Protein AF-0000000080187981 (afdb_homodimer)

Sequence (466 aa):
MTDVLCTICARSGSKGVPRKNIREVGGKPLIAHSIEQALAWDRANEVVVSTDDDEIRTIANEYGASAPFLRPEKLSTDEAAKVPVIQHALTETEKRERKEYDYIVDIDATAPLRDVTDIEDCFQVALEDSVSNAYTVTDADKNPYFNLVELDEDDYAHLSKELPDDVIRRQEAPPVYAMNASVYVYERDFLVRTDTVHGERTKVSIMPRERSVDIDTPLDLRFVEFLMECKDVMTDVLCTICARSGSKGVPRKNIREVGGKPLIAHSIEQALAWDRANEVVVSTDDDEIRTIANEYGASAPFLRPEKLSTDEAAKVPVIQHALTETEKRERKEYDYIVDIDATAPLRDVTDIEDCFQVALEDSVSNAYTVTDADKNPYFNLVELDEDDYAHLSKELPDDVIRRQEAPPVYAMNASVYVYERDFLVRTDTVHGERTKVSIMPRERSVDIDTPLDLRFVEFLMECKDV

Organism: NCBI:txid355548

Secondary structure (DSSP, 8-state):
---EEEEEE--S--SSSTTGGGSEETTEEHHHHHHHHHHHH---SEEEEE-S-HHHHHHHHHTT-B--SPPPGGGSSTT--HHHHHHHHHHHHHHHHT---SEEEEE-TT-TT--HHHHHHHHHHHHSTT--EEEEEEE-SS-TTTTEEEE-TT--EEESS--SS---SGGGSPP-EEEEEEEEEEEHHHHTT-SSS--TTEEEEE--GGG-----SHHHHHHHHHHHH-TT-/---EEEEEE--S--SSSTTGGGSEETTEEHHHHHHHHHHHH---SEEEEE-S-HHHHHHHHHTT-B--SPPPGGGSSTT--HHHHHHHHHHHHHHHHT---SEEEEE-TT-TT--HHHHHHHHHHHTSTT--EEEEEEE-SS-TTTTEEEE-TT--EEESS--SS---SGGGSPP-EEEEEEEEEEEHHHHHH-SSS--TTEEEEE--GGG-----SHHHHHHHHHHHH-TT-

InterPro domains:
  IPR003329 Acylneuraminate cytidylyltransferase [PF02348] (7-188)
  IPR029044 Nucleotide-diphospho-sugar transferases [G3DSA:3.90.550.10] (2-231)
  IPR029044 Nucleotide-diphospho-sugar transferases [SSF53448] (3-229)
  IPR050793 CMP-NeuNAc synthase [PTHR21485] (3-228)

Nearest PDB structures (foldseek):
  9ftc-assembly1_A  TM=8.902E-01  e=3.206E-24  Aeromonas caviae
  9ftb-assembly1_A-2  TM=9.017E-01  e=2.006E-23  Aeromonas caviae
  6ifd-assembly2_C  TM=9.207E-01  e=1.038E-22  Vibrio cholerae
  9ftc-assembly1_B  TM=9.016E-01  e=1.517E-22  Aeromonas caviae
  6ifd-assembly1_A  TM=9.087E-01  e=6.493E-22  Vibrio cholerae

Radius of gyration: 24.73 Å; Cα contacts (8 Å, |Δi|>4): 996; chains: 2; bounding box: 45×80×52 Å

Foldseek 3Di:
DAAEEEEEEDEQDADFDHSQQQDDFLHGGLLLLVLVLVVVLVPHPAYEYAYQDVVSQVRSVVSPHHHPDYDDPVCRDPPHDDLVSQLVRQVVVCVVVVHHGFKYKYFYSQQNLDHSVLSVQQVVVCPDPLAFKEAEWEWDPDDLLEPDWDADPVGDIDRNDHDPDRDPDPVPDDTDIGGLRGMMMGGPVDSNPDDDSDDPRYYYDYDYPLSSQGDRHPVSSVVSNVSSPPVPD/DAAEEEEEEDEQDADFDHSQQQDDFLHGGLLLLVLVLVVVLVPHPAYEYAYQDPVSQVRSVVSPHHHPDYDDPVCRDPPHDDLVSQLVRQVVVCVVVVHHGFKYKYFYSQQNLDHSVLSVQQVVVCPDPLAFKEAEWEWDPDDLLEPDWDADPVGDIDRNDHDPDRDDDPVPDDTDIGGLRGMMMGGPVDSNPDDDSDDPRYYYDYDYPLSSQGDRHPVSSVSSNVSSVVVPD

pLDDT: mean 94.76, std 7.56, range [44.69, 98.94]

Solvent-accessible surface area (backbone atoms only — not comparable to full-atom values): 24921 Å² total; per-residue (Å²): 134,86,39,27,36,29,36,31,66,51,53,58,74,34,88,56,37,72,46,46,52,67,32,74,49,87,85,37,36,25,37,49,44,39,42,48,38,53,59,68,54,66,63,50,76,42,49,37,40,41,22,61,34,70,69,59,33,52,53,38,42,74,60,69,34,42,43,92,58,69,44,56,69,83,60,50,46,97,78,42,54,68,53,64,44,53,46,48,48,49,52,56,46,27,63,73,67,71,48,82,55,50,32,36,37,38,38,35,36,47,19,57,59,54,51,48,63,58,52,51,52,28,48,56,57,31,68,38,86,83,34,40,23,20,31,33,23,20,75,38,91,63,39,43,54,65,37,20,30,31,62,49,97,86,53,29,41,40,58,62,38,82,59,98,61,83,53,85,46,73,90,70,40,80,79,47,30,23,58,29,65,40,39,37,32,29,33,38,75,48,50,76,72,50,87,58,93,73,45,92,34,15,35,72,27,84,43,60,68,92,39,44,56,50,50,57,36,63,65,38,45,54,49,50,45,50,53,68,67,45,73,88,110,134,85,39,27,37,28,38,31,65,52,52,56,75,36,86,56,38,70,46,45,54,67,34,75,48,87,88,36,37,26,37,48,44,39,42,48,38,53,58,68,55,66,64,50,76,41,48,36,38,41,21,61,32,68,68,59,32,53,52,39,41,75,60,69,33,42,40,90,58,70,44,56,69,81,60,51,45,95,77,41,54,67,52,64,45,54,45,49,47,49,52,55,45,25,63,74,69,70,48,81,53,50,30,38,37,38,39,35,35,45,19,56,59,54,51,48,63,58,53,52,52,27,48,55,56,32,68,38,86,82,35,40,23,20,31,33,23,20,75,39,90,62,40,43,53,66,38,18,29,31,62,50,96,86,54,29,41,40,60,61,37,84,57,99,59,86,52,86,46,73,89,70,40,78,80,45,30,22,59,29,64,39,38,38,32,28,32,37,76,48,50,78,70,50,86,57,93,73,44,91,32,14,34,73,28,84,43,60,69,91,39,43,56,50,50,57,37,61,66,38,47,53,49,50,45,50,54,70,65,45,74,86,108

Structure (mmCIF, N/CA/C/O backbone):
data_AF-0000000080187981-model_v1
#
loop_
_entity.id
_entity.type
_entity.pdbx_description
1 polymer 'N-acylneuraminate cytidylyltransferase'
#
loop_
_atom_site.group_PDB
_atom_site.id
_atom_site.type_symbol
_atom_site.label_atom_id
_atom_site.label_alt_id
_atom_site.label_comp_id
_atom_site.label_asym_id
_atom_site.label_entity_id
_atom_site.label_seq_id
_atom_site.pdbx_PDB_ins_code
_atom_site.Cartn_x
_atom_site.Cartn_y
_atom_site.Cartn_z
_atom_site.occupancy
_atom_site.B_iso_or_equiv
_atom_site.auth_seq_id
_atom_site.auth_comp_id
_atom_site.auth_asym_id
_atom_site.auth_atom_id
_atom_site.pdbx_PDB_model_num
ATOM 1 N N . MET A 1 1 ? 10.383 -30.578 -24.703 1 73.19 1 MET A N 1
ATOM 2 C CA . MET A 1 1 ? 9.375 -29.562 -24.438 1 73.19 1 MET A CA 1
ATOM 3 C C . MET A 1 1 ? 9.211 -29.344 -22.938 1 73.19 1 MET A C 1
ATOM 5 O O . MET A 1 1 ? 9.398 -30.266 -22.141 1 73.19 1 MET A O 1
ATOM 9 N N . THR A 1 2 ? 9.172 -28.016 -22.391 1 90.69 2 THR A N 1
ATOM 10 C CA . THR A 1 2 ? 9.117 -27.719 -20.953 1 90.69 2 THR A CA 1
ATOM 11 C C . THR A 1 2 ? 7.742 -28.031 -20.391 1 90.69 2 THR A C 1
ATOM 13 O O . THR A 1 2 ? 6.73 -27.531 -20.875 1 90.69 2 THR A O 1
ATOM 16 N N . ASP A 1 3 ? 7.66 -29.062 -19.531 1 97.94 3 ASP A N 1
ATOM 17 C CA . ASP A 1 3 ? 6.395 -29.422 -18.906 1 97.94 3 ASP A CA 1
ATOM 18 C C . ASP A 1 3 ? 6.051 -28.469 -17.766 1 97.94 3 ASP A C 1
ATOM 20 O O . ASP A 1 3 ? 6.836 -28.297 -16.828 1 97.94 3 ASP A O 1
ATOM 24 N N . VAL A 1 4 ? 4.863 -27.891 -17.859 1 98.81 4 VAL A N 1
ATOM 25 C CA . VAL A 1 4 ? 4.48 -26.844 -16.922 1 98.81 4 VAL A CA 1
ATOM 26 C C . VAL A 1 4 ? 3.18 -27.219 -16.219 1 98.81 4 VAL A C 1
ATOM 28 O O . VAL A 1 4 ? 2.211 -27.625 -16.875 1 98.81 4 VAL A O 1
ATOM 31 N N . LEU A 1 5 ? 3.162 -27.172 -14.914 1 98.88 5 LEU A N 1
ATOM 32 C CA . LEU A 1 5 ? 1.952 -27.312 -14.109 1 98.88 5 LEU A CA 1
ATOM 33 C C . LEU A 1 5 ? 1.489 -25.938 -13.609 1 98.88 5 LEU A C 1
ATOM 35 O O . LEU A 1 5 ? 2.273 -25.188 -13.016 1 98.88 5 LEU A O 1
ATOM 39 N N . CYS A 1 6 ? 0.305 -25.578 -13.875 1 98.94 6 CYS A N 1
ATOM 40 C CA . CYS A 1 6 ? -0.286 -24.375 -13.289 1 98.94 6 CYS A CA 1
ATOM 41 C C . CYS A 1 6 ? -1.189 -24.734 -12.117 1 98.94 6 CYS A C 1
ATOM 43 O O . CYS A 1 6 ? -2.059 -25.609 -12.234 1 98.94 6 CYS A O 1
ATOM 45 N N . THR A 1 7 ? -0.926 -24.172 -11 1 98.94 7 THR A N 1
ATOM 46 C CA . THR A 1 7 ? -1.744 -24.438 -9.82 1 98.94 7 THR A CA 1
ATOM 47 C C . THR A 1 7 ? -2.51 -23.172 -9.406 1 98.94 7 THR A C 1
ATOM 49 O O . THR A 1 7 ? -2.035 -22.062 -9.602 1 98.94 7 THR A O 1
ATOM 52 N N . ILE A 1 8 ? -3.686 -23.312 -8.906 1 98.88 8 ILE A N 1
ATOM 53 C CA . ILE A 1 8 ? -4.531 -22.312 -8.266 1 98.88 8 ILE A CA 1
ATOM 54 C C . ILE A 1 8 ? -5 -22.828 -6.906 1 98.88 8 ILE A C 1
ATOM 56 O O . ILE A 1 8 ? -5.812 -23.75 -6.836 1 98.88 8 ILE A O 1
ATOM 60 N N . CYS A 1 9 ? -4.5 -22.234 -5.875 1 98.5 9 CYS A N 1
ATOM 61 C CA . CYS A 1 9 ? -4.812 -22.719 -4.535 1 98.5 9 CYS A CA 1
ATOM 62 C C . CYS A 1 9 ? -5.914 -21.875 -3.898 1 98.5 9 CYS A C 1
ATOM 64 O O . CYS A 1 9 ? -5.758 -20.656 -3.732 1 98.5 9 CYS A O 1
ATOM 66 N N . ALA A 1 10 ? -7.012 -22.484 -3.543 1 97.75 10 ALA A N 1
ATOM 67 C CA . ALA A 1 10 ? -8.172 -21.797 -2.996 1 97.75 10 ALA A CA 1
ATOM 68 C C . ALA A 1 10 ? -8.828 -22.609 -1.883 1 97.75 10 ALA A C 1
ATOM 70 O O . ALA A 1 10 ? -9.43 -23.656 -2.141 1 97.75 10 ALA A O 1
ATOM 71 N N . ARG A 1 11 ? -8.711 -22.141 -0.72 1 97.12 11 ARG A N 1
ATOM 72 C CA . ARG A 1 11 ? -9.32 -22.859 0.395 1 97.12 11 ARG A CA 1
ATOM 73 C C . ARG A 1 11 ? -10.711 -22.312 0.697 1 97.12 11 ARG A C 1
ATOM 75 O O . ARG A 1 11 ? -11.078 -21.234 0.238 1 97.12 11 ARG A O 1
ATOM 82 N N . SER A 1 12 ? -11.445 -23.062 1.503 1 95.25 12 SER A N 1
ATOM 83 C CA . SER A 1 12 ? -12.797 -22.672 1.881 1 95.25 12 SER A CA 1
ATOM 84 C C . SER A 1 12 ? -12.781 -21.531 2.898 1 95.25 12 SER A C 1
ATOM 86 O O . SER A 1 12 ? -13.641 -20.656 2.871 1 95.25 12 SER A O 1
ATOM 88 N N . GLY A 1 13 ? -11.773 -21.609 3.744 1 91.69 13 GLY A N 1
ATOM 89 C CA . GLY A 1 13 ? -11.703 -20.641 4.816 1 91.69 13 GLY A CA 1
ATOM 90 C C . GLY A 1 13 ? -11.062 -19.328 4.391 1 91.69 13 GLY A C 1
ATOM 91 O O . GLY A 1 13 ? -9.969 -19.312 3.824 1 91.69 13 GLY A O 1
ATOM 92 N N . SER A 1 14 ? -11.883 -18.203 4.441 1 89.81 14 SER A N 1
ATOM 93 C CA . SER A 1 14 ? -11.406 -16.844 4.203 1 89.81 14 SER A CA 1
ATOM 94 C C . SER A 1 14 ? -11.875 -15.898 5.305 1 89.81 14 SER A C 1
ATOM 96 O O . SER A 1 14 ? -13.07 -15.594 5.406 1 89.81 14 SER A O 1
ATOM 98 N N . LYS A 1 15 ? -10.93 -15.43 6.008 1 85.38 15 LYS A N 1
ATOM 99 C CA . LYS A 1 15 ? -11.25 -14.633 7.188 1 85.38 15 LYS A CA 1
ATOM 100 C C . LYS A 1 15 ? -11.758 -13.25 6.789 1 85.38 15 LYS A C 1
ATOM 102 O O . LYS A 1 15 ? -12.805 -12.805 7.273 1 85.38 15 LYS A O 1
ATOM 107 N N . GLY A 1 16 ? -11.156 -12.648 5.902 1 88.19 16 GLY A N 1
ATOM 108 C CA . GLY A 1 16 ? -11.508 -11.281 5.543 1 88.19 16 GLY A CA 1
ATOM 109 C C . GLY A 1 16 ? -12.797 -11.195 4.746 1 88.19 16 GLY A C 1
ATOM 110 O O . GLY A 1 16 ? -13.648 -10.344 5.023 1 88.19 16 GLY A O 1
ATOM 111 N N . VAL A 1 17 ? -12.93 -12.086 3.781 1 93.56 17 VAL A N 1
ATOM 112 C CA . VAL A 1 17 ? -14.117 -12.195 2.939 1 93.56 17 VAL A CA 1
ATOM 113 C C . VAL A 1 17 ? -14.594 -13.641 2.91 1 93.56 17 VAL A C 1
ATOM 115 O O . VAL A 1 17 ? -14.117 -14.445 2.109 1 93.56 17 VAL A O 1
ATOM 118 N N . PRO A 1 18 ? -15.555 -13.922 3.721 1 93.94 18 PRO A N 1
ATOM 119 C CA . PRO A 1 18 ? -16 -15.312 3.811 1 93.94 18 PRO A CA 1
ATOM 120 C C . PRO A 1 18 ? -16.375 -15.898 2.453 1 93.94 18 PRO A C 1
ATOM 122 O O . PRO A 1 18 ? -17.125 -15.281 1.695 1 93.94 18 PRO A O 1
ATOM 125 N N . ARG A 1 19 ? -15.805 -17.094 2.152 1 95.44 19 ARG A N 1
ATOM 126 C CA . ARG A 1 19 ? -16.062 -17.844 0.925 1 95.44 19 ARG A CA 1
ATOM 127 C C . ARG A 1 19 ? -15.734 -17 -0.305 1 95.44 19 ARG A C 1
ATOM 129 O O . ARG A 1 19 ? -16.453 -17.047 -1.306 1 95.44 19 ARG A O 1
ATOM 136 N N . LYS A 1 20 ? -14.711 -16.219 -0.248 1 96.44 20 LYS A N 1
ATOM 137 C CA . LYS A 1 20 ? -14.438 -15.25 -1.304 1 96.44 20 LYS A CA 1
ATOM 138 C C . LYS A 1 20 ? -14.18 -15.945 -2.639 1 96.44 20 LYS A C 1
ATOM 140 O O . LYS A 1 20 ? -14.5 -15.406 -3.697 1 96.44 20 LYS A O 1
ATOM 145 N N . ASN A 1 21 ? -13.68 -17.141 -2.639 1 97.62 21 ASN A N 1
ATOM 146 C CA . ASN A 1 21 ? -13.242 -17.797 -3.869 1 97.62 21 ASN A CA 1
ATOM 147 C C . ASN A 1 21 ? -14.422 -18.141 -4.773 1 97.62 21 ASN A C 1
ATOM 149 O O . ASN A 1 21 ? -14.266 -18.266 -5.988 1 97.62 21 ASN A O 1
ATOM 153 N N . ILE A 1 22 ? -15.578 -18.281 -4.191 1 97.56 22 ILE A N 1
ATOM 154 C CA . ILE A 1 22 ? -16.734 -18.625 -5.016 1 97.56 22 ILE A CA 1
ATOM 155 C C . ILE A 1 22 ? -17.734 -17.469 -5 1 97.56 22 ILE A C 1
ATOM 157 O O . ILE A 1 22 ? -18.875 -17.625 -5.465 1 97.56 22 ILE A O 1
ATOM 161 N N . ARG A 1 23 ? -17.406 -16.391 -4.414 1 96.06 23 ARG A N 1
ATOM 162 C CA . ARG A 1 23 ? -18.219 -15.18 -4.496 1 96.06 23 ARG A CA 1
ATOM 163 C C . ARG A 1 23 ? -18.188 -14.594 -5.906 1 96.06 23 ARG A C 1
ATOM 165 O O . ARG A 1 23 ? -17.156 -14.633 -6.578 1 96.06 23 ARG A O 1
ATOM 172 N N . GLU A 1 24 ? -19.328 -14.023 -6.262 1 96.38 24 GLU A N 1
ATOM 173 C CA . GLU A 1 24 ? -19.391 -13.383 -7.57 1 96.38 24 GLU A CA 1
ATOM 174 C C . GLU A 1 24 ? -18.594 -12.078 -7.582 1 96.38 24 GLU A C 1
ATOM 176 O O . GLU A 1 24 ? -18.828 -11.203 -6.742 1 96.38 24 GLU A O 1
ATOM 181 N N . VAL A 1 25 ? -17.734 -11.961 -8.422 1 95.94 25 VAL A N 1
ATOM 182 C CA . VAL A 1 25 ? -16.922 -10.773 -8.688 1 95.94 25 VAL A CA 1
ATOM 183 C C . VAL A 1 25 ? -16.859 -10.516 -10.195 1 95.94 25 VAL A C 1
ATOM 185 O O . VAL A 1 25 ? -16.344 -11.344 -10.945 1 95.94 25 VAL A O 1
ATOM 188 N N . GLY A 1 26 ? -17.359 -9.414 -10.609 1 93.81 26 GLY A N 1
ATOM 189 C CA . GLY A 1 26 ? -17.359 -9.125 -12.039 1 93.81 26 GLY A CA 1
ATOM 190 C C . GLY A 1 26 ? -18.188 -10.102 -12.844 1 93.81 26 GLY A C 1
ATOM 191 O O . GLY A 1 26 ? -17.812 -10.477 -13.961 1 93.81 26 GLY A O 1
ATOM 192 N N . GLY A 1 27 ? -19.125 -10.711 -12.328 1 95.38 27 GLY A N 1
ATOM 193 C CA . GLY A 1 27 ? -20.078 -11.516 -13.078 1 95.38 27 GLY A CA 1
ATOM 194 C C . GLY A 1 27 ? -19.781 -13.008 -13.008 1 95.38 27 GLY A C 1
ATOM 195 O O . GLY A 1 27 ? -20.484 -13.812 -13.609 1 95.38 27 GLY A O 1
ATOM 196 N N . LYS A 1 28 ? -18.812 -13.438 -12.367 1 97.12 28 LYS A N 1
ATOM 197 C CA . LYS A 1 28 ? -18.5 -14.859 -12.203 1 97.12 28 LYS A CA 1
ATOM 198 C C . LYS A 1 28 ? -17.797 -15.117 -10.875 1 97.12 28 LYS A C 1
ATOM 200 O O . LYS A 1 28 ? -17.344 -14.18 -10.211 1 97.12 28 LYS A O 1
ATOM 205 N N . PRO A 1 29 ? -17.75 -16.375 -10.438 1 98.38 29 PRO A N 1
ATOM 206 C CA . PRO A 1 29 ? -17.016 -16.672 -9.195 1 98.38 29 PRO A CA 1
ATOM 207 C C . PRO A 1 29 ? -15.57 -16.188 -9.234 1 98.38 29 PRO A C 1
ATOM 209 O O . PRO A 1 29 ? -14.906 -16.281 -10.266 1 98.38 29 PRO A O 1
ATOM 212 N N . LEU A 1 30 ? -15.078 -15.734 -8.102 1 98.44 30 LEU A N 1
ATOM 213 C CA . LEU A 1 30 ? -13.758 -15.141 -8.031 1 98.44 30 LEU A CA 1
ATOM 214 C C . LEU A 1 30 ? -12.703 -16.062 -8.633 1 98.44 30 LEU A C 1
ATOM 216 O O . LEU A 1 30 ? -11.891 -15.633 -9.453 1 98.44 30 LEU A O 1
ATOM 220 N N . ILE A 1 31 ? -12.742 -17.375 -8.32 1 98.75 31 ILE A N 1
ATOM 221 C CA . ILE A 1 31 ? -11.711 -18.328 -8.734 1 98.75 31 ILE A CA 1
ATOM 222 C C . ILE A 1 31 ? -11.766 -18.5 -10.25 1 98.75 31 ILE A C 1
ATOM 224 O O . ILE A 1 31 ? -10.766 -18.891 -10.867 1 98.75 31 ILE A O 1
ATOM 228 N N . ALA A 1 32 ? -12.898 -18.266 -10.883 1 98.75 32 ALA A N 1
ATOM 229 C CA . ALA A 1 32 ? -13.078 -18.453 -12.32 1 98.75 32 ALA A CA 1
ATOM 230 C C . ALA A 1 32 ? -12.148 -17.547 -13.109 1 98.75 32 ALA A C 1
ATOM 232 O O . ALA A 1 32 ? -11.688 -17.906 -14.195 1 98.75 32 ALA A O 1
ATOM 233 N N . HIS A 1 33 ? -11.898 -16.344 -12.57 1 98.62 33 HIS A N 1
ATOM 234 C CA . HIS A 1 33 ? -11.016 -15.398 -13.25 1 98.62 33 HIS A CA 1
ATOM 235 C C . HIS A 1 33 ? -9.625 -15.992 -13.445 1 98.62 33 HIS A C 1
ATOM 237 O O . HIS A 1 33 ? -9.102 -16 -14.562 1 98.62 33 HIS A O 1
ATOM 243 N N . SER A 1 34 ? -9.094 -16.531 -12.375 1 98.75 34 SER A N 1
ATOM 244 C CA . SER A 1 34 ? -7.75 -17.109 -12.445 1 98.75 34 SER A CA 1
ATOM 245 C C . SER A 1 34 ? -7.734 -18.359 -13.32 1 98.75 34 SER A C 1
ATOM 247 O O . SER A 1 34 ? -6.766 -18.594 -14.047 1 98.75 34 SER A O 1
ATOM 249 N N . ILE A 1 35 ? -8.781 -19.172 -13.289 1 98.88 35 ILE A N 1
ATOM 250 C CA . ILE A 1 35 ? -8.867 -20.375 -14.117 1 98.88 35 ILE A CA 1
ATOM 251 C C . ILE A 1 35 ? -8.859 -19.969 -15.594 1 98.88 35 ILE A C 1
ATOM 253 O O . ILE A 1 35 ? -8.078 -20.5 -16.391 1 98.88 35 ILE A O 1
ATOM 257 N N . GLU A 1 36 ? -9.664 -19 -15.922 1 98.81 36 GLU A N 1
ATOM 258 C CA . GLU A 1 36 ? -9.75 -18.547 -17.312 1 98.81 36 GLU A CA 1
ATOM 259 C C . GLU A 1 36 ? -8.422 -17.969 -17.781 1 98.81 36 GLU A C 1
ATOM 261 O O . GLU A 1 36 ? -8.008 -18.203 -18.922 1 98.81 36 GLU A O 1
ATOM 266 N N . GLN A 1 37 ? -7.785 -17.203 -16.922 1 98.81 37 GLN A N 1
ATOM 267 C CA . GLN A 1 37 ? -6.484 -16.625 -17.25 1 98.81 37 GLN A CA 1
ATOM 268 C C . GLN A 1 37 ? -5.441 -17.719 -17.469 1 98.81 37 GLN A C 1
ATOM 270 O O . GLN A 1 37 ? -4.66 -17.656 -18.422 1 98.81 37 GLN A O 1
ATOM 275 N N . ALA A 1 38 ? -5.445 -18.719 -16.641 1 98.81 38 ALA A N 1
ATOM 276 C CA . ALA A 1 38 ? -4.516 -19.844 -16.766 1 98.81 38 ALA A CA 1
ATOM 277 C C . ALA A 1 38 ? -4.742 -20.594 -18.078 1 98.81 38 ALA A C 1
ATOM 279 O O . ALA A 1 38 ? -3.789 -20.922 -18.781 1 98.81 38 ALA A O 1
ATOM 280 N N . LEU A 1 39 ? -5.961 -20.875 -18.406 1 98.81 39 LEU A N 1
ATOM 281 C CA . LEU A 1 39 ? -6.309 -21.609 -19.609 1 98.81 39 LEU A CA 1
ATOM 282 C C . LEU A 1 39 ? -5.98 -20.797 -20.859 1 98.81 39 LEU A C 1
ATOM 284 O O . LEU A 1 39 ? -5.504 -21.344 -21.859 1 98.81 39 LEU A O 1
ATOM 288 N N . ALA A 1 40 ? -6.219 -19.5 -20.75 1 98.75 40 ALA A N 1
ATOM 289 C CA . ALA A 1 40 ? -5.918 -18.625 -21.891 1 98.75 40 ALA A CA 1
ATOM 290 C C . ALA A 1 40 ? -4.414 -18.531 -22.125 1 98.75 40 ALA A C 1
ATOM 292 O O . ALA A 1 40 ? -3.973 -18.328 -23.25 1 98.75 40 ALA A O 1
ATOM 293 N N . TRP A 1 41 ? -3.674 -18.578 -21.016 1 98.5 41 TRP A N 1
ATOM 294 C CA . TRP A 1 41 ? -2.221 -18.578 -21.141 1 98.5 41 TRP A CA 1
ATOM 295 C C . TRP A 1 41 ? -1.746 -19.703 -22.062 1 98.5 41 TRP A C 1
ATOM 297 O O . TRP A 1 41 ? -0.806 -19.531 -22.828 1 98.5 41 TRP A O 1
ATOM 307 N N . ASP A 1 42 ? -2.344 -20.891 -22.047 1 97.12 42 ASP A N 1
ATOM 308 C CA . ASP A 1 42 ? -2.256 -22.016 -22.969 1 97.12 42 ASP A CA 1
ATOM 309 C C . ASP A 1 42 ? -0.829 -22.562 -23.047 1 97.12 42 ASP A C 1
ATOM 311 O O . ASP A 1 42 ? -0.348 -22.906 -24.141 1 97.12 42 ASP A O 1
ATOM 315 N N . ARG A 1 43 ? -0.121 -22.516 -21.969 1 97.38 43 ARG A N 1
ATOM 316 C CA . ARG A 1 43 ? 1.224 -23.078 -21.922 1 97.38 43 ARG A CA 1
ATOM 317 C C . ARG A 1 43 ? 1.3 -24.234 -20.922 1 97.38 43 ARG A C 1
ATOM 319 O O . ARG A 1 43 ? 2.191 -25.078 -21.016 1 97.38 43 ARG A O 1
ATOM 326 N N . ALA A 1 44 ? 0.416 -24.219 -20 1 98.12 44 ALA A N 1
ATOM 327 C CA . ALA A 1 44 ? 0.439 -25.25 -18.953 1 98.12 44 ALA A CA 1
ATOM 328 C C . ALA A 1 44 ? -0.071 -26.594 -19.5 1 98.12 44 ALA A C 1
ATOM 330 O O . ALA A 1 44 ? -1.033 -26.625 -20.266 1 98.12 44 ALA A O 1
ATOM 331 N N . ASN A 1 45 ? 0.629 -27.609 -19.125 1 97.94 45 ASN A N 1
ATOM 332 C CA . ASN A 1 45 ? 0.135 -28.938 -19.453 1 97.94 45 ASN A CA 1
ATOM 333 C C . ASN A 1 45 ? -1.156 -29.266 -18.703 1 97.94 45 ASN A C 1
ATOM 335 O O . ASN A 1 45 ? -2.002 -30 -19.203 1 97.94 45 ASN A O 1
ATOM 339 N N . GLU A 1 46 ? -1.247 -28.75 -17.578 1 97.81 46 GLU A N 1
ATOM 340 C CA . GLU A 1 46 ? -2.404 -28.938 -16.719 1 97.81 46 GLU A CA 1
ATOM 341 C C . GLU A 1 46 ? -2.633 -27.719 -15.82 1 97.81 46 GLU A C 1
ATOM 343 O O . GLU A 1 46 ? -1.677 -27.094 -15.359 1 97.81 46 GLU A O 1
ATOM 348 N N . VAL A 1 47 ? -3.908 -27.375 -15.648 1 98.88 47 VAL A N 1
ATOM 349 C CA . VAL A 1 47 ? -4.332 -26.375 -14.68 1 98.88 47 VAL A CA 1
ATOM 350 C C . VAL A 1 47 ? -5.082 -27.062 -13.531 1 98.88 47 VAL A C 1
ATOM 352 O O . VAL A 1 47 ? -6.172 -27.594 -13.734 1 98.88 47 VAL A O 1
ATOM 355 N N . VAL A 1 48 ? -4.48 -26.984 -12.344 1 98.88 48 VAL A N 1
ATOM 356 C CA . VAL A 1 48 ? -5.004 -27.75 -11.219 1 98.88 48 VAL A CA 1
ATOM 357 C C . VAL A 1 48 ? -5.422 -26.812 -10.102 1 98.88 48 VAL A C 1
ATOM 359 O O . VAL A 1 48 ? -4.664 -25.906 -9.719 1 98.88 48 VAL A O 1
ATOM 362 N N . VAL A 1 49 ? -6.625 -27 -9.562 1 98.88 49 VAL A N 1
ATOM 363 C CA . VAL A 1 49 ? -7.098 -26.266 -8.391 1 98.88 49 VAL A CA 1
ATOM 364 C C . VAL A 1 49 ? -6.902 -27.109 -7.133 1 98.88 49 VAL A C 1
ATOM 366 O O . VAL A 1 49 ? -7.336 -28.266 -7.086 1 98.88 49 VAL A O 1
ATOM 369 N N . SER A 1 50 ? -6.137 -26.609 -6.203 1 98.81 50 SER A N 1
ATOM 370 C CA . SER A 1 50 ? -5.988 -27.219 -4.883 1 98.81 50 SER A CA 1
ATOM 371 C C . SER A 1 50 ? -6.961 -26.594 -3.881 1 98.81 50 SER A C 1
ATOM 373 O O . SER A 1 50 ? -6.883 -25.406 -3.586 1 98.81 50 SER A O 1
ATOM 375 N N . THR A 1 51 ? -7.852 -27.344 -3.318 1 98.62 51 THR A N 1
ATOM 376 C CA . THR A 1 51 ? -8.867 -26.844 -2.402 1 98.62 51 THR A CA 1
ATOM 377 C C . THR A 1 51 ? -9.273 -27.922 -1.405 1 98.62 51 THR A C 1
ATOM 379 O O . THR A 1 51 ? -9.031 -29.109 -1.634 1 98.62 51 THR A O 1
ATOM 382 N N . ASP A 1 52 ? -9.773 -27.469 -0.289 1 98.31 52 ASP A N 1
ATOM 383 C CA . ASP A 1 52 ? -10.312 -28.375 0.727 1 98.31 52 ASP A CA 1
ATOM 384 C C . ASP A 1 52 ? -11.828 -28.469 0.627 1 98.31 52 ASP A C 1
ATOM 386 O O . ASP A 1 52 ? -12.477 -29.078 1.487 1 98.31 52 ASP A O 1
ATOM 390 N N . ASP A 1 53 ? -12.383 -27.906 -0.355 1 98 53 ASP A N 1
ATOM 391 C CA . ASP A 1 53 ? -13.82 -27.688 -0.388 1 98 53 ASP A CA 1
ATOM 392 C C . ASP A 1 53 ? -14.445 -28.266 -1.656 1 98 53 ASP A C 1
ATOM 394 O O . ASP A 1 53 ? -14.008 -27.953 -2.766 1 98 53 ASP A O 1
ATOM 398 N N . ASP A 1 54 ? -15.523 -29.047 -1.49 1 98.12 54 ASP A N 1
ATOM 399 C CA . ASP A 1 54 ? -16.141 -29.75 -2.611 1 98.12 54 ASP A CA 1
ATOM 400 C C . ASP A 1 54 ? -16.875 -28.766 -3.533 1 98.12 54 ASP A C 1
ATOM 402 O O . ASP A 1 54 ? -16.922 -28.969 -4.746 1 98.12 54 ASP A O 1
ATOM 406 N N . GLU A 1 55 ? -17.453 -27.781 -2.924 1 98.19 55 GLU A N 1
ATOM 407 C CA . GLU A 1 55 ? -18.125 -26.781 -3.752 1 98.19 55 GLU A CA 1
ATOM 408 C C . GLU A 1 55 ? -17.141 -26.047 -4.652 1 98.19 55 GLU A C 1
ATOM 410 O O . GLU A 1 55 ? -17.406 -25.844 -5.84 1 98.19 55 GLU A O 1
ATOM 415 N N . ILE A 1 56 ? -16.016 -25.672 -4.156 1 98.5 56 ILE A N 1
ATOM 416 C CA . ILE A 1 56 ? -14.977 -25.016 -4.941 1 98.5 56 ILE A CA 1
ATOM 417 C C . ILE A 1 56 ? -14.484 -25.969 -6.035 1 98.5 56 ILE A C 1
ATOM 419 O O . ILE A 1 56 ? -14.258 -25.547 -7.172 1 98.5 56 ILE A O 1
ATOM 423 N N . ARG A 1 57 ? -14.352 -27.234 -5.719 1 98.38 57 ARG A N 1
ATOM 424 C CA . ARG A 1 57 ? -13.938 -28.234 -6.703 1 98.38 57 ARG A CA 1
ATOM 425 C C . ARG A 1 57 ? -14.898 -28.281 -7.883 1 98.38 57 ARG A C 1
ATOM 427 O O . ARG A 1 57 ? -14.477 -28.266 -9.039 1 98.38 57 ARG A O 1
ATOM 434 N N . THR A 1 58 ? -16.156 -28.312 -7.547 1 98.5 58 THR A N 1
ATOM 435 C CA . THR A 1 58 ? -17.188 -28.375 -8.57 1 98.5 58 THR A CA 1
ATOM 436 C C . THR A 1 58 ? -17.109 -27.172 -9.492 1 98.5 58 THR A C 1
ATOM 438 O O . THR A 1 58 ? -17.109 -27.312 -10.719 1 98.5 58 THR A O 1
ATOM 441 N N . ILE A 1 59 ? -17 -26 -8.914 1 98.56 59 ILE A N 1
ATOM 442 C CA . ILE A 1 59 ? -16.922 -24.766 -9.672 1 98.56 59 ILE A CA 1
ATOM 443 C C . ILE A 1 59 ? -15.672 -24.766 -10.539 1 98.56 59 ILE A C 1
ATOM 445 O O . ILE A 1 59 ? -15.719 -24.375 -11.711 1 98.56 59 ILE A O 1
ATOM 449 N N . ALA A 1 60 ? -14.57 -25.203 -9.992 1 98.69 60 ALA A N 1
ATOM 450 C CA . ALA A 1 60 ? -13.312 -25.25 -10.734 1 98.69 60 ALA A CA 1
ATOM 451 C C . ALA A 1 60 ? -13.453 -26.125 -11.984 1 98.69 60 ALA A C 1
ATOM 453 O O . ALA A 1 60 ? -13.039 -25.719 -13.07 1 98.69 60 ALA A O 1
ATOM 454 N N . ASN A 1 61 ? -14.023 -27.297 -11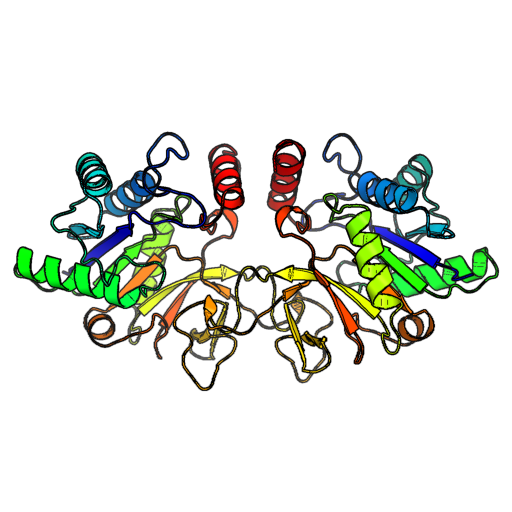.805 1 98.56 61 ASN A N 1
ATOM 455 C CA . ASN A 1 61 ? -14.234 -28.203 -12.922 1 98.56 61 ASN A CA 1
ATOM 456 C C . ASN A 1 61 ? -15.164 -27.594 -13.977 1 98.56 61 ASN A C 1
ATOM 458 O O . ASN A 1 61 ? -14.93 -27.75 -15.18 1 98.56 61 ASN A O 1
ATOM 462 N N . GLU A 1 62 ? -16.172 -26.938 -13.531 1 98.5 62 GLU A N 1
ATOM 463 C CA . GLU A 1 62 ? -17.125 -26.297 -14.43 1 98.5 62 GLU A CA 1
ATOM 464 C C . GLU A 1 62 ? -16.438 -25.25 -15.297 1 98.5 62 GLU A C 1
ATOM 466 O O . GLU A 1 62 ? -16.828 -25.031 -16.453 1 98.5 62 GLU A O 1
ATOM 471 N N . TYR A 1 63 ? -15.438 -24.656 -14.758 1 98.69 63 TYR A N 1
ATOM 472 C CA . TYR A 1 63 ? -14.773 -23.578 -15.484 1 98.69 63 TYR A CA 1
ATOM 473 C C . TYR A 1 63 ? -13.555 -24.094 -16.234 1 98.69 63 TYR A C 1
ATOM 475 O O . TYR A 1 63 ? -12.797 -23.328 -16.828 1 98.69 63 TYR A O 1
ATOM 483 N N . GLY A 1 64 ? -13.281 -25.375 -16.172 1 98.56 64 GLY A N 1
ATOM 484 C CA . GLY A 1 64 ? -12.336 -25.984 -17.094 1 98.56 64 GLY A CA 1
ATOM 485 C C . GLY A 1 64 ? -11.047 -26.422 -16.438 1 98.56 64 GLY A C 1
ATOM 486 O O . GLY A 1 64 ? -10.211 -27.078 -17.062 1 98.56 64 GLY A O 1
ATOM 487 N N . ALA A 1 65 ? -10.828 -26.078 -15.18 1 98.75 65 ALA A N 1
ATOM 488 C CA . ALA A 1 65 ? -9.656 -26.562 -14.453 1 98.75 65 ALA A CA 1
ATOM 489 C C . ALA A 1 65 ? -9.875 -27.969 -13.914 1 98.75 65 ALA A C 1
ATOM 491 O O . ALA A 1 65 ? -11 -28.484 -13.938 1 98.75 65 ALA A O 1
ATOM 492 N N . SER A 1 66 ? -8.797 -28.594 -13.547 1 98.31 66 SER A N 1
ATOM 493 C CA . SER A 1 66 ? -8.867 -29.891 -12.883 1 98.31 66 SER A CA 1
ATOM 494 C C . SER A 1 66 ? -8.781 -29.75 -11.367 1 98.31 66 SER A C 1
ATOM 496 O O . SER A 1 66 ? -7.895 -29.047 -10.859 1 98.31 66 SER A O 1
ATOM 498 N N . ALA A 1 67 ? -9.68 -30.297 -10.609 1 98.31 67 ALA A N 1
ATOM 499 C CA . ALA A 1 67 ? -9.609 -30.375 -9.156 1 98.31 67 ALA A CA 1
ATOM 500 C C . ALA A 1 67 ? -9.688 -31.828 -8.688 1 98.31 67 ALA A C 1
ATOM 502 O O . ALA A 1 67 ? -10.703 -32.25 -8.117 1 98.31 67 ALA A O 1
ATOM 503 N N . PRO A 1 68 ? -8.617 -32.5 -8.844 1 97.44 68 PRO A N 1
ATOM 504 C CA . PRO A 1 68 ? -8.664 -33.969 -8.789 1 97.44 68 PRO A CA 1
ATOM 505 C C . PRO A 1 68 ? -8.555 -34.531 -7.367 1 97.44 68 PRO A C 1
ATOM 507 O O . PRO A 1 68 ? -8.758 -35.719 -7.145 1 97.44 68 PRO A O 1
ATOM 510 N N . PHE A 1 69 ? -8.227 -33.781 -6.398 1 97.19 69 PHE A N 1
ATOM 511 C CA . PHE A 1 69 ? -8.078 -34.188 -5.016 1 97.19 69 PHE A CA 1
ATOM 512 C C . PHE A 1 69 ? -8.562 -33.125 -4.051 1 97.19 69 PHE A C 1
ATOM 514 O O . PHE A 1 69 ? -8.789 -31.984 -4.453 1 97.19 69 PHE A O 1
ATOM 521 N N . LEU A 1 70 ? -8.781 -33.531 -2.795 1 97.38 70 LEU A N 1
ATOM 522 C CA . LEU A 1 70 ? -9.039 -32.594 -1.719 1 97.38 70 LEU A CA 1
ATOM 523 C C . LEU A 1 70 ? -7.773 -32.312 -0.905 1 97.38 70 LEU A C 1
ATOM 525 O O . LEU A 1 70 ? -7.078 -33.25 -0.517 1 97.38 70 LEU A O 1
ATOM 529 N N . ARG A 1 71 ? -7.508 -31.109 -0.786 1 97.69 71 ARG A N 1
ATOM 530 C CA . ARG A 1 71 ? -6.355 -30.703 0.012 1 97.69 71 ARG A CA 1
ATOM 531 C C . ARG A 1 71 ? -6.531 -31.109 1.473 1 97.69 71 ARG A C 1
ATOM 533 O O . ARG A 1 71 ? -7.609 -30.938 2.045 1 97.69 71 ARG A O 1
ATOM 540 N N . PRO A 1 72 ? -5.496 -31.625 2.127 1 97.56 72 PRO A N 1
ATOM 541 C CA . PRO A 1 72 ? -5.59 -32 3.543 1 97.56 72 PRO A CA 1
ATOM 542 C C . PRO A 1 72 ? -5.922 -30.812 4.441 1 97.56 72 PRO A C 1
ATOM 544 O O . PRO A 1 72 ? -5.484 -29.688 4.176 1 97.56 72 PRO A O 1
ATOM 547 N N . GLU A 1 73 ? -6.543 -31.094 5.535 1 96.19 73 GLU A N 1
ATOM 548 C CA . GLU A 1 73 ? -6.973 -30.078 6.488 1 96.19 73 GLU A CA 1
ATOM 549 C C . GLU A 1 73 ? -5.781 -29.281 7.027 1 96.19 73 GLU A C 1
ATOM 551 O O . GLU A 1 73 ? -5.863 -28.062 7.199 1 96.19 73 GLU A O 1
ATOM 556 N N . LYS A 1 74 ? -4.727 -29.938 7.297 1 96.38 74 LYS A N 1
ATOM 557 C CA . LYS A 1 74 ? -3.547 -29.312 7.883 1 96.38 74 LYS A CA 1
ATOM 558 C C . LYS A 1 74 ? -2.986 -28.234 6.961 1 96.38 74 LYS A C 1
ATOM 560 O O . LYS A 1 74 ? -2.336 -27.297 7.422 1 96.38 74 LYS A O 1
ATOM 565 N N . LEU A 1 75 ? -3.268 -28.359 5.633 1 97 75 LEU A N 1
ATOM 566 C CA . LEU A 1 75 ? -2.777 -27.406 4.648 1 97 75 LEU A CA 1
ATOM 567 C C . LEU A 1 75 ? -3.857 -26.375 4.297 1 97 75 LEU A C 1
ATOM 569 O O . LEU A 1 75 ? -3.711 -25.625 3.34 1 97 75 LEU A O 1
ATOM 573 N N . SER A 1 76 ? -4.953 -26.422 5.027 1 95.69 76 SER A N 1
ATOM 574 C CA . SER A 1 76 ? -6.098 -25.578 4.68 1 95.69 76 SER A CA 1
ATOM 575 C C . SER A 1 76 ? -6.465 -24.641 5.828 1 95.69 76 SER A C 1
ATOM 577 O O . SER A 1 76 ? -7.566 -24.094 5.852 1 95.69 76 SER A O 1
ATOM 579 N N . THR A 1 77 ? -5.527 -24.5 6.766 1 92.25 77 THR A N 1
ATOM 580 C CA . THR A 1 77 ? -5.762 -23.609 7.902 1 92.25 77 THR A CA 1
ATOM 581 C C . THR A 1 77 ? -5.355 -22.188 7.562 1 92.25 77 THR A C 1
ATOM 583 O O . THR A 1 77 ? -4.707 -21.938 6.543 1 92.25 77 THR A O 1
ATOM 586 N N . ASP A 1 78 ? -5.734 -21.25 8.391 1 87.25 78 ASP A N 1
ATOM 587 C CA . ASP A 1 78 ? -5.359 -19.844 8.211 1 87.25 78 ASP A CA 1
ATOM 588 C C . ASP A 1 78 ? -3.854 -19.656 8.359 1 87.25 78 ASP A C 1
ATOM 590 O O . ASP A 1 78 ? -3.301 -18.656 7.906 1 87.25 78 ASP A O 1
ATOM 594 N N . GLU A 1 79 ? -3.236 -20.641 8.883 1 85.75 79 GLU A N 1
ATOM 595 C CA . GLU A 1 79 ? -1.808 -20.531 9.172 1 85.75 79 GLU A CA 1
ATOM 596 C C . GLU A 1 79 ? -0.98 -21.297 8.141 1 85.75 79 GLU A C 1
ATOM 598 O O . GLU A 1 79 ? 0.251 -21.25 8.172 1 85.75 79 GLU A O 1
ATOM 603 N N . ALA A 1 80 ? -1.681 -21.953 7.305 1 89.69 80 ALA A N 1
ATOM 604 C CA . ALA A 1 80 ? -0.952 -22.75 6.312 1 89.69 80 ALA A CA 1
ATOM 605 C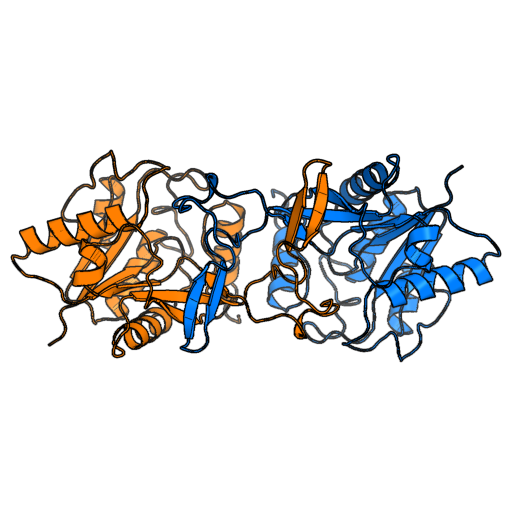 C . ALA A 1 80 ? -0.136 -21.844 5.391 1 89.69 80 ALA A C 1
ATOM 607 O O . ALA A 1 80 ? -0.645 -20.844 4.879 1 89.69 80 ALA A O 1
ATOM 608 N N . ALA A 1 81 ? 1.116 -22.219 5.176 1 90 81 ALA A N 1
ATOM 609 C CA . ALA A 1 81 ? 1.998 -21.469 4.285 1 90 81 ALA A CA 1
ATOM 610 C C . ALA A 1 81 ? 1.708 -21.797 2.822 1 90 81 ALA A C 1
ATOM 612 O O . ALA A 1 81 ? 1.149 -22.844 2.512 1 90 81 ALA A O 1
ATOM 613 N N . LYS A 1 82 ? 2.107 -20.953 1.958 1 94.69 82 LYS A N 1
ATOM 614 C CA . LYS A 1 82 ? 1.84 -21.062 0.526 1 94.69 82 LYS A CA 1
ATOM 615 C C . LYS A 1 82 ? 2.602 -22.234 -0.09 1 94.69 82 LYS A C 1
ATOM 617 O O . LYS A 1 82 ? 2.018 -23.062 -0.791 1 94.69 82 LYS A O 1
ATOM 622 N N . VAL A 1 83 ? 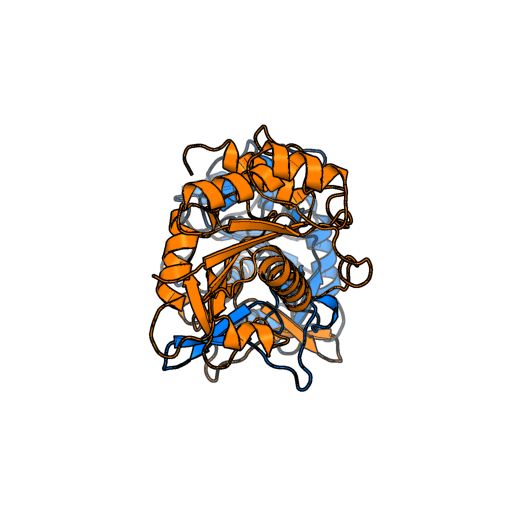3.863 -22.359 0.232 1 97.06 83 VAL A N 1
ATOM 623 C CA . VAL A 1 83 ? 4.758 -23.266 -0.479 1 97.06 83 VAL A CA 1
ATOM 624 C C . VAL A 1 83 ? 4.332 -24.703 -0.23 1 97.06 83 VAL A C 1
ATOM 626 O O . VAL A 1 83 ? 4.16 -25.484 -1.174 1 97.06 83 VAL A O 1
ATOM 629 N N . PRO A 1 84 ? 4.023 -25.078 1.005 1 97.25 84 PRO A N 1
ATOM 630 C CA . PRO A 1 84 ? 3.602 -26.453 1.233 1 97.25 84 PRO A CA 1
ATOM 631 C C . PRO A 1 84 ? 2.324 -26.812 0.479 1 97.25 84 PRO A C 1
ATOM 633 O O . PRO A 1 84 ? 2.15 -27.969 0.063 1 97.25 84 PRO A O 1
ATOM 636 N N . VAL A 1 85 ? 1.461 -25.906 0.286 1 97.94 85 VAL A N 1
ATOM 637 C CA . VAL A 1 85 ? 0.216 -26.141 -0.437 1 97.94 85 VAL A CA 1
ATOM 638 C C . VAL A 1 85 ? 0.518 -26.422 -1.906 1 97.94 85 VAL A C 1
ATOM 640 O O . VAL A 1 85 ? -0.029 -27.375 -2.49 1 97.94 85 VAL A O 1
ATOM 643 N N . ILE A 1 86 ? 1.394 -25.641 -2.49 1 98.75 86 ILE A N 1
ATOM 644 C CA . ILE A 1 86 ? 1.787 -25.828 -3.883 1 98.75 86 ILE A CA 1
ATOM 645 C C . ILE A 1 86 ? 2.52 -27.156 -4.043 1 98.75 86 ILE A C 1
ATOM 647 O O . ILE A 1 86 ? 2.295 -27.875 -5.012 1 98.75 86 ILE A O 1
ATOM 651 N N . GLN A 1 87 ? 3.375 -27.453 -3.08 1 98.75 87 GLN A N 1
ATOM 652 C CA . GLN A 1 87 ? 4.109 -28.719 -3.092 1 98.75 87 GLN A CA 1
ATOM 653 C C . GLN A 1 87 ? 3.156 -29.906 -3.068 1 98.75 87 GLN A C 1
ATOM 655 O O . GLN A 1 87 ? 3.361 -30.891 -3.787 1 98.75 87 GLN A O 1
ATOM 660 N N . HIS A 1 88 ? 2.156 -29.828 -2.236 1 98.69 88 HIS A N 1
ATOM 661 C CA . HIS A 1 88 ? 1.156 -30.891 -2.178 1 98.69 88 HIS A CA 1
ATOM 662 C C . HIS A 1 88 ? 0.459 -31.062 -3.521 1 98.69 88 HIS A C 1
ATOM 664 O O . HIS A 1 88 ? 0.299 -32.188 -4 1 98.69 88 HIS A O 1
ATOM 670 N N . ALA A 1 89 ? 0.051 -29.953 -4.105 1 98.75 89 ALA A N 1
ATOM 671 C CA . ALA A 1 89 ? -0.611 -30 -5.406 1 98.75 89 ALA A CA 1
ATOM 672 C C . ALA A 1 89 ? 0.292 -30.641 -6.461 1 98.75 89 ALA A C 1
ATOM 674 O O . ALA A 1 89 ? -0.162 -31.453 -7.27 1 98.75 89 ALA A O 1
ATOM 675 N N . LEU A 1 90 ? 1.539 -30.266 -6.441 1 98.75 90 LEU A N 1
ATOM 676 C CA . LEU A 1 90 ? 2.523 -30.828 -7.363 1 98.75 90 LEU A CA 1
ATOM 677 C C . LEU A 1 90 ? 2.641 -32.344 -7.188 1 98.75 90 LEU A C 1
ATOM 679 O O . LEU A 1 90 ? 2.514 -33.094 -8.148 1 98.75 90 LEU A O 1
ATOM 683 N N . THR A 1 91 ? 2.861 -32.719 -5.988 1 98.62 91 THR A N 1
ATOM 684 C CA . THR A 1 91 ? 3.08 -34.125 -5.672 1 98.62 91 THR A CA 1
ATOM 685 C C . THR A 1 91 ? 1.879 -34.969 -6.098 1 98.62 91 THR A C 1
ATOM 687 O O . THR A 1 91 ? 2.035 -35.969 -6.762 1 98.62 91 THR A O 1
ATOM 690 N N . GLU A 1 92 ? 0.695 -34.594 -5.691 1 98.56 92 GLU A N 1
ATOM 691 C CA . GLU A 1 92 ? -0.518 -35.312 -6.02 1 98.56 92 GLU A CA 1
ATOM 692 C C . GLU A 1 92 ? -0.738 -35.375 -7.527 1 98.56 92 GLU A C 1
ATOM 694 O O . GLU A 1 92 ? -1.167 -36.406 -8.062 1 98.56 92 GLU A O 1
ATOM 699 N N . THR A 1 93 ? -0.458 -34.281 -8.188 1 98.62 93 THR A N 1
ATOM 700 C CA . THR A 1 93 ? -0.646 -34.25 -9.633 1 98.62 93 THR A CA 1
ATOM 701 C C . THR A 1 93 ? 0.363 -35.156 -10.336 1 98.62 93 THR A C 1
ATOM 703 O O . THR A 1 93 ? 0.008 -35.875 -11.258 1 98.62 93 THR A O 1
ATOM 706 N N . GLU A 1 94 ? 1.611 -35.062 -9.938 1 98.56 94 GLU A N 1
ATOM 707 C CA . GLU A 1 94 ? 2.637 -35.906 -10.531 1 98.56 94 GLU A CA 1
ATOM 708 C C . GLU A 1 94 ? 2.305 -37.406 -10.336 1 98.56 94 GLU A C 1
ATOM 710 O O . GLU A 1 94 ? 2.516 -38.219 -11.242 1 98.56 94 GLU A O 1
ATOM 715 N N . LYS A 1 95 ? 1.83 -37.719 -9.133 1 98.31 95 LYS A N 1
ATOM 716 C CA . LYS A 1 95 ? 1.41 -39.094 -8.859 1 98.31 95 LYS A CA 1
ATOM 717 C C . LYS A 1 95 ? 0.281 -39.5 -9.797 1 98.31 95 LYS A C 1
ATOM 719 O O . LYS A 1 95 ? 0.327 -40.594 -10.383 1 98.31 95 LYS A O 1
ATOM 724 N N . ARG A 1 96 ? -0.708 -38.688 -9.945 1 97.81 96 ARG A N 1
ATOM 725 C CA . ARG A 1 96 ? -1.887 -38.969 -10.758 1 97.81 96 ARG A CA 1
ATOM 726 C C . ARG A 1 96 ? -1.521 -39.094 -12.234 1 97.81 96 ARG A C 1
ATOM 728 O O . ARG A 1 96 ? -1.982 -40 -12.914 1 97.81 96 ARG A O 1
ATOM 735 N N . GLU A 1 97 ? -0.71 -38.156 -12.695 1 97.31 97 GLU A N 1
ATOM 736 C CA . GLU A 1 97 ? -0.381 -38.094 -14.117 1 97.31 97 GLU A CA 1
ATOM 737 C C . GLU A 1 97 ? 0.809 -39 -14.445 1 97.31 97 GLU A C 1
ATOM 739 O O . GLU A 1 97 ? 1.134 -39.188 -15.617 1 97.31 97 GLU A O 1
ATOM 744 N N . ARG A 1 98 ? 1.514 -39.5 -13.461 1 97.5 98 ARG A N 1
ATOM 745 C CA . ARG A 1 98 ? 2.705 -40.344 -13.609 1 97.5 98 ARG A CA 1
ATOM 746 C C . ARG A 1 98 ? 3.764 -39.625 -14.445 1 97.5 98 ARG A C 1
ATOM 748 O O . ARG A 1 98 ? 4.312 -40.219 -15.383 1 97.5 98 ARG A O 1
ATOM 755 N N . LYS A 1 99 ? 3.969 -38.375 -14.18 1 96.62 99 LYS A N 1
ATOM 756 C CA . LYS A 1 99 ? 5.004 -37.594 -14.828 1 96.62 99 LYS A CA 1
ATOM 757 C C . LYS A 1 99 ? 5.492 -36.469 -13.914 1 96.62 99 LYS A C 1
ATOM 759 O O . LYS A 1 99 ? 4.809 -36.094 -12.953 1 96.62 99 LYS A O 1
ATOM 764 N N . GLU A 1 100 ? 6.652 -36.031 -14.234 1 97.75 100 GLU A N 1
ATOM 765 C CA . GLU A 1 100 ? 7.215 -34.875 -13.531 1 97.75 100 GLU A CA 1
ATOM 766 C C . GLU A 1 100 ? 7.086 -33.594 -14.367 1 97.75 100 GLU A C 1
ATOM 768 O O . GLU A 1 100 ? 7.086 -33.656 -15.602 1 97.75 100 GLU A O 1
ATOM 773 N N . TYR A 1 101 ? 6.906 -32.531 -13.711 1 98.69 101 TYR A N 1
ATOM 774 C CA . TYR A 1 101 ? 6.875 -31.219 -14.352 1 98.69 101 TYR A CA 1
ATOM 775 C C . TYR A 1 101 ? 8.195 -30.484 -14.156 1 98.69 101 TYR A C 1
ATOM 777 O O . TYR A 1 101 ? 8.93 -30.75 -13.203 1 98.69 101 TYR A O 1
ATOM 785 N N . ASP A 1 102 ? 8.508 -29.656 -15.117 1 98.56 102 ASP A N 1
ATOM 786 C CA . ASP A 1 102 ? 9.742 -28.891 -15.039 1 98.56 102 ASP A CA 1
ATOM 787 C C . ASP A 1 102 ? 9.539 -27.609 -14.25 1 98.56 102 ASP A C 1
ATOM 789 O O . ASP A 1 102 ? 10.422 -27.172 -13.508 1 98.56 102 ASP A O 1
ATOM 793 N N . TYR A 1 103 ? 8.43 -26.953 -14.461 1 98.81 103 TYR A N 1
ATOM 794 C CA . TYR A 1 103 ? 8.094 -25.688 -13.812 1 98.81 103 TYR A CA 1
ATOM 795 C C . TYR A 1 103 ? 6.68 -25.734 -13.242 1 98.81 103 TYR A C 1
ATOM 797 O O . TYR A 1 103 ? 5.805 -26.422 -13.781 1 98.81 103 TYR A O 1
ATOM 805 N N . ILE A 1 104 ? 6.496 -25.062 -12.18 1 98.94 104 ILE A N 1
ATOM 806 C CA . ILE A 1 104 ? 5.195 -24.859 -11.562 1 98.94 104 ILE A CA 1
ATOM 807 C C . ILE A 1 104 ? 4.863 -23.375 -11.531 1 98.94 104 ILE A C 1
ATOM 809 O O . ILE A 1 104 ? 5.668 -22.562 -11.062 1 98.94 104 ILE A O 1
ATOM 813 N N . VAL A 1 105 ? 3.766 -22.984 -12.07 1 98.94 105 VAL A N 1
ATOM 814 C CA . VAL A 1 105 ? 3.24 -21.625 -12.055 1 98.94 105 VAL A CA 1
ATOM 815 C C . VAL A 1 105 ? 1.989 -21.578 -11.18 1 98.94 105 VAL A C 1
ATOM 817 O O . VAL A 1 105 ? 0.961 -22.156 -11.516 1 98.94 105 VAL A O 1
ATOM 820 N N . ASP A 1 106 ? 2.164 -20.891 -10.102 1 98.94 106 ASP A N 1
ATOM 821 C CA . ASP A 1 106 ? 1.023 -20.734 -9.203 1 98.94 106 ASP A CA 1
ATOM 822 C C . ASP A 1 106 ? 0.394 -19.344 -9.359 1 98.94 106 ASP A C 1
ATOM 824 O O . ASP A 1 106 ? 1.087 -18.328 -9.289 1 98.94 106 ASP A O 1
ATOM 828 N N . ILE A 1 107 ? -0.863 -19.266 -9.625 1 98.62 107 ILE A N 1
ATOM 829 C CA . ILE A 1 107 ? -1.545 -17.984 -9.758 1 98.62 107 ILE A CA 1
ATOM 830 C C . ILE A 1 107 ? -2.619 -17.859 -8.68 1 98.62 107 ILE A C 1
ATOM 832 O O . ILE A 1 107 ? -3.424 -18.781 -8.484 1 98.62 107 ILE A O 1
ATOM 836 N N . ASP A 1 108 ? -2.613 -16.797 -7.992 1 98.44 108 ASP A N 1
ATOM 837 C CA . ASP A 1 108 ? -3.492 -16.594 -6.844 1 98.44 108 ASP A CA 1
ATOM 838 C C . ASP A 1 108 ? -4.91 -16.25 -7.293 1 98.44 108 ASP A C 1
ATOM 840 O O . ASP A 1 108 ? -5.109 -15.367 -8.133 1 98.44 108 ASP A O 1
ATOM 844 N N . ALA A 1 109 ? -5.918 -16.875 -6.703 1 98.19 109 ALA A N 1
ATOM 845 C CA . ALA A 1 109 ? -7.32 -16.656 -7.027 1 98.19 109 ALA A CA 1
ATOM 846 C C . ALA A 1 109 ? -7.766 -15.25 -6.605 1 98.19 109 ALA A C 1
ATOM 848 O O . ALA A 1 109 ? -8.734 -14.711 -7.145 1 98.19 109 ALA A O 1
ATOM 849 N N . THR A 1 110 ? -7.051 -14.625 -5.746 1 97.62 110 THR A N 1
ATOM 850 C CA . THR A 1 110 ? -7.488 -13.367 -5.145 1 97.62 110 THR A CA 1
ATOM 851 C C . THR A 1 110 ? -6.977 -12.18 -5.949 1 97.62 110 THR A C 1
ATOM 853 O O . THR A 1 110 ? -7.223 -11.023 -5.59 1 97.62 110 THR A O 1
ATOM 856 N N . ALA A 1 111 ? -6.285 -12.438 -7.023 1 97.94 111 ALA A N 1
ATOM 857 C CA . ALA A 1 111 ? -5.785 -11.391 -7.914 1 97.94 111 ALA A CA 1
ATOM 858 C C . ALA A 1 111 ? -6.449 -11.477 -9.281 1 97.94 111 ALA A C 1
ATOM 860 O O . ALA A 1 111 ? -5.785 -11.742 -10.289 1 97.94 111 ALA A O 1
ATOM 861 N N . PRO A 1 112 ? -7.688 -11.109 -9.391 1 98.06 112 PRO A N 1
ATOM 862 C CA . PRO A 1 112 ? -8.461 -11.367 -10.609 1 98.06 112 PRO A CA 1
ATOM 863 C C . PRO A 1 112 ? -8.148 -10.375 -11.727 1 98.06 112 PRO A C 1
ATOM 865 O O . PRO A 1 112 ? -8.57 -10.57 -12.867 1 98.06 112 PRO A O 1
ATOM 868 N N . LEU A 1 113 ? -7.406 -9.32 -11.5 1 97.19 113 LEU A N 1
ATOM 869 C CA . LEU A 1 113 ? -7.199 -8.273 -12.5 1 97.19 113 LEU A CA 1
ATOM 870 C C . LEU A 1 113 ? -5.969 -8.57 -13.352 1 97.19 113 LEU A C 1
ATOM 872 O O . LEU A 1 113 ? -5.66 -7.824 -14.281 1 97.19 113 LEU A O 1
ATOM 876 N N . ARG A 1 114 ? -5.332 -9.656 -13.016 1 97.38 114 ARG A N 1
ATOM 877 C CA . ARG A 1 114 ? -4.141 -10.094 -13.734 1 97.38 114 ARG A CA 1
ATOM 878 C C . ARG A 1 114 ? -4.438 -10.297 -15.219 1 97.38 114 ARG A C 1
ATOM 880 O O . ARG A 1 114 ? -5.504 -10.797 -15.578 1 97.38 114 ARG A O 1
ATOM 887 N N . ASP A 1 115 ? -3.451 -9.891 -16.062 1 97.75 115 ASP A N 1
ATOM 888 C CA . ASP A 1 115 ? -3.508 -10.211 -17.484 1 97.75 115 ASP A CA 1
ATOM 889 C C . ASP A 1 115 ? -2.734 -11.492 -17.781 1 97.75 115 ASP A C 1
ATOM 891 O O . ASP A 1 115 ? -1.803 -11.852 -17.062 1 97.75 115 ASP A O 1
ATOM 895 N N . VAL A 1 116 ? -3.121 -12.141 -18.875 1 98.75 116 VAL A N 1
ATOM 896 C CA . VAL A 1 116 ? -2.41 -13.336 -19.328 1 98.75 116 VAL A CA 1
ATOM 897 C C . VAL A 1 116 ? -0.936 -13.008 -19.547 1 98.75 116 VAL A C 1
ATOM 899 O O . VAL A 1 116 ? -0.059 -13.828 -19.266 1 98.75 116 VAL A O 1
ATOM 902 N N . THR A 1 117 ? -0.703 -11.781 -19.984 1 98.62 117 THR A N 1
ATOM 903 C CA . THR A 1 117 ? 0.673 -11.375 -20.25 1 98.62 117 THR A CA 1
ATOM 904 C C . THR A 1 117 ? 1.477 -11.305 -18.953 1 98.62 117 THR A C 1
ATOM 906 O O . THR A 1 117 ? 2.697 -11.484 -18.969 1 98.62 117 THR A O 1
ATOM 909 N N . ASP A 1 118 ? 0.815 -11.016 -17.828 1 98.81 118 ASP A N 1
ATOM 910 C CA . ASP A 1 118 ? 1.512 -11 -16.547 1 98.81 118 ASP A CA 1
ATOM 911 C C . ASP A 1 118 ? 2.051 -12.383 -16.203 1 98.81 118 ASP A C 1
ATOM 913 O O . ASP A 1 118 ? 3.143 -12.508 -15.641 1 98.81 118 ASP A O 1
ATOM 917 N N . ILE A 1 119 ? 1.286 -13.461 -16.547 1 98.88 119 ILE A N 1
ATOM 918 C CA . ILE A 1 119 ? 1.713 -14.836 -16.312 1 98.88 119 ILE A CA 1
ATOM 919 C C . ILE A 1 119 ? 2.914 -15.156 -17.203 1 98.88 119 ILE A C 1
ATOM 921 O O . ILE A 1 119 ? 3.939 -15.641 -16.719 1 98.88 119 ILE A O 1
ATOM 925 N N . GLU A 1 120 ? 2.781 -14.82 -18.469 1 98.88 120 GLU A N 1
ATOM 926 C CA . GLU A 1 120 ? 3.824 -15.125 -19.438 1 98.88 120 GLU A CA 1
ATOM 927 C C . GLU A 1 120 ? 5.125 -14.398 -19.109 1 98.88 120 GLU A C 1
ATOM 929 O O . GLU A 1 120 ? 6.203 -14.992 -19.141 1 98.88 120 GLU A O 1
ATOM 934 N N . ASP A 1 121 ? 5.016 -13.102 -18.797 1 98.81 121 ASP A N 1
ATOM 935 C CA . ASP A 1 121 ? 6.199 -12.312 -18.484 1 98.81 121 ASP A CA 1
ATOM 936 C C . ASP A 1 121 ? 6.945 -12.891 -17.297 1 98.81 121 ASP A C 1
ATOM 938 O O . ASP A 1 121 ? 8.172 -13 -17.312 1 98.81 121 ASP A O 1
ATOM 942 N N . CYS A 1 122 ? 6.23 -13.266 -16.281 1 98.88 122 CYS A N 1
ATOM 943 C CA . CYS A 1 122 ? 6.859 -13.844 -15.094 1 98.88 122 CYS A CA 1
ATOM 944 C C . CYS A 1 122 ? 7.504 -15.188 -15.422 1 98.88 122 CYS A C 1
ATOM 946 O O . CYS A 1 122 ? 8.609 -15.484 -14.961 1 98.88 122 CYS A O 1
ATOM 948 N N . PHE A 1 123 ? 6.789 -15.977 -16.203 1 98.81 123 PHE A N 1
ATOM 949 C CA . PHE A 1 123 ? 7.301 -17.281 -16.609 1 98.81 123 PHE A CA 1
ATOM 950 C C . PHE A 1 123 ? 8.602 -17.125 -17.391 1 98.81 123 PHE A C 1
ATOM 952 O O . PHE A 1 123 ? 9.57 -17.859 -17.156 1 98.81 123 PHE A O 1
ATOM 959 N N . GLN A 1 124 ? 8.625 -16.188 -18.266 1 98.62 124 GLN A N 1
ATOM 960 C CA . GLN A 1 124 ? 9.82 -15.938 -19.078 1 98.62 124 GLN A CA 1
ATOM 961 C C . GLN A 1 124 ? 11.008 -15.578 -18.188 1 98.62 124 GLN A C 1
ATOM 963 O O . GLN A 1 124 ? 12.133 -16.031 -18.438 1 98.62 124 GLN A O 1
ATOM 968 N N . VAL A 1 125 ? 10.766 -14.805 -17.188 1 98.44 125 VAL A N 1
ATOM 969 C CA . VAL A 1 125 ? 11.82 -14.445 -16.25 1 98.44 125 VAL A CA 1
ATOM 970 C C . VAL A 1 125 ? 12.375 -15.711 -15.594 1 98.44 125 VAL A C 1
ATOM 972 O O . VAL A 1 125 ? 13.594 -15.867 -15.469 1 98.44 125 VAL A O 1
ATOM 975 N N . ALA A 1 126 ? 11.523 -16.609 -15.234 1 98 126 ALA A N 1
ATOM 976 C CA . ALA A 1 126 ? 11.898 -17.812 -14.508 1 98 126 ALA A CA 1
ATOM 977 C C . ALA A 1 126 ? 12.695 -18.766 -15.406 1 98 126 ALA A C 1
ATOM 979 O O . ALA A 1 126 ? 13.414 -19.641 -14.914 1 98 126 ALA A O 1
ATOM 980 N N . LEU A 1 127 ? 12.578 -18.609 -16.703 1 97.69 127 LEU A N 1
ATOM 981 C CA . LEU A 1 127 ? 13.234 -19.5 -17.656 1 97.69 127 LEU A CA 1
ATOM 982 C C . LEU A 1 127 ? 14.703 -19.141 -17.812 1 97.69 127 LEU A C 1
ATOM 984 O O . LEU A 1 127 ? 15.484 -19.922 -18.375 1 97.69 127 LEU A O 1
ATOM 988 N N . GLU A 1 128 ? 15.008 -17.875 -17.359 1 95.62 128 GLU A N 1
ATOM 989 C CA . GLU A 1 128 ? 16.406 -17.469 -17.484 1 95.62 128 GLU A CA 1
ATOM 990 C C . GLU A 1 128 ? 17.328 -18.422 -16.719 1 95.62 128 GLU A C 1
ATOM 992 O O . GLU A 1 128 ? 16.938 -18.953 -15.672 1 95.62 128 GLU A O 1
ATOM 997 N N . ASP A 1 129 ? 18.516 -18.344 -17.266 1 88.88 129 ASP A N 1
ATOM 998 C CA . ASP A 1 129 ? 19.5 -19.219 -16.609 1 88.88 129 ASP A CA 1
ATOM 999 C C . ASP A 1 129 ? 19.797 -18.75 -15.195 1 88.88 129 ASP A C 1
ATOM 1001 O O . ASP A 1 129 ? 19.766 -17.547 -14.906 1 88.88 129 ASP A O 1
ATOM 1005 N N . SER A 1 130 ? 19.953 -19.547 -14.195 1 93.31 130 SER A N 1
ATOM 1006 C CA . SER A 1 130 ? 20.391 -19.297 -12.828 1 93.31 130 SER A CA 1
ATOM 1007 C C . SER A 1 130 ? 19.25 -18.797 -11.961 1 93.31 130 SER A C 1
ATOM 1009 O O . SER A 1 130 ? 19.469 -18.234 -10.891 1 93.31 130 SER A O 1
ATOM 1011 N N . VAL A 1 131 ? 18.062 -18.812 -12.594 1 97.62 131 VAL A N 1
ATOM 1012 C CA . VAL A 1 131 ? 16.891 -18.406 -11.812 1 97.62 131 VAL A CA 1
ATOM 1013 C C . VAL A 1 131 ? 16.188 -19.641 -11.258 1 97.62 131 VAL A C 1
ATOM 1015 O O . VAL A 1 131 ? 15.938 -20.594 -11.992 1 97.62 131 VAL A O 1
ATOM 1018 N N . SER A 1 132 ? 15.945 -19.625 -9.977 1 98.12 132 SER A N 1
ATOM 1019 C CA . SER A 1 132 ? 15.273 -20.75 -9.344 1 98.12 132 SER A CA 1
ATOM 1020 C C . SER A 1 132 ? 13.766 -20.531 -9.266 1 98.12 132 SER A C 1
ATOM 1022 O O . SER A 1 132 ? 12.984 -21.484 -9.297 1 98.12 132 SER A O 1
ATOM 1024 N N . ASN A 1 133 ? 13.398 -19.328 -9.094 1 98.69 133 ASN A N 1
ATOM 1025 C CA . ASN A 1 133 ? 11.992 -18.953 -8.992 1 98.69 133 ASN A CA 1
ATOM 1026 C C . ASN A 1 133 ? 11.789 -17.469 -9.258 1 98.69 133 ASN A C 1
ATOM 1028 O O . ASN A 1 133 ? 12.742 -16.688 -9.227 1 98.69 133 ASN A O 1
ATOM 1032 N N . ALA A 1 134 ? 10.586 -17.109 -9.578 1 98.81 134 ALA A N 1
ATOM 1033 C CA . ALA A 1 134 ? 10.188 -15.719 -9.828 1 98.81 134 ALA A CA 1
ATOM 1034 C C . ALA A 1 134 ? 8.773 -15.453 -9.328 1 98.81 134 ALA A C 1
ATOM 1036 O O . ALA A 1 134 ? 7.965 -16.375 -9.211 1 98.81 134 ALA A O 1
ATOM 1037 N N . TYR A 1 135 ? 8.516 -14.25 -8.961 1 98.81 135 TYR A N 1
ATOM 1038 C CA . TYR A 1 135 ? 7.141 -13.844 -8.68 1 98.81 135 TYR A CA 1
ATOM 1039 C C . TYR A 1 135 ? 6.883 -12.422 -9.156 1 98.81 135 TYR A C 1
ATOM 1041 O O . TYR A 1 135 ? 7.824 -11.688 -9.461 1 98.81 135 TYR A O 1
ATOM 1049 N N . THR A 1 136 ? 5.609 -12.086 -9.266 1 98.88 136 THR A N 1
ATOM 1050 C CA . THR A 1 136 ? 5.25 -10.75 -9.719 1 98.88 136 THR A CA 1
ATOM 1051 C C . THR A 1 136 ? 5.266 -9.758 -8.562 1 98.88 136 THR A C 1
ATOM 1053 O O . THR A 1 136 ? 4.953 -10.125 -7.422 1 98.88 136 THR A O 1
ATOM 1056 N N . VAL A 1 137 ? 5.645 -8.531 -8.891 1 98.81 137 VAL A N 1
ATOM 1057 C CA . VAL A 1 137 ? 5.656 -7.434 -7.934 1 98.81 137 VAL A CA 1
ATOM 1058 C C . VAL A 1 137 ? 5.07 -6.18 -8.578 1 98.81 137 VAL A C 1
ATOM 1060 O O . VAL A 1 137 ? 4.836 -6.145 -9.789 1 98.81 137 VAL A O 1
ATOM 1063 N N . THR A 1 138 ? 4.801 -5.203 -7.785 1 98.12 138 THR A N 1
ATOM 1064 C CA . THR A 1 138 ? 4.516 -3.836 -8.203 1 98.12 138 THR A CA 1
ATOM 1065 C C . THR A 1 138 ? 5.352 -2.84 -7.398 1 98.12 138 THR A C 1
ATOM 1067 O O . THR A 1 138 ? 5.926 -3.195 -6.367 1 98.12 138 THR A O 1
ATOM 1070 N N . ASP A 1 139 ? 5.469 -1.66 -7.922 1 96.44 139 ASP A N 1
ATOM 1071 C CA . ASP A 1 139 ? 6.152 -0.637 -7.137 1 96.44 139 ASP A CA 1
ATOM 1072 C C . ASP A 1 139 ? 5.523 -0.496 -5.75 1 96.44 139 ASP A C 1
ATOM 1074 O O . ASP A 1 139 ? 4.297 -0.491 -5.617 1 96.44 139 ASP A O 1
ATOM 1078 N N . ALA A 1 140 ? 6.406 -0.436 -4.793 1 96.62 140 ALA A N 1
ATOM 1079 C CA . ALA A 1 140 ? 5.875 -0.262 -3.443 1 96.62 140 ALA A CA 1
ATOM 1080 C C . ALA A 1 140 ? 5.129 1.062 -3.314 1 96.62 140 ALA A C 1
ATOM 1082 O O . ALA A 1 140 ? 5.609 2.1 -3.773 1 96.62 140 ALA A O 1
ATOM 1083 N N . ASP A 1 141 ? 3.984 0.985 -2.67 1 93.12 141 ASP A N 1
ATOM 1084 C CA . ASP A 1 141 ? 3.217 2.199 -2.414 1 93.12 141 ASP A CA 1
ATOM 1085 C C . ASP A 1 141 ? 3.914 3.084 -1.384 1 93.12 141 ASP A C 1
ATOM 1087 O O . ASP A 1 141 ? 3.832 4.312 -1.455 1 93.12 141 ASP A O 1
ATOM 1091 N N . LYS A 1 142 ? 4.434 2.482 -0.411 1 96.38 142 LYS A N 1
ATOM 1092 C CA . LYS A 1 142 ? 5.223 3.127 0.634 1 96.38 142 LYS A CA 1
ATOM 1093 C C . LYS A 1 142 ? 6.617 2.514 0.726 1 96.38 142 LYS A C 1
ATOM 1095 O O . LYS A 1 142 ? 6.785 1.311 0.52 1 96.38 142 LYS A O 1
ATOM 1100 N N . ASN A 1 143 ? 7.543 3.314 1.028 1 96.75 143 ASN A N 1
ATOM 1101 C CA . ASN A 1 143 ? 8.961 2.975 0.977 1 96.75 143 ASN A CA 1
ATOM 1102 C C . ASN A 1 143 ? 9.594 3.006 2.365 1 96.75 143 ASN A C 1
ATOM 1104 O O . ASN A 1 143 ? 9.5 4.012 3.072 1 96.75 143 ASN A O 1
ATOM 1108 N N . PRO A 1 144 ? 10.289 1.91 2.748 1 97.06 144 PRO A N 1
ATOM 1109 C CA . PRO A 1 144 ? 10.844 1.858 4.102 1 97.06 144 PRO A CA 1
ATOM 1110 C C . PRO A 1 144 ? 11.922 2.916 4.336 1 97.06 144 PRO A C 1
ATOM 1112 O O . PRO A 1 144 ? 12.25 3.219 5.488 1 97.06 144 PRO A O 1
ATOM 1115 N N . TYR A 1 145 ? 12.469 3.514 3.314 1 95.25 145 TYR A N 1
ATOM 1116 C CA . TYR A 1 145 ? 13.492 4.543 3.422 1 95.25 145 TYR A CA 1
ATOM 1117 C C . TYR A 1 145 ? 12.867 5.93 3.506 1 95.25 145 TYR A C 1
ATOM 1119 O O . TYR A 1 145 ? 13.578 6.93 3.666 1 95.25 145 TYR A O 1
ATOM 1127 N N . PHE A 1 146 ? 11.547 6 3.459 1 93.31 146 PHE A N 1
ATOM 1128 C CA . PHE A 1 146 ? 10.961 7.324 3.277 1 93.31 146 PHE A CA 1
ATOM 1129 C C . PHE A 1 146 ? 9.68 7.469 4.098 1 93.31 146 PHE A C 1
ATOM 1131 O O . PHE A 1 146 ? 9.555 8.406 4.891 1 93.31 146 PHE A O 1
ATOM 1138 N N . ASN A 1 147 ? 8.773 6.508 3.996 1 96.31 147 ASN A N 1
ATOM 1139 C CA . ASN A 1 147 ? 7.484 6.785 4.617 1 96.31 147 ASN A CA 1
ATOM 1140 C C . ASN A 1 147 ? 6.871 5.523 5.223 1 96.31 147 ASN A C 1
ATOM 1142 O O . ASN A 1 147 ? 5.656 5.453 5.422 1 96.31 147 ASN A O 1
ATOM 1146 N N . LEU A 1 148 ? 7.629 4.531 5.48 1 97.81 148 LEU A N 1
ATOM 1147 C CA . LEU A 1 148 ? 7.297 3.439 6.395 1 97.81 148 LEU A CA 1
ATOM 1148 C C . LEU A 1 148 ? 8.031 3.598 7.719 1 97.81 148 LEU A C 1
ATOM 1150 O O . LEU A 1 148 ? 9.234 3.885 7.734 1 97.81 148 LEU A O 1
ATOM 1154 N N . VAL A 1 149 ? 7.285 3.404 8.797 1 98.19 149 VAL A N 1
ATOM 1155 C CA . VAL A 1 149 ? 7.91 3.695 10.086 1 98.19 149 VAL A CA 1
ATOM 1156 C C . VAL A 1 149 ? 7.664 2.541 11.055 1 98.19 149 VAL A C 1
ATOM 1158 O O . VAL A 1 149 ? 6.707 1.778 10.891 1 98.19 149 VAL A O 1
ATOM 1161 N N . GLU A 1 150 ? 8.539 2.365 11.977 1 97.75 150 GLU A N 1
ATOM 1162 C CA . GLU A 1 150 ? 8.453 1.452 13.109 1 97.75 150 GLU A CA 1
ATOM 1163 C C . GLU A 1 150 ? 8.609 2.199 14.438 1 97.75 150 GLU A C 1
ATOM 1165 O O . GLU A 1 150 ? 9.156 3.305 14.469 1 97.75 150 GLU A O 1
ATOM 1170 N N . LEU A 1 151 ? 8.094 1.666 15.438 1 97.88 151 LEU A N 1
ATOM 1171 C CA . LEU A 1 151 ? 8.156 2.277 16.766 1 97.88 151 LEU A CA 1
ATOM 1172 C C . LEU A 1 151 ? 9.219 1.599 17.625 1 97.88 151 LEU A C 1
ATOM 1174 O O . LEU A 1 151 ? 9.359 0.373 17.594 1 97.88 151 LEU A O 1
ATOM 1178 N N . ASP A 1 152 ? 9.93 2.398 18.375 1 96.75 152 ASP A N 1
ATOM 1179 C CA . ASP A 1 152 ? 10.922 1.839 19.281 1 96.75 152 ASP A CA 1
ATOM 1180 C C . ASP A 1 152 ? 10.297 1.523 20.641 1 96.75 152 ASP A C 1
ATOM 1182 O O . ASP A 1 152 ? 9.07 1.502 20.781 1 96.75 152 ASP A O 1
ATOM 1186 N N . GLU A 1 153 ? 11.109 1.198 21.594 1 96.06 153 GLU A N 1
ATOM 1187 C CA . GLU A 1 153 ? 10.648 0.742 22.891 1 96.06 153 GLU A CA 1
ATOM 1188 C C . GLU A 1 153 ? 9.867 1.838 23.609 1 96.06 153 GLU A C 1
ATOM 1190 O O . GLU A 1 153 ? 9.016 1.549 24.453 1 96.06 153 GLU A O 1
ATOM 1195 N N . ASP A 1 154 ? 10.141 3.115 23.328 1 95.94 154 ASP A N 1
ATOM 1196 C CA . ASP A 1 154 ? 9.461 4.242 23.953 1 95.94 154 ASP A CA 1
ATOM 1197 C C . ASP A 1 154 ? 8.32 4.754 23.078 1 95.94 154 ASP A C 1
ATOM 1199 O O . ASP A 1 154 ? 7.789 5.84 23.312 1 95.94 154 ASP A O 1
ATOM 1203 N N . ASP A 1 155 ? 8.031 4.066 21.953 1 96.38 155 ASP A N 1
ATOM 1204 C CA . ASP A 1 155 ? 6.922 4.332 21.031 1 96.38 155 ASP A CA 1
ATOM 1205 C C . ASP A 1 155 ? 7.215 5.555 20.156 1 96.38 155 ASP A C 1
ATOM 1207 O O . ASP A 1 155 ? 6.289 6.234 19.719 1 96.38 155 ASP A O 1
ATOM 1211 N N . TYR A 1 156 ? 8.469 5.895 20.078 1 98.19 156 TYR A N 1
ATOM 1212 C CA . TYR A 1 156 ? 8.836 6.906 19.094 1 98.19 156 TYR A CA 1
ATOM 1213 C C . TYR A 1 156 ? 9.008 6.289 17.719 1 98.19 156 TYR A C 1
ATOM 1215 O O . TYR A 1 156 ? 9.516 5.172 17.594 1 98.19 156 TYR A O 1
ATOM 1223 N N . ALA A 1 157 ? 8.641 7.016 16.719 1 97.94 157 ALA A N 1
ATOM 1224 C CA . ALA A 1 157 ? 8.633 6.523 15.344 1 97.94 157 ALA A CA 1
ATOM 1225 C C . ALA A 1 157 ? 9.961 6.82 14.641 1 97.94 157 ALA A C 1
ATOM 1227 O O . ALA A 1 157 ? 10.531 7.898 14.82 1 97.94 157 ALA A O 1
ATOM 1228 N N . HIS A 1 158 ? 10.398 5.922 13.898 1 95.88 158 HIS A N 1
ATOM 1229 C CA . HIS A 1 158 ? 11.547 6.09 13.016 1 95.88 158 HIS A CA 1
ATOM 1230 C C . HIS A 1 158 ? 11.32 5.395 11.68 1 95.88 158 HIS A C 1
ATOM 1232 O O . HIS A 1 158 ? 10.508 4.473 11.578 1 95.88 158 HIS A O 1
ATOM 1238 N N . LEU A 1 159 ? 12.039 5.828 10.703 1 95.88 159 LEU A N 1
ATOM 1239 C CA . LEU A 1 159 ? 11.961 5.152 9.414 1 95.88 159 LEU A CA 1
ATOM 1240 C C . LEU A 1 159 ? 12.359 3.686 9.547 1 95.88 159 LEU A C 1
ATOM 1242 O O . LEU A 1 159 ? 13.281 3.354 10.297 1 95.88 159 LEU A O 1
ATOM 1246 N N . SER A 1 160 ? 11.648 2.879 8.82 1 96.44 160 SER A N 1
ATOM 1247 C CA . SER A 1 160 ? 11.898 1.443 8.898 1 96.44 160 SER A CA 1
ATOM 1248 C C . SER A 1 160 ? 13.328 1.105 8.469 1 96.44 160 SER A C 1
ATOM 1250 O O . SER A 1 160 ? 13.922 0.159 8.977 1 96.44 160 SER A O 1
ATOM 1252 N N . LYS A 1 161 ? 13.781 1.771 7.469 1 94.5 161 LYS A N 1
ATOM 1253 C CA . LYS A 1 161 ? 15.172 1.683 7.031 1 94.5 161 LYS A CA 1
ATOM 1254 C C . LYS A 1 161 ? 15.812 3.066 6.957 1 94.5 161 LYS A C 1
ATOM 1256 O O . LYS A 1 161 ? 15.141 4.055 6.668 1 94.5 161 LYS A O 1
ATOM 1261 N N . GLU A 1 162 ? 17.109 3.049 7.238 1 87.81 162 GLU A N 1
ATOM 1262 C CA . GLU A 1 162 ? 17.844 4.309 7.203 1 87.81 162 GLU A CA 1
ATOM 1263 C C . GLU A 1 162 ? 18.953 4.27 6.152 1 87.81 162 GLU A C 1
ATOM 1265 O O . GLU A 1 162 ? 19.516 3.209 5.879 1 87.81 162 GLU A O 1
ATOM 1270 N N . LEU A 1 163 ? 19.109 5.367 5.465 1 84 163 LEU A N 1
ATOM 1271 C CA . LEU A 1 163 ? 20.266 5.57 4.594 1 84 163 LEU A CA 1
ATOM 1272 C C . LEU A 1 163 ? 21.281 6.504 5.242 1 84 163 LEU A C 1
ATOM 1274 O O . LEU A 1 163 ? 20.922 7.285 6.129 1 84 163 LEU A O 1
ATOM 1278 N N . PRO A 1 164 ? 22.547 6.281 4.781 1 76.31 164 PRO A N 1
ATOM 1279 C CA . PRO A 1 164 ? 23.562 7.184 5.348 1 76.31 164 PRO A CA 1
ATOM 1280 C C . PRO A 1 164 ? 23.188 8.656 5.199 1 76.31 164 PRO A C 1
ATOM 1282 O O . PRO A 1 164 ? 23.391 9.445 6.121 1 76.31 164 PRO A O 1
ATOM 1285 N N . ASP A 1 165 ? 22.656 8.961 4.023 1 76.44 165 ASP A N 1
ATOM 1286 C CA . ASP A 1 165 ? 22.156 10.32 3.799 1 76.44 165 ASP A CA 1
ATOM 1287 C C . ASP A 1 165 ? 20.641 10.375 3.961 1 76.44 165 ASP A C 1
ATOM 1289 O O . ASP A 1 165 ? 19.938 9.422 3.615 1 76.44 165 ASP A O 1
ATOM 1293 N N . ASP A 1 166 ? 20.234 11.422 4.562 1 68.06 166 ASP A N 1
ATOM 1294 C CA . ASP A 1 166 ? 18.797 11.57 4.766 1 68.06 166 ASP A CA 1
ATOM 1295 C C . ASP A 1 166 ? 18.062 11.641 3.434 1 68.06 166 ASP A C 1
ATOM 1297 O O . ASP A 1 166 ? 18.516 12.297 2.496 1 68.06 166 ASP A O 1
ATOM 1301 N N . VAL A 1 167 ? 17.062 10.828 3.33 1 72.56 167 VAL A N 1
ATOM 1302 C CA . VAL A 1 167 ? 16.156 10.867 2.189 1 72.56 167 VAL A CA 1
ATOM 1303 C C . VAL A 1 167 ? 14.992 11.812 2.479 1 72.56 167 VAL A C 1
ATOM 1305 O O . VAL A 1 167 ? 14.148 11.531 3.33 1 72.56 167 VAL A O 1
ATOM 1308 N N . ILE A 1 168 ? 15.008 12.984 1.758 1 66.94 168 ILE A N 1
ATOM 1309 C CA . ILE A 1 168 ? 14.008 14.008 2.053 1 66.94 168 ILE A CA 1
ATOM 1310 C C . ILE A 1 168 ? 12.867 13.914 1.05 1 66.94 168 ILE A C 1
ATOM 1312 O O . ILE A 1 168 ? 11.758 14.391 1.316 1 66.94 168 ILE A O 1
ATOM 1316 N N . ARG A 1 169 ? 13.242 13.211 -0.064 1 72.25 169 ARG A N 1
ATOM 1317 C CA . ARG A 1 169 ? 12.242 13.055 -1.116 1 72.25 169 ARG A CA 1
ATOM 1318 C C . ARG A 1 169 ? 12.148 11.602 -1.562 1 72.25 169 ARG A C 1
ATOM 1320 O O . ARG A 1 169 ? 13.148 10.883 -1.587 1 72.25 169 ARG A O 1
ATOM 1327 N N . ARG A 1 170 ? 10.961 11.227 -1.989 1 73.62 170 ARG A N 1
ATOM 1328 C CA . ARG A 1 170 ? 10.672 9.859 -2.422 1 73.62 170 ARG A CA 1
ATOM 1329 C C . ARG A 1 170 ? 11.594 9.438 -3.559 1 73.62 170 ARG A C 1
ATOM 1331 O O . ARG A 1 170 ? 12.078 8.305 -3.588 1 73.62 170 ARG A O 1
ATOM 1338 N N . GLN A 1 171 ? 11.812 10.312 -4.48 1 76.62 171 GLN A N 1
ATOM 1339 C CA . GLN A 1 171 ? 12.586 10.008 -5.68 1 76.62 171 GLN A CA 1
ATOM 1340 C C . GLN A 1 171 ? 14.031 9.688 -5.332 1 76.62 171 GLN A C 1
ATOM 1342 O O . GLN A 1 171 ? 14.758 9.109 -6.141 1 76.62 171 GLN A O 1
ATOM 1347 N N . GLU A 1 172 ? 14.453 10.031 -4.145 1 79.31 172 GLU A N 1
ATOM 1348 C CA . GLU A 1 172 ? 15.82 9.812 -3.699 1 79.31 172 GLU A CA 1
ATOM 1349 C C . GLU A 1 172 ? 15.977 8.461 -3.012 1 79.31 172 GLU A C 1
ATOM 1351 O O . GLU A 1 172 ? 17.094 8.008 -2.768 1 79.31 172 GLU A O 1
ATOM 1356 N N . ALA A 1 173 ? 14.859 7.82 -2.783 1 87.62 173 ALA A N 1
ATOM 1357 C CA . ALA A 1 173 ? 14.891 6.539 -2.088 1 87.62 173 ALA A CA 1
ATOM 1358 C C . ALA A 1 173 ? 15.188 5.395 -3.057 1 87.62 173 ALA A C 1
ATOM 1360 O O . ALA A 1 173 ? 14.781 5.445 -4.223 1 87.62 173 ALA A O 1
ATOM 1361 N N . PRO A 1 174 ? 15.938 4.383 -2.607 1 92.5 174 PRO A N 1
ATOM 1362 C CA . PRO A 1 174 ? 16.094 3.18 -3.428 1 92.5 174 PRO A CA 1
ATOM 1363 C C . PRO A 1 174 ? 14.766 2.551 -3.83 1 92.5 174 PRO A C 1
ATOM 1365 O O . PRO A 1 174 ? 13.805 2.605 -3.066 1 92.5 174 PRO A O 1
ATOM 1368 N N . PRO A 1 175 ? 14.75 1.979 -5.012 1 95.88 175 PRO A N 1
ATOM 1369 C CA . PRO A 1 175 ? 13.508 1.312 -5.414 1 95.88 175 PRO A CA 1
ATOM 1370 C C . PRO A 1 175 ? 13.164 0.115 -4.527 1 95.88 175 PRO A C 1
ATOM 1372 O O . PRO A 1 175 ? 14.062 -0.643 -4.137 1 95.88 175 PRO A O 1
ATOM 1375 N N . VAL A 1 176 ? 11.961 0.054 -4.152 1 97.75 176 VAL A N 1
ATOM 1376 C CA . VAL A 1 176 ? 11.414 -1.062 -3.391 1 97.75 176 VAL A CA 1
ATOM 1377 C C . VAL A 1 176 ? 10.133 -1.568 -4.062 1 97.75 176 VAL A C 1
ATOM 1379 O O . VAL A 1 176 ? 9.344 -0.778 -4.574 1 97.75 176 VAL A O 1
ATOM 1382 N N . TYR A 1 177 ? 9.977 -2.893 -4.051 1 98.56 177 TYR A N 1
ATOM 1383 C CA . TYR A 1 177 ? 8.836 -3.512 -4.707 1 98.56 177 TYR A CA 1
ATOM 1384 C C . TYR A 1 177 ? 7.98 -4.285 -3.707 1 98.56 177 TYR A C 1
ATOM 1386 O O . TYR A 1 177 ? 8.5 -4.828 -2.729 1 98.56 177 TYR A O 1
ATOM 1394 N N . ALA A 1 178 ? 6.715 -4.273 -3.996 1 98.44 178 ALA A N 1
ATOM 1395 C CA . ALA A 1 178 ? 5.766 -5.039 -3.191 1 98.44 178 ALA A CA 1
ATOM 1396 C C . ALA A 1 178 ? 5.352 -6.324 -3.904 1 98.44 178 ALA A C 1
ATOM 1398 O O . ALA A 1 178 ? 4.941 -6.289 -5.066 1 98.44 178 ALA A O 1
ATOM 1399 N N . MET A 1 179 ? 5.539 -7.43 -3.189 1 98.12 179 MET A N 1
ATOM 1400 C CA . MET A 1 179 ? 4.914 -8.641 -3.717 1 98.12 179 MET A CA 1
ATOM 1401 C C . MET A 1 179 ? 3.406 -8.453 -3.859 1 98.12 179 MET A C 1
ATOM 1403 O O . MET A 1 179 ? 2.746 -7.965 -2.939 1 98.12 179 MET A O 1
ATOM 1407 N N . ASN A 1 180 ? 2.887 -8.844 -5.039 1 97.75 180 ASN A N 1
ATOM 1408 C CA . ASN A 1 180 ? 1.488 -8.492 -5.273 1 97.75 180 ASN A CA 1
ATOM 1409 C C . ASN A 1 180 ? 0.593 -9.734 -5.25 1 97.75 180 ASN A C 1
ATOM 1411 O O . ASN A 1 180 ? -0.554 -9.68 -5.699 1 97.75 180 ASN A O 1
ATOM 1415 N N . ALA A 1 181 ? 1.186 -10.883 -4.824 1 96.5 181 ALA A N 1
ATOM 1416 C CA . ALA A 1 181 ? 0.401 -12.102 -4.652 1 96.5 181 ALA A CA 1
ATOM 1417 C C . ALA A 1 181 ? -0.425 -12.406 -5.898 1 96.5 181 ALA A C 1
ATOM 1419 O O . ALA A 1 181 ? -1.639 -12.609 -5.812 1 96.5 181 ALA A O 1
ATOM 1420 N N . SER A 1 182 ? 0.22 -12.43 -7.051 1 98.62 182 SER A N 1
ATOM 1421 C CA . SER A 1 182 ? -0.491 -12.656 -8.305 1 98.62 182 SER A CA 1
ATOM 1422 C C . SER A 1 182 ? 0.037 -13.891 -9.023 1 98.62 182 SER A C 1
ATOM 1424 O O . SER A 1 182 ? -0.729 -14.797 -9.352 1 98.62 182 SER A O 1
ATOM 1426 N N . VAL A 1 183 ? 1.335 -13.961 -9.273 1 98.88 183 VAL A N 1
ATOM 1427 C CA . VAL A 1 183 ? 1.948 -15.07 -10 1 98.88 183 VAL A CA 1
ATOM 1428 C C . VAL A 1 183 ? 3.242 -15.492 -9.312 1 98.88 183 VAL A C 1
ATOM 1430 O O . VAL A 1 183 ? 4.055 -14.641 -8.938 1 98.88 183 VAL A O 1
ATOM 1433 N N . TYR A 1 184 ? 3.432 -16.75 -9.109 1 98.88 184 TYR A N 1
ATOM 1434 C CA . TYR A 1 184 ? 4.668 -17.359 -8.641 1 98.88 184 TYR A CA 1
ATOM 1435 C C . TYR A 1 184 ? 5.125 -18.469 -9.586 1 98.88 184 TYR A C 1
ATOM 1437 O O . TYR A 1 184 ? 4.324 -19.297 -10.008 1 98.88 184 TYR A O 1
ATOM 1445 N N . VAL A 1 185 ? 6.344 -18.453 -9.914 1 98.88 185 VAL A N 1
ATOM 1446 C CA . VAL A 1 185 ? 6.914 -19.484 -10.773 1 98.88 185 VAL A CA 1
ATOM 1447 C C . VAL A 1 185 ? 8.086 -20.156 -10.062 1 98.88 185 VAL A C 1
ATOM 1449 O O . VAL A 1 185 ? 8.938 -19.484 -9.477 1 98.88 185 VAL A O 1
ATOM 1452 N N . TYR A 1 186 ? 8.094 -21.484 -10.172 1 98.75 186 TYR A N 1
ATOM 1453 C CA . TYR A 1 186 ? 9.156 -22.25 -9.539 1 98.75 186 TYR A CA 1
ATOM 1454 C C . TYR A 1 186 ? 9.742 -23.266 -10.508 1 98.75 186 TYR A C 1
ATOM 1456 O O . TYR A 1 186 ? 9.008 -23.953 -11.227 1 98.75 186 TYR A O 1
ATOM 1464 N N . GLU A 1 187 ? 11.062 -23.297 -10.539 1 98.44 187 GLU A N 1
ATOM 1465 C CA . GLU A 1 187 ? 11.664 -24.562 -10.984 1 98.44 187 GLU A CA 1
ATOM 1466 C C . GLU A 1 187 ? 11.305 -25.703 -10.047 1 98.44 187 GLU A C 1
ATOM 1468 O O . GLU A 1 187 ? 11.305 -25.547 -8.828 1 98.44 187 GLU A O 1
ATOM 1473 N N . ARG A 1 188 ? 11.07 -26.844 -10.656 1 98.31 188 ARG A N 1
ATOM 1474 C CA . ARG A 1 188 ? 10.58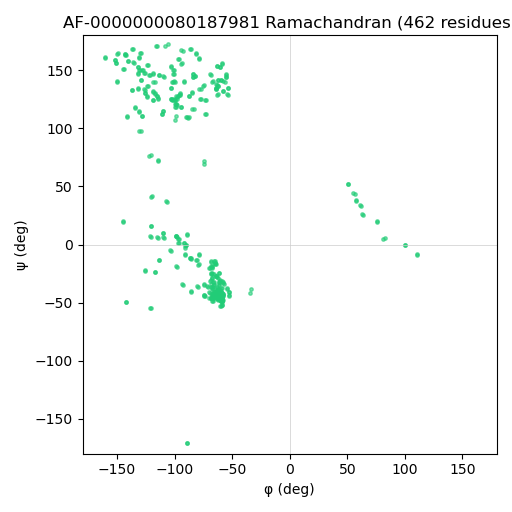6 -27.984 -9.875 1 98.31 188 ARG A CA 1
ATOM 1475 C C . ARG A 1 188 ? 11.562 -28.344 -8.766 1 98.31 188 ARG A C 1
ATOM 1477 O O . ARG A 1 188 ? 11.164 -28.531 -7.617 1 98.31 188 ARG A O 1
ATOM 1484 N N . ASP A 1 189 ? 12.805 -28.453 -9.094 1 97.12 189 ASP A N 1
ATOM 1485 C CA . ASP A 1 189 ? 13.812 -28.891 -8.133 1 97.12 189 ASP A CA 1
ATOM 1486 C C . ASP A 1 189 ? 13.906 -27.906 -6.961 1 97.12 189 ASP A C 1
ATOM 1488 O O . ASP A 1 189 ? 14.148 -28.312 -5.824 1 97.12 189 ASP A O 1
ATOM 1492 N N . PHE A 1 190 ? 13.805 -26.703 -7.238 1 98.06 190 PHE A N 1
ATOM 1493 C CA . PHE A 1 190 ? 13.805 -25.703 -6.18 1 98.06 190 PHE A CA 1
ATOM 1494 C C . PHE A 1 190 ? 12.562 -25.828 -5.309 1 98.06 190 PHE A C 1
ATOM 1496 O O . PHE A 1 190 ? 12.656 -25.859 -4.078 1 98.06 190 PHE A O 1
ATOM 1503 N N . LEU A 1 191 ? 11.414 -25.953 -5.93 1 98.56 191 LEU A N 1
ATOM 1504 C CA . LEU A 1 191 ? 10.148 -25.984 -5.207 1 98.56 191 LEU A CA 1
ATOM 1505 C C . LEU A 1 191 ? 10.109 -27.156 -4.227 1 98.56 191 LEU A C 1
ATOM 1507 O O . LEU A 1 191 ? 9.672 -26.984 -3.082 1 98.56 191 LEU A O 1
ATOM 1511 N N . VAL A 1 192 ? 10.539 -28.266 -4.652 1 98.12 192 VAL A N 1
ATOM 1512 C CA . VAL A 1 192 ? 10.383 -29.469 -3.85 1 98.12 192 VAL A CA 1
ATOM 1513 C C . VAL A 1 192 ? 11.266 -29.391 -2.607 1 98.12 192 VAL A C 1
ATOM 1515 O O . VAL A 1 192 ? 11.062 -30.125 -1.642 1 98.12 192 VAL A O 1
ATOM 1518 N N . ARG A 1 193 ? 12.234 -28.469 -2.568 1 96.5 193 ARG A N 1
ATOM 1519 C CA . ARG A 1 193 ? 13.203 -28.453 -1.481 1 96.5 193 ARG A CA 1
ATOM 1520 C C . ARG A 1 193 ? 13.047 -27.219 -0.619 1 96.5 193 ARG A C 1
ATOM 1522 O O . ARG A 1 193 ? 13.586 -27.141 0.486 1 96.5 193 ARG A O 1
ATOM 1529 N N . THR A 1 194 ? 12.336 -26.297 -1.059 1 95.44 194 THR A N 1
ATOM 1530 C CA . THR A 1 194 ? 12.305 -25.016 -0.378 1 95.44 194 THR A CA 1
ATOM 1531 C C . THR A 1 194 ? 11.109 -24.922 0.562 1 95.44 194 THR A C 1
ATOM 1533 O O . THR A 1 194 ? 10.133 -25.656 0.402 1 95.44 194 THR A O 1
ATOM 1536 N N . ASP A 1 195 ? 11.188 -24.016 1.538 1 90.94 195 ASP A N 1
ATOM 1537 C CA . ASP A 1 195 ? 10.07 -23.734 2.426 1 90.94 195 ASP A CA 1
ATOM 1538 C C . ASP A 1 195 ? 9.664 -22.266 2.334 1 90.94 195 ASP A C 1
ATOM 1540 O O . ASP A 1 195 ? 8.836 -21.781 3.123 1 90.94 195 ASP A O 1
ATOM 1544 N N . THR A 1 196 ? 10.266 -21.547 1.399 1 90.62 196 THR A N 1
ATOM 1545 C CA . THR A 1 196 ? 10.023 -20.109 1.283 1 90.62 196 THR A CA 1
ATOM 1546 C C . THR A 1 196 ? 9.82 -19.719 -0.176 1 90.62 196 THR A C 1
ATOM 1548 O O . THR A 1 196 ? 10.258 -20.422 -1.085 1 90.62 196 THR A O 1
ATOM 1551 N N . VAL A 1 197 ? 9.156 -18.641 -0.332 1 93.88 197 VAL A N 1
ATOM 1552 C CA . VAL A 1 197 ? 8.977 -18.109 -1.681 1 93.88 197 VAL A CA 1
ATOM 1553 C C . VAL A 1 197 ? 10.234 -17.344 -2.105 1 93.88 197 VAL A C 1
ATOM 1555 O O . VAL A 1 197 ? 10.406 -17.031 -3.285 1 93.88 197 VAL A O 1
ATOM 1558 N N . HIS A 1 198 ? 11.078 -17.078 -1.097 1 91.19 198 HIS A N 1
ATOM 1559 C CA . HIS A 1 198 ? 12.297 -16.312 -1.328 1 91.19 198 HIS A CA 1
ATOM 1560 C C . HIS A 1 198 ? 13.508 -17.234 -1.466 1 91.19 198 HIS A C 1
ATOM 1562 O O . HIS A 1 198 ? 13.844 -17.953 -0.532 1 91.19 198 HIS A O 1
ATOM 1568 N N . GLY A 1 199 ? 14.078 -17.344 -2.654 1 92.44 199 GLY A N 1
ATOM 1569 C CA . GLY A 1 199 ? 15.336 -18.062 -2.836 1 92.44 199 GLY A CA 1
ATOM 1570 C C . GLY A 1 199 ? 16.5 -17.141 -3.129 1 92.44 199 GLY A C 1
ATOM 1571 O O . GLY A 1 199 ? 16.312 -15.938 -3.346 1 92.44 199 GLY A O 1
ATOM 1572 N N . GLU A 1 200 ? 17.719 -17.703 -3.127 1 94.38 200 GLU A N 1
ATOM 1573 C CA . GLU A 1 200 ? 18.922 -16.953 -3.426 1 94.38 200 GLU A CA 1
ATOM 1574 C C . GLU A 1 200 ? 18.922 -16.438 -4.863 1 94.38 200 GLU A C 1
ATOM 1576 O O . GLU A 1 200 ? 19.562 -15.438 -5.176 1 94.38 200 GLU A O 1
ATOM 1581 N N . ARG A 1 201 ? 18.234 -17.141 -5.668 1 97.62 201 ARG A N 1
ATOM 1582 C CA . ARG A 1 201 ? 18.188 -16.812 -7.09 1 97.62 201 ARG A CA 1
ATOM 1583 C C . ARG A 1 201 ? 16.766 -16.516 -7.539 1 97.62 201 ARG A C 1
ATOM 1585 O O . ARG A 1 201 ? 16.312 -17 -8.578 1 97.62 201 ARG A O 1
ATOM 1592 N N . THR A 1 202 ? 16.062 -15.781 -6.699 1 98.5 202 THR A N 1
ATOM 1593 C CA . THR A 1 202 ? 14.703 -15.328 -6.996 1 98.5 202 THR A CA 1
ATOM 1594 C C . THR A 1 202 ? 14.727 -14.039 -7.812 1 98.5 202 THR A C 1
ATOM 1596 O O . THR A 1 202 ? 15.414 -13.086 -7.453 1 98.5 202 THR A O 1
ATOM 1599 N N . LYS A 1 203 ? 13.969 -13.984 -8.906 1 98.69 203 LYS A N 1
ATOM 1600 C CA . LYS A 1 203 ? 13.789 -12.758 -9.68 1 98.69 203 LYS A CA 1
ATOM 1601 C C . LYS A 1 203 ? 12.336 -12.297 -9.648 1 98.69 203 LYS A C 1
ATOM 1603 O O . LYS A 1 203 ? 11.477 -12.977 -9.086 1 98.69 203 LYS A O 1
ATOM 1608 N N . VAL A 1 204 ? 12.141 -11.055 -10.195 1 98.81 204 VAL A N 1
ATOM 1609 C CA . VAL A 1 204 ? 10.781 -10.516 -10.125 1 98.81 204 VAL A CA 1
ATOM 1610 C C . VAL A 1 204 ? 10.336 -10.07 -11.508 1 98.81 204 VAL A C 1
ATOM 1612 O O . VAL A 1 204 ? 11.164 -9.836 -12.391 1 98.81 204 VAL A O 1
ATOM 1615 N N . SER A 1 205 ? 9.094 -10.141 -11.734 1 98.81 205 SER A N 1
ATOM 1616 C CA . SER A 1 205 ? 8.422 -9.547 -12.883 1 98.81 205 SER A CA 1
ATOM 1617 C C . SER A 1 205 ? 7.469 -8.43 -12.453 1 98.81 205 SER A C 1
ATOM 1619 O O . SER A 1 205 ? 6.578 -8.648 -11.633 1 98.81 205 SER A O 1
ATOM 1621 N N . ILE A 1 206 ? 7.586 -7.211 -13 1 98.56 206 ILE A N 1
ATOM 1622 C CA . ILE A 1 206 ? 6.863 -6.035 -12.523 1 98.56 206 ILE A CA 1
ATOM 1623 C C . ILE A 1 206 ? 5.5 -5.953 -13.211 1 98.56 206 ILE A C 1
ATOM 1625 O O . I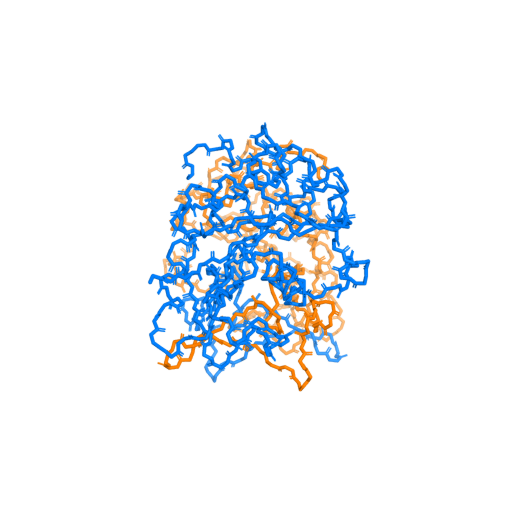LE A 1 206 ? 5.406 -6.07 -14.43 1 98.56 206 ILE A O 1
ATOM 1629 N N . MET A 1 207 ? 4.48 -5.824 -12.438 1 98.19 207 MET A N 1
ATOM 1630 C CA . MET A 1 207 ? 3.109 -5.594 -12.883 1 98.19 207 MET A CA 1
ATOM 1631 C C . MET A 1 207 ? 2.652 -4.18 -12.539 1 98.19 207 MET A C 1
ATOM 1633 O O . MET A 1 207 ? 3.072 -3.619 -11.523 1 98.19 207 MET A O 1
ATOM 1637 N N . PRO A 1 208 ? 1.834 -3.572 -13.406 1 96.19 208 PRO A N 1
ATOM 1638 C CA . PRO A 1 208 ? 1.301 -2.258 -13.047 1 96.19 208 PRO A CA 1
ATOM 1639 C C . PRO A 1 208 ? 0.407 -2.303 -11.805 1 96.19 208 PRO A C 1
ATOM 1641 O O . PRO A 1 208 ? -0.193 -3.34 -11.516 1 96.19 208 PRO A O 1
ATOM 1644 N N . ARG A 1 209 ? 0.317 -1.21 -11.117 1 93.25 209 ARG A N 1
ATOM 1645 C CA . ARG A 1 209 ? -0.43 -1.094 -9.867 1 93.25 209 ARG A CA 1
ATOM 1646 C C . ARG A 1 209 ? -1.901 -1.438 -10.078 1 93.25 209 ARG A C 1
ATOM 1648 O O . ARG A 1 209 ? -2.52 -2.086 -9.227 1 93.25 209 ARG A O 1
ATOM 1655 N N . GLU A 1 210 ? -2.475 -1.073 -11.172 1 92.06 210 GLU A N 1
ATOM 1656 C CA . GLU A 1 210 ? -3.902 -1.21 -11.438 1 92.06 210 GLU A CA 1
ATOM 1657 C C . GLU A 1 210 ? -4.305 -2.678 -11.547 1 92.06 210 GLU A C 1
ATOM 1659 O O . GLU A 1 210 ? -5.477 -3.021 -11.375 1 92.06 210 GLU A O 1
ATOM 1664 N N . ARG A 1 211 ? -3.328 -3.551 -11.805 1 95.94 211 ARG A N 1
ATOM 1665 C CA . ARG A 1 211 ? -3.623 -4.973 -11.93 1 95.94 211 ARG A CA 1
ATOM 1666 C C . ARG A 1 211 ? -3.068 -5.754 -10.742 1 95.94 211 ARG A C 1
ATOM 1668 O O . ARG A 1 211 ? -3.09 -6.988 -10.742 1 95.94 211 ARG A O 1
ATOM 1675 N N . SER A 1 212 ? -2.537 -5.016 -9.766 1 96.19 212 SER A N 1
ATOM 1676 C CA . SER A 1 212 ? -1.857 -5.652 -8.641 1 96.19 212 SER A CA 1
ATOM 1677 C C . SER A 1 212 ? -2.699 -5.574 -7.367 1 96.19 212 SER A C 1
ATOM 1679 O O . SER A 1 212 ? -2.158 -5.5 -6.262 1 96.19 212 SER A O 1
ATOM 1681 N N . VAL A 1 213 ? -4.023 -5.684 -7.461 1 93.69 213 VAL A N 1
ATOM 1682 C CA . VAL A 1 213 ? -4.891 -5.621 -6.289 1 93.69 213 VAL A CA 1
ATOM 1683 C C . VAL A 1 213 ? -5.266 -7.035 -5.852 1 93.69 213 VAL A C 1
ATOM 1685 O O . VAL A 1 213 ? -5.855 -7.793 -6.625 1 93.69 213 VAL A O 1
ATOM 1688 N N . ASP A 1 214 ? -4.863 -7.379 -4.625 1 94.69 214 ASP A N 1
ATOM 1689 C CA . ASP A 1 214 ? -5.188 -8.641 -3.957 1 94.69 214 ASP A CA 1
ATOM 1690 C C . ASP A 1 214 ? -6.406 -8.484 -3.055 1 94.69 214 ASP A C 1
ATOM 1692 O O . ASP A 1 214 ? -6.492 -7.535 -2.27 1 94.69 214 ASP A O 1
ATOM 1696 N N . ILE A 1 215 ? -7.379 -9.344 -3.146 1 95.94 215 ILE A N 1
ATOM 1697 C CA . ILE A 1 215 ? -8.609 -9.25 -2.367 1 95.94 215 ILE A CA 1
ATOM 1698 C C . ILE A 1 215 ? -8.422 -9.969 -1.029 1 95.94 215 ILE A C 1
ATOM 1700 O O . ILE A 1 215 ? -8.422 -11.195 -0.971 1 95.94 215 ILE A O 1
ATOM 1704 N N . ASP A 1 216 ? -8.352 -9.234 0.014 1 91.88 216 ASP A N 1
ATOM 1705 C CA . ASP A 1 216 ? -8.242 -9.812 1.351 1 91.88 216 ASP A CA 1
ATOM 1706 C C . ASP A 1 216 ? -9.336 -9.273 2.271 1 91.88 216 ASP A C 1
ATOM 1708 O O . ASP A 1 216 ? -9.648 -9.875 3.297 1 91.88 216 ASP A O 1
ATOM 1712 N N . THR A 1 217 ? -9.875 -8.117 1.935 1 91.38 217 THR A N 1
ATOM 1713 C CA . THR A 1 217 ? -10.898 -7.449 2.74 1 91.38 217 THR A CA 1
ATOM 1714 C C . THR A 1 217 ? -12.102 -7.062 1.883 1 91.38 217 THR A C 1
ATOM 1716 O O . THR A 1 217 ? -12.008 -7.043 0.653 1 91.38 217 THR A O 1
ATOM 1719 N N . PRO A 1 218 ? -13.203 -6.75 2.605 1 90.12 218 PRO A N 1
ATOM 1720 C CA . PRO A 1 218 ? -14.352 -6.262 1.841 1 90.12 218 PRO A CA 1
ATOM 1721 C C . PRO A 1 218 ? -14.031 -5.016 1.023 1 90.12 218 PRO A C 1
ATOM 1723 O O . PRO A 1 218 ? -14.562 -4.84 -0.078 1 90.12 218 PRO A O 1
ATOM 1726 N N . LEU A 1 219 ? -13.164 -4.234 1.526 1 88 219 LEU A N 1
ATOM 1727 C CA . LEU A 1 219 ? -12.766 -3.033 0.804 1 88 219 LEU A CA 1
ATOM 1728 C C . LEU A 1 219 ? -12.008 -3.389 -0.471 1 88 219 LEU A C 1
ATOM 1730 O O . LEU A 1 219 ? -12.219 -2.771 -1.517 1 88 219 LEU A O 1
ATOM 1734 N N . ASP A 1 220 ? -11.125 -4.34 -0.391 1 91.5 220 ASP A N 1
ATOM 1735 C CA . ASP A 1 220 ? -10.414 -4.809 -1.579 1 91.5 220 ASP A CA 1
ATOM 1736 C C . ASP A 1 220 ? -11.398 -5.305 -2.639 1 91.5 220 ASP A C 1
ATOM 1738 O O . ASP A 1 220 ? -11.242 -5 -3.824 1 91.5 220 ASP A O 1
ATOM 1742 N N . LEU A 1 221 ? -12.367 -6.059 -2.148 1 92.38 221 LEU A N 1
ATOM 1743 C CA . LEU A 1 221 ? -13.375 -6.617 -3.041 1 92.38 221 LEU A CA 1
ATOM 1744 C C . LEU A 1 221 ? -14.125 -5.512 -3.773 1 92.38 221 LEU A C 1
ATOM 1746 O O . LEU A 1 221 ? -14.273 -5.562 -4.996 1 92.38 221 LEU A O 1
ATOM 1750 N N . ARG A 1 222 ? -14.555 -4.574 -3.059 1 87.06 222 ARG A N 1
ATOM 1751 C CA . ARG A 1 222 ? -15.281 -3.453 -3.646 1 87.06 222 ARG A CA 1
ATOM 1752 C C . ARG A 1 222 ? -14.406 -2.695 -4.641 1 87.06 222 ARG A C 1
ATOM 1754 O O . ARG A 1 222 ? -14.883 -2.27 -5.695 1 87.06 222 ARG A O 1
ATOM 1761 N N . PHE A 1 223 ? -13.164 -2.543 -4.273 1 88.31 223 PHE A N 1
ATOM 1762 C CA . PHE A 1 223 ? -12.242 -1.825 -5.145 1 88.31 223 PHE A CA 1
ATOM 1763 C C . PHE A 1 223 ? -12.023 -2.586 -6.445 1 88.31 223 PHE A C 1
ATOM 1765 O O . PHE A 1 223 ? -12.039 -1.995 -7.527 1 88.31 223 PHE A O 1
ATOM 1772 N N . VAL A 1 224 ? -11.836 -3.836 -6.355 1 93.31 224 VAL A N 1
ATOM 1773 C CA . VAL A 1 224 ? -11.641 -4.676 -7.535 1 93.31 224 VAL A CA 1
ATOM 1774 C C . VAL A 1 224 ? -12.875 -4.605 -8.43 1 93.31 224 VAL A C 1
ATOM 1776 O O . VAL A 1 224 ? -12.758 -4.457 -9.648 1 93.31 224 VAL A O 1
ATOM 1779 N N . GLU A 1 225 ? -13.992 -4.656 -7.855 1 91.06 225 GLU A N 1
ATOM 1780 C CA . GLU A 1 225 ? -15.234 -4.559 -8.625 1 91.06 225 GLU A CA 1
ATOM 1781 C C . GLU A 1 225 ? -15.336 -3.211 -9.328 1 91.06 225 GLU A C 1
ATOM 1783 O O . GLU A 1 225 ? -15.742 -3.145 -10.492 1 91.06 225 GLU A O 1
ATOM 1788 N N . PHE A 1 226 ? -15 -2.25 -8.625 1 87.81 226 PHE A N 1
ATOM 1789 C CA . PHE A 1 226 ? -14.984 -0.911 -9.195 1 87.81 226 PHE A CA 1
ATOM 1790 C C . PHE A 1 226 ? -14.047 -0.851 -10.398 1 87.81 226 PHE A C 1
ATOM 1792 O O . PHE A 1 226 ? -14.406 -0.309 -11.445 1 87.81 226 PHE A O 1
ATOM 1799 N N . LEU A 1 227 ? -12.836 -1.436 -10.281 1 91.25 227 LEU A N 1
ATOM 1800 C CA . LEU A 1 227 ? -11.836 -1.417 -11.344 1 91.25 227 LEU A CA 1
ATOM 1801 C C . LEU A 1 227 ? -12.32 -2.217 -12.547 1 91.25 227 LEU A C 1
ATOM 1803 O O . LEU A 1 227 ? -12.023 -1.859 -13.695 1 91.25 227 LEU A O 1
ATOM 1807 N N . MET A 1 228 ? -13.016 -3.215 -12.289 1 92.44 228 MET A N 1
ATOM 1808 C CA . MET A 1 228 ? -13.531 -4.055 -13.367 1 92.44 228 MET A CA 1
ATOM 1809 C C . MET A 1 228 ? -14.594 -3.314 -14.172 1 92.44 228 MET A C 1
ATOM 1811 O O . MET A 1 228 ? -14.781 -3.574 -15.359 1 92.44 228 MET A O 1
ATOM 1815 N N . GLU A 1 229 ? -15.258 -2.484 -13.492 1 86 229 GLU A N 1
ATOM 1816 C CA . GLU A 1 229 ? -16.312 -1.717 -14.133 1 86 229 GLU A CA 1
ATOM 1817 C C . GLU A 1 229 ? -15.75 -0.535 -14.914 1 86 229 GLU A C 1
ATOM 1819 O O . GLU A 1 229 ? -16.359 -0.082 -15.891 1 86 229 GLU A O 1
ATOM 1824 N N . CYS A 1 230 ? -14.672 0.05 -14.312 1 76.56 230 CYS A N 1
ATOM 1825 C CA . CYS A 1 230 ? -14.086 1.236 -14.93 1 76.56 230 CYS A CA 1
ATOM 1826 C C . CYS A 1 230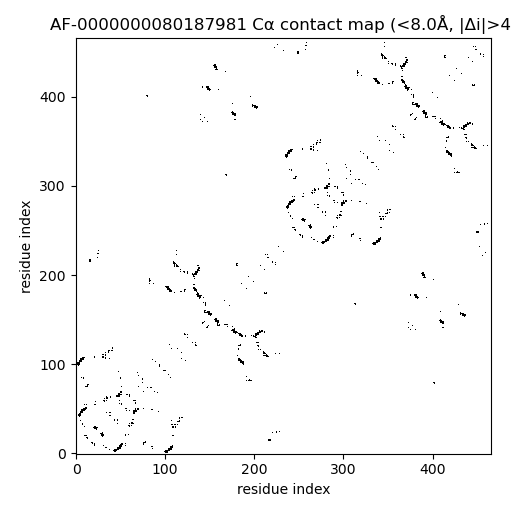 ? -13.289 0.868 -16.172 1 76.56 230 CYS A C 1
ATOM 1828 O O . CYS A 1 230 ? -12.398 0.011 -16.109 1 76.56 230 CYS A O 1
ATOM 1830 N N . LYS A 1 231 ? -13.805 0.419 -17.328 1 60.03 231 LYS A N 1
ATOM 1831 C CA . LYS A 1 231 ? -13.125 0.035 -18.562 1 60.03 231 LYS A CA 1
ATOM 1832 C C . LYS A 1 231 ? -11.875 0.887 -18.797 1 60.03 231 LYS A C 1
ATOM 1834 O O . LYS A 1 231 ? -10.93 0.452 -19.453 1 60.03 231 LYS A O 1
ATOM 1839 N N . ASP A 1 232 ? -11.797 2.082 -18.547 1 52.56 232 ASP A N 1
ATOM 1840 C CA . ASP A 1 232 ? -10.789 3.023 -19.031 1 52.56 232 ASP A CA 1
ATOM 1841 C C . ASP A 1 232 ? -9.586 3.072 -18.094 1 52.56 232 ASP A C 1
ATOM 1843 O O . ASP A 1 232 ? -8.766 3.988 -18.188 1 52.56 232 ASP A O 1
ATOM 1847 N N . VAL A 1 233 ? -9.648 2.215 -17.234 1 44.69 233 VAL A N 1
ATOM 1848 C CA . VAL A 1 233 ? -8.352 2.26 -16.562 1 44.69 233 VAL A CA 1
ATOM 1849 C C . VAL A 1 233 ? -7.375 1.312 -17.25 1 44.69 233 VAL A C 1
ATOM 1851 O O . VAL A 1 233 ? -7.77 0.246 -17.734 1 44.69 233 VAL A O 1
ATOM 1854 N N . MET B 1 1 ? -3.682 29.641 27.25 1 73.44 1 MET B N 1
ATOM 1855 C CA . MET B 1 1 ? -4.379 28.859 26.234 1 73.44 1 MET B CA 1
ATOM 1856 C C . MET B 1 1 ? -3.441 28.5 25.094 1 73.44 1 MET B C 1
ATOM 1858 O O . MET B 1 1 ? -2.516 29.266 24.781 1 73.44 1 MET B O 1
ATOM 1862 N N . THR B 1 2 ? -3.391 27.172 24.562 1 90.62 2 THR B N 1
ATOM 1863 C CA . THR B 1 2 ? -2.461 26.734 23.531 1 90.62 2 THR B CA 1
ATOM 1864 C C . THR B 1 2 ? -2.844 27.312 22.172 1 90.62 2 THR B C 1
ATOM 1866 O O . THR B 1 2 ? -3.971 27.125 21.719 1 90.62 2 THR B O 1
ATOM 1869 N N . ASP B 1 3 ? -2.014 28.203 21.641 1 97.94 3 ASP B N 1
ATOM 1870 C CA . ASP B 1 3 ? -2.266 28.781 20.328 1 97.94 3 ASP B CA 1
ATOM 1871 C C . ASP B 1 3 ? -1.896 27.812 19.219 1 97.94 3 ASP B C 1
ATOM 1873 O O . ASP B 1 3 ? -0.755 27.344 19.141 1 97.94 3 ASP B O 1
ATOM 1877 N N . VAL B 1 4 ? -2.879 27.562 18.344 1 98.81 4 VAL B N 1
ATOM 1878 C CA . VAL B 1 4 ? -2.701 26.531 17.328 1 98.81 4 VAL B CA 1
ATOM 1879 C C . VAL B 1 4 ? -2.916 27.141 15.945 1 98.81 4 VAL B C 1
ATOM 1881 O O . VAL B 1 4 ? -3.904 27.844 15.711 1 98.81 4 VAL B O 1
ATOM 1884 N N . LEU B 1 5 ? -1.984 26.969 15.047 1 98.88 5 LEU B N 1
ATOM 1885 C CA . LEU B 1 5 ? -2.131 27.297 13.633 1 98.88 5 LEU B CA 1
ATOM 1886 C C . LEU B 1 5 ? -2.396 26.047 12.805 1 98.88 5 LEU B C 1
ATOM 1888 O O . LEU B 1 5 ? -1.655 25.062 12.898 1 98.88 5 LEU B O 1
ATOM 1892 N N . CYS B 1 6 ? -3.432 26.016 12.078 1 98.94 6 CYS B N 1
ATOM 1893 C CA . CYS B 1 6 ? -3.674 24.938 11.117 1 98.94 6 CYS B CA 1
ATOM 1894 C C . CYS B 1 6 ? -3.295 25.375 9.703 1 98.94 6 CYS B C 1
ATOM 1896 O O . CYS B 1 6 ? -3.719 26.438 9.242 1 98.94 6 CYS B O 1
ATOM 1898 N N . THR B 1 7 ? -2.455 24.641 9.086 1 98.94 7 THR B N 1
ATOM 1899 C CA . THR B 1 7 ? -2.043 24.969 7.723 1 98.94 7 THR B CA 1
ATOM 1900 C C . THR B 1 7 ? -2.535 23.906 6.742 1 98.94 7 THR B C 1
ATOM 1902 O O . THR B 1 7 ? -2.658 22.734 7.105 1 98.94 7 THR B O 1
ATOM 1905 N N . ILE B 1 8 ? -2.885 24.25 5.562 1 98.88 8 ILE B N 1
ATOM 1906 C CA . ILE B 1 8 ? -3.201 23.422 4.402 1 98.88 8 ILE B CA 1
ATOM 1907 C C . ILE B 1 8 ? -2.379 23.891 3.201 1 98.88 8 ILE B C 1
ATOM 1909 O O . ILE B 1 8 ? -2.609 24.969 2.664 1 98.88 8 ILE B O 1
ATOM 1913 N N . CYS B 1 9 ? -1.459 23.078 2.811 1 98.56 9 CYS B N 1
ATOM 1914 C CA . CYS B 1 9 ? -0.559 23.453 1.729 1 98.56 9 CYS B CA 1
ATOM 1915 C C . CYS B 1 9 ? -1.007 22.844 0.406 1 98.56 9 CYS B C 1
ATOM 1917 O O . CYS B 1 9 ? -1.1 21.625 0.28 1 98.56 9 CYS B O 1
ATOM 1919 N N . ALA B 1 10 ? -1.283 23.672 -0.576 1 97.88 10 ALA B N 1
ATOM 1920 C CA . ALA B 1 10 ? -1.799 23.219 -1.868 1 97.88 10 ALA B CA 1
ATOM 1921 C C . ALA B 1 10 ? -1.189 24.031 -3.01 1 97.88 10 ALA B C 1
ATOM 1923 O O . ALA B 1 10 ? -1.499 25.219 -3.174 1 97.88 10 ALA B O 1
ATOM 1924 N N . ARG B 1 11 ? -0.378 23.422 -3.748 1 97.25 11 ARG B N 1
ATOM 1925 C CA . ARG B 1 11 ? 0.233 24.125 -4.867 1 97.25 11 ARG B CA 1
ATOM 1926 C C . ARG B 1 11 ? -0.571 23.922 -6.148 1 97.25 11 ARG B C 1
ATOM 1928 O O . ARG B 1 11 ? -1.417 23.031 -6.219 1 97.25 11 ARG B O 1
ATOM 1935 N N . SER B 1 12 ? -0.252 24.75 -7.141 1 95.44 12 SER B N 1
ATOM 1936 C CA . SER B 1 12 ? -0.939 24.656 -8.43 1 95.44 12 SER B CA 1
ATOM 1937 C C . SER B 1 12 ? -0.471 23.453 -9.227 1 95.44 12 SER B C 1
ATOM 1939 O O . SER B 1 12 ? -1.262 22.828 -9.938 1 95.44 12 SER B O 1
ATOM 1941 N N . GLY B 1 13 ? 0.802 23.156 -9.047 1 92 13 GLY B N 1
ATOM 1942 C CA . GLY B 1 13 ? 1.381 22.078 -9.828 1 92 13 GLY B CA 1
ATOM 1943 C C . GLY B 1 13 ? 1.149 20.703 -9.211 1 92 13 GLY B C 1
ATOM 1944 O O . GLY B 1 13 ? 1.427 20.5 -8.031 1 92 13 GLY B O 1
ATOM 1945 N N . SER B 1 14 ? 0.382 19.828 -9.969 1 90.25 14 SER B N 1
ATOM 1946 C CA . SER B 1 14 ? 0.172 18.438 -9.609 1 90.25 14 SER B CA 1
ATOM 1947 C C . SER B 1 14 ? 0.448 17.516 -10.797 1 90.25 14 SER B C 1
ATOM 1949 O O . SER B 1 14 ? -0.299 17.516 -11.773 1 90.25 14 SER B O 1
ATOM 1951 N N . LYS B 1 15 ? 1.443 16.734 -10.617 1 85.88 15 LYS B N 1
ATOM 1952 C CA . LYS B 1 15 ? 1.901 15.914 -11.734 1 85.88 15 LYS B CA 1
ATOM 1953 C C . LYS B 1 15 ? 0.94 14.758 -11.992 1 85.88 15 LYS B C 1
ATOM 1955 O O . LYS B 1 15 ? 0.52 14.531 -13.125 1 85.88 15 LYS B O 1
ATOM 1960 N N . GLY B 1 16 ? 0.515 14.133 -11.008 1 88.31 16 GLY B N 1
ATOM 1961 C CA . GLY B 1 16 ? -0.317 12.953 -11.172 1 88.31 16 GLY B CA 1
ATOM 1962 C C . GLY B 1 16 ? -1.74 13.273 -11.586 1 88.31 16 GLY B C 1
ATOM 1963 O O . GLY B 1 16 ? -2.295 12.633 -12.477 1 88.31 16 GLY B O 1
ATOM 1964 N N . VAL B 1 17 ? -2.295 14.281 -10.945 1 93.62 17 VAL B N 1
ATOM 1965 C CA . VAL B 1 17 ? -3.637 14.773 -11.234 1 93.62 17 VAL B CA 1
ATOM 1966 C C . VAL B 1 17 ? -3.602 16.297 -11.406 1 93.62 17 VAL B C 1
ATOM 1968 O O . VAL B 1 17 ? -3.693 17.031 -10.43 1 93.62 17 VAL B O 1
ATOM 1971 N N . PRO B 1 18 ? -3.543 16.719 -12.633 1 94.19 18 PRO B N 1
ATOM 1972 C CA . PRO B 1 18 ? -3.412 18.156 -12.875 1 94.19 18 PRO B CA 1
ATOM 1973 C C . PRO B 1 18 ? -4.496 18.969 -12.172 1 94.19 18 PRO B C 1
ATOM 1975 O O . PRO B 1 18 ? -5.68 18.641 -12.281 1 94.19 18 PRO B O 1
ATOM 1978 N N . ARG B 1 19 ? -4.047 20 -11.422 1 95.62 19 ARG B N 1
ATOM 1979 C CA . ARG B 1 19 ? -4.922 20.922 -10.703 1 95.62 19 ARG B CA 1
ATOM 1980 C C . ARG B 1 19 ? -5.824 20.172 -9.727 1 95.62 19 ARG B C 1
ATOM 1982 O O . ARG B 1 19 ? -7 20.516 -9.578 1 95.62 19 ARG B O 1
ATOM 1989 N N . LYS B 1 20 ? -5.32 19.172 -9.094 1 96.56 20 LYS B N 1
ATOM 1990 C CA . LYS B 1 20 ? -6.168 18.297 -8.297 1 96.56 20 LYS B CA 1
ATOM 1991 C C . LYS B 1 20 ? -6.809 19.047 -7.137 1 96.56 20 LYS B C 1
ATOM 1993 O O . LYS B 1 20 ? -7.922 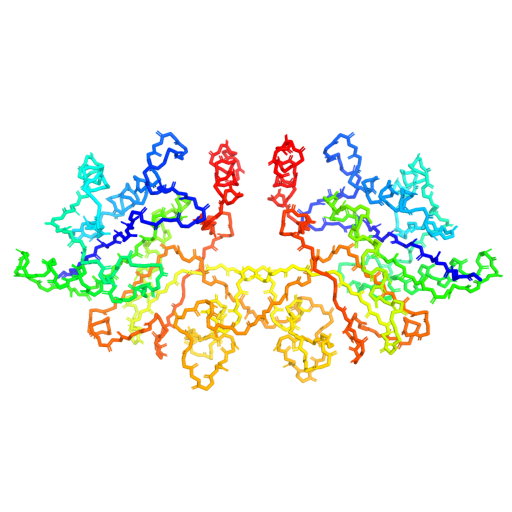18.734 -6.719 1 96.56 20 LYS B O 1
ATOM 1998 N N . ASN B 1 21 ? -6.188 20.078 -6.633 1 97.69 21 ASN B N 1
ATOM 1999 C CA . ASN B 1 21 ? -6.652 20.75 -5.418 1 97.69 21 ASN B CA 1
ATOM 2000 C C . ASN B 1 21 ? -7.98 21.469 -5.641 1 97.69 21 ASN B C 1
ATOM 2002 O O . ASN B 1 21 ? -8.734 21.688 -4.695 1 97.69 21 ASN B O 1
ATOM 2006 N N . ILE B 1 22 ? -8.242 21.812 -6.875 1 97.62 22 ILE B N 1
ATOM 2007 C CA . ILE B 1 22 ? -9.492 22.531 -7.125 1 97.62 22 ILE B CA 1
ATOM 2008 C C . ILE B 1 22 ? -10.406 21.672 -8 1 97.62 22 ILE B C 1
ATOM 2010 O O . ILE B 1 22 ? -11.422 22.156 -8.5 1 97.62 22 ILE B O 1
ATOM 2014 N N . ARG B 1 23 ? -10.039 20.484 -8.258 1 96.12 23 ARG B N 1
ATOM 2015 C CA . ARG B 1 23 ? -10.914 19.531 -8.938 1 96.12 23 ARG B CA 1
ATOM 2016 C C . ARG B 1 23 ? -12.078 19.125 -8.031 1 96.12 23 ARG B C 1
ATOM 2018 O O . ARG B 1 23 ? -11.914 18.984 -6.82 1 96.12 23 ARG B O 1
ATOM 2025 N N . GLU B 1 24 ? -13.195 18.891 -8.688 1 96.5 24 GLU B N 1
ATOM 2026 C CA . GLU B 1 24 ? -14.352 18.453 -7.922 1 96.5 24 GLU B CA 1
ATOM 2027 C C . GLU B 1 24 ? -14.188 17 -7.473 1 96.5 24 GLU B C 1
ATOM 2029 O O . GLU B 1 24 ? -13.93 16.109 -8.297 1 96.5 24 GLU B O 1
ATOM 2034 N N . VAL B 1 25 ? -14.281 16.75 -6.281 1 96 25 VAL B N 1
ATOM 2035 C CA . VAL B 1 25 ? -14.266 15.445 -5.637 1 96 25 VAL B CA 1
ATOM 2036 C C . VAL B 1 25 ? -15.391 15.359 -4.605 1 96 25 VAL B C 1
ATOM 2038 O O . VAL B 1 25 ? -15.398 16.109 -3.627 1 96 25 VAL B O 1
ATOM 2041 N N . GLY B 1 26 ? -16.281 14.469 -4.809 1 93.88 26 GLY B N 1
ATOM 2042 C CA . GLY B 1 26 ? -17.406 14.352 -3.887 1 93.88 26 GLY B CA 1
ATOM 2043 C C . GLY B 1 26 ? -18.266 15.594 -3.85 1 93.88 26 GLY B C 1
ATOM 2044 O O . GLY B 1 26 ? -18.75 15.992 -2.787 1 93.88 26 GLY B O 1
ATOM 2045 N N . GLY B 1 27 ? -18.328 16.359 -4.828 1 95.44 27 GLY B N 1
ATOM 2046 C CA . GLY B 1 27 ? -19.266 17.453 -4.941 1 95.44 27 GLY B CA 1
ATOM 2047 C C . GLY B 1 27 ? -18.656 18.797 -4.613 1 95.44 27 GLY B C 1
ATOM 2048 O O . GLY B 1 27 ? -19.344 19.828 -4.645 1 95.44 27 GLY B O 1
ATOM 2049 N N . LYS B 1 28 ? -17.469 18.891 -4.281 1 97.12 28 LYS B N 1
ATOM 2050 C CA . LYS B 1 28 ? -16.797 20.156 -4.008 1 97.12 28 LYS B CA 1
ATOM 2051 C C . LYS B 1 28 ? -15.32 20.078 -4.355 1 97.12 28 LYS B C 1
ATOM 2053 O O . LYS B 1 28 ? -14.781 19 -4.566 1 97.12 28 LYS B O 1
ATOM 2058 N N . PRO B 1 29 ? -14.656 21.234 -4.461 1 98.38 29 PRO B N 1
ATOM 2059 C CA . PRO B 1 29 ? -13.211 21.203 -4.73 1 98.38 29 PRO B CA 1
ATOM 2060 C C . PRO B 1 29 ? -12.445 20.375 -3.699 1 98.38 29 PRO B C 1
ATOM 2062 O O . PRO B 1 29 ? -12.758 20.422 -2.508 1 98.38 29 PRO B O 1
ATOM 2065 N N . LEU B 1 30 ? -11.422 19.688 -4.148 1 98.5 30 LEU B N 1
ATOM 2066 C CA . LEU B 1 30 ? -10.68 18.781 -3.289 1 98.5 30 LEU B CA 1
ATOM 2067 C C . LEU B 1 30 ? -10.219 19.484 -2.012 1 98.5 30 LEU B C 1
ATOM 2069 O O . LEU B 1 30 ? -10.414 18.953 -0.912 1 98.5 30 LEU B O 1
ATOM 2073 N N . ILE B 1 31 ? -9.695 20.719 -2.096 1 98.75 31 ILE B N 1
ATOM 2074 C CA . ILE B 1 31 ? -9.109 21.422 -0.96 1 98.75 31 ILE B CA 1
ATOM 2075 C C . ILE B 1 31 ? -10.203 21.781 0.04 1 98.75 31 ILE B C 1
ATOM 2077 O O . ILE B 1 31 ? -9.93 21.969 1.228 1 98.75 31 ILE B O 1
ATOM 2081 N N . ALA B 1 32 ? -11.438 21.906 -0.403 1 98.81 32 ALA B N 1
ATOM 2082 C CA . ALA B 1 32 ? -12.555 22.297 0.454 1 98.81 32 ALA B CA 1
ATOM 2083 C C . ALA B 1 32 ? -12.773 21.281 1.568 1 98.81 32 ALA B C 1
ATOM 2085 O O . ALA B 1 32 ? -13.188 21.641 2.674 1 98.81 32 ALA B O 1
ATOM 2086 N N . HIS B 1 33 ? -12.523 20 1.256 1 98.69 33 HIS B N 1
ATOM 2087 C CA . HIS B 1 33 ? -12.703 18.953 2.26 1 98.69 33 HIS B CA 1
ATOM 2088 C C . HIS B 1 33 ? -11.812 19.203 3.475 1 98.69 33 HIS B C 1
ATOM 2090 O O . HIS B 1 33 ? -12.297 19.203 4.609 1 98.69 33 HIS B O 1
ATOM 2096 N N . SER B 1 34 ? -10.555 19.469 3.211 1 98.75 34 SER B N 1
ATOM 2097 C CA . SER B 1 34 ? -9.617 19.688 4.301 1 98.75 34 SER B CA 1
ATOM 2098 C C . SER B 1 34 ? -9.93 20.984 5.035 1 98.75 34 SER B C 1
ATOM 2100 O O . SER B 1 34 ? -9.789 21.062 6.258 1 98.75 34 SER B O 1
ATOM 2102 N N . ILE B 1 35 ? -10.359 22.031 4.332 1 98.88 35 ILE B N 1
ATOM 2103 C CA . ILE B 1 35 ? -10.719 23.297 4.961 1 98.88 35 ILE B CA 1
ATOM 2104 C C . ILE B 1 35 ? -11.898 23.094 5.91 1 98.88 35 ILE B C 1
ATOM 2106 O O . ILE B 1 35 ? -11.852 23.5 7.074 1 98.88 35 ILE B O 1
ATOM 2110 N N . GLU B 1 36 ? -12.891 22.391 5.434 1 98.81 36 GLU B N 1
ATOM 2111 C CA . GLU B 1 36 ? -14.07 22.141 6.25 1 98.81 36 GLU B CA 1
ATOM 2112 C C . GLU B 1 36 ? -13.727 21.297 7.477 1 98.81 36 GLU B C 1
ATOM 2114 O O . GLU B 1 36 ? -14.234 21.547 8.57 1 98.81 36 GLU B O 1
ATOM 2119 N N . GLN B 1 37 ? -12.883 20.312 7.293 1 98.75 37 GLN B N 1
ATOM 2120 C CA . GLN B 1 37 ? -12.445 19.469 8.398 1 98.75 37 GLN B CA 1
ATOM 2121 C C . GLN B 1 37 ? -11.672 20.281 9.438 1 98.75 37 GLN B C 1
ATOM 2123 O O . GLN B 1 37 ? -11.898 20.141 10.641 1 98.75 37 GLN B O 1
ATOM 2128 N N . ALA B 1 38 ? -10.805 21.156 8.984 1 98.81 38 ALA B N 1
ATOM 2129 C CA . ALA B 1 38 ? -10.031 22.016 9.875 1 98.81 38 ALA B CA 1
ATOM 2130 C C . ALA B 1 38 ? -10.938 22.953 10.664 1 98.81 38 ALA B C 1
ATOM 2132 O O . ALA B 1 38 ? -10.773 23.125 11.867 1 98.81 38 ALA B O 1
ATOM 2133 N N . LEU B 1 39 ? -11.891 23.547 10.016 1 98.81 39 LEU B N 1
ATOM 2134 C CA . LEU B 1 39 ? -12.812 24.484 10.648 1 98.81 39 LEU B CA 1
ATOM 2135 C C . LEU B 1 39 ? -13.719 23.766 11.641 1 98.81 39 LEU B C 1
ATOM 2137 O O . LEU B 1 39 ? -14.008 24.281 12.719 1 98.81 39 LEU B O 1
ATOM 2141 N N . ALA B 1 40 ? -14.117 22.578 11.266 1 98.75 40 ALA B N 1
ATOM 2142 C CA . ALA B 1 40 ? -14.969 21.781 12.141 1 98.75 40 ALA B CA 1
ATOM 2143 C C . ALA B 1 40 ? -14.219 21.359 13.398 1 98.75 40 ALA B C 1
ATOM 2145 O O . ALA B 1 40 ? -14.812 21.172 14.461 1 98.75 40 ALA B O 1
ATOM 2146 N N . TRP B 1 41 ? -12.922 21.078 13.203 1 98.5 41 TRP B N 1
ATOM 2147 C CA . TRP B 1 41 ? -12.102 20.734 14.352 1 98.5 41 TRP B CA 1
ATOM 2148 C C . TRP B 1 41 ? -12.18 21.797 15.43 1 98.5 41 TRP B C 1
ATOM 2150 O O . TRP B 1 41 ? -12.195 21.484 16.625 1 98.5 41 TRP B O 1
ATOM 2160 N N . ASP B 1 42 ? -12.242 23.109 15.109 1 97.19 42 ASP B N 1
ATOM 2161 C CA . ASP B 1 42 ? -12.586 24.266 15.914 1 97.19 42 ASP B CA 1
ATOM 2162 C C . ASP B 1 42 ? -11.602 24.453 17.078 1 97.19 42 ASP B C 1
ATOM 2164 O O . ASP B 1 42 ? -12 24.781 18.188 1 97.19 42 ASP B O 1
ATOM 2168 N N . ARG B 1 43 ? -10.375 24.109 16.859 1 97.31 43 ARG B N 1
ATOM 2169 C CA . ARG B 1 43 ? -9.344 24.312 17.875 1 97.31 43 ARG B CA 1
ATOM 2170 C C . ARG B 1 43 ? -8.281 25.281 17.391 1 97.31 43 ARG B C 1
ATOM 2172 O O . ARG B 1 43 ? -7.574 25.891 18.188 1 97.31 43 ARG B O 1
ATOM 2179 N N . ALA B 1 44 ? -8.164 25.391 16.109 1 98.06 44 ALA B N 1
ATOM 2180 C CA . ALA B 1 44 ? -7.137 26.266 15.547 1 98.06 44 ALA B CA 1
ATOM 2181 C C . ALA B 1 44 ? -7.52 27.734 15.68 1 98.06 44 ALA B C 1
ATOM 2183 O O . ALA B 1 44 ? -8.68 28.094 15.5 1 98.06 44 ALA B O 1
ATOM 2184 N N . ASN B 1 45 ? -6.543 28.5 16.062 1 97.88 45 ASN B N 1
ATOM 2185 C CA . ASN B 1 45 ? -6.762 29.938 16.062 1 97.88 45 ASN B CA 1
ATOM 2186 C C . ASN B 1 45 ? -6.957 30.484 14.648 1 97.88 45 ASN B C 1
ATOM 2188 O O . ASN B 1 45 ? -7.68 31.453 14.445 1 97.88 45 ASN B O 1
ATOM 2192 N N . GLU B 1 46 ? -6.32 29.875 13.766 1 97.81 46 GLU B N 1
ATOM 2193 C CA . GLU B 1 46 ? -6.367 30.25 12.359 1 97.81 46 GLU B CA 1
ATOM 2194 C C . GLU B 1 46 ? -6.168 29.031 11.461 1 97.81 46 GLU B C 1
ATOM 2196 O O . GLU B 1 46 ? -5.387 28.141 11.781 1 97.81 46 GLU B O 1
ATOM 2201 N N . VAL B 1 47 ? -6.945 29.016 10.375 1 98.88 47 VAL B N 1
ATOM 2202 C CA . VAL B 1 47 ? -6.758 28.031 9.297 1 98.88 47 VAL B CA 1
ATOM 2203 C C . VAL B 1 47 ? -6.227 28.75 8.055 1 98.88 47 VAL B C 1
ATOM 2205 O O . VAL B 1 47 ? -6.926 29.547 7.441 1 98.88 47 VAL B O 1
ATOM 2208 N N . VAL B 1 48 ? -4.992 28.391 7.688 1 98.88 48 VAL B N 1
ATOM 2209 C CA . VAL B 1 48 ? -4.309 29.125 6.629 1 98.88 48 VAL B CA 1
ATOM 2210 C C . VAL B 1 48 ? -3.994 28.188 5.465 1 98.88 48 VAL B C 1
ATOM 2212 O O . VAL B 1 48 ? -3.461 27.094 5.672 1 98.88 48 VAL B O 1
ATOM 2215 N N . VAL B 1 49 ? -4.309 28.609 4.246 1 98.88 49 VAL B N 1
ATOM 2216 C CA . VAL B 1 49 ? -3.936 27.891 3.033 1 98.88 49 VAL B CA 1
ATOM 2217 C C . VAL B 1 49 ? -2.682 28.516 2.424 1 98.88 49 VAL B C 1
ATOM 2219 O O . VAL B 1 49 ? -2.633 29.719 2.197 1 98.88 49 VAL B O 1
ATOM 2222 N N . SER B 1 50 ? -1.642 27.719 2.301 1 98.81 50 SER B N 1
ATOM 2223 C CA . SER B 1 50 ? -0.43 28.125 1.588 1 98.81 50 SER B CA 1
ATOM 2224 C C . SER B 1 50 ? -0.467 27.656 0.136 1 98.81 50 SER B C 1
ATOM 2226 O O . SER B 1 50 ? -0.505 26.453 -0.134 1 98.81 50 SER B O 1
ATOM 2228 N N . THR B 1 51 ? -0.441 28.516 -0.803 1 98.69 51 THR B N 1
ATOM 2229 C CA . THR B 1 51 ? -0.538 28.188 -2.219 1 98.69 51 THR B CA 1
ATOM 2230 C C . THR B 1 51 ? 0.2 29.219 -3.07 1 98.69 51 THR B C 1
ATOM 2232 O O . THR B 1 51 ? 0.481 30.328 -2.607 1 98.69 51 THR B O 1
ATOM 2235 N N . ASP B 1 52 ? 0.583 28.781 -4.238 1 98.38 52 ASP B N 1
ATOM 2236 C CA . ASP B 1 52 ? 1.209 29.656 -5.219 1 98.38 52 ASP B CA 1
ATOM 2237 C C . ASP B 1 52 ? 0.193 30.141 -6.254 1 98.38 52 ASP B C 1
ATOM 2239 O O . ASP B 1 52 ? 0.56 30.781 -7.238 1 98.38 52 ASP B O 1
ATOM 2243 N N . ASP B 1 53 ? -1.013 29.844 -6.062 1 98.06 53 ASP B N 1
ATOM 2244 C CA . ASP B 1 53 ? -2.01 29.984 -7.121 1 98.06 53 ASP B CA 1
ATOM 2245 C C . ASP B 1 53 ? -3.186 30.844 -6.656 1 98.06 53 ASP B C 1
ATOM 2247 O O . ASP B 1 53 ? -3.801 30.562 -5.629 1 98.06 53 ASP B O 1
ATOM 2251 N N . ASP B 1 54 ? -3.545 31.844 -7.477 1 98.12 54 ASP B N 1
ATOM 2252 C CA . ASP B 1 54 ? -4.586 32.812 -7.102 1 98.12 54 ASP B CA 1
ATOM 2253 C C . ASP B 1 54 ? -5.965 32.156 -7.117 1 98.12 54 ASP B C 1
ATOM 2255 O O . ASP B 1 54 ? -6.836 32.5 -6.32 1 98.12 54 ASP B O 1
ATOM 2259 N N . GLU B 1 55 ? -6.141 31.266 -8.062 1 98.19 55 GLU B N 1
ATOM 2260 C CA . GLU B 1 55 ? -7.422 30.562 -8.109 1 98.19 55 GLU B CA 1
ATOM 2261 C C . GLU B 1 55 ? -7.633 29.719 -6.855 1 98.19 55 GLU B C 1
ATOM 2263 O O . GLU B 1 55 ? -8.727 29.734 -6.277 1 98.19 55 GLU B O 1
ATOM 2268 N N . ILE B 1 56 ? -6.648 29.047 -6.402 1 98.56 56 ILE B N 1
ATOM 2269 C CA . ILE B 1 56 ? -6.723 28.25 -5.184 1 98.56 56 ILE B CA 1
ATOM 2270 C C . ILE B 1 56 ? -6.973 29.156 -3.986 1 98.56 56 ILE B C 1
ATOM 2272 O O . ILE B 1 56 ? -7.766 28.828 -3.1 1 98.56 56 ILE B O 1
ATOM 2276 N N . ARG B 1 57 ? -6.34 30.312 -3.959 1 98.44 57 ARG B N 1
ATOM 2277 C CA . ARG B 1 57 ? -6.551 31.281 -2.883 1 98.44 57 ARG B CA 1
ATOM 2278 C C . ARG B 1 57 ? -8.016 31.688 -2.795 1 98.44 57 ARG B C 1
ATOM 2280 O O . ARG B 1 57 ? -8.602 31.703 -1.709 1 98.44 57 ARG B O 1
ATOM 2287 N N . THR B 1 58 ? -8.555 31.984 -3.945 1 98.5 58 THR B N 1
ATOM 2288 C CA . THR B 1 58 ? -9.945 32.438 -4.008 1 98.5 58 THR B CA 1
ATOM 2289 C C . THR B 1 58 ? -10.875 31.344 -3.467 1 98.5 58 THR B C 1
ATOM 2291 O O . THR B 1 58 ? -11.727 31.625 -2.623 1 98.5 58 THR B O 1
ATOM 2294 N N . ILE B 1 59 ? -10.672 30.141 -3.896 1 98.56 59 ILE B N 1
ATOM 2295 C CA . ILE B 1 59 ? -11.484 29.016 -3.465 1 98.56 59 ILE B CA 1
ATOM 2296 C C . ILE B 1 59 ? -11.328 28.797 -1.961 1 98.56 59 ILE B C 1
ATOM 2298 O O . ILE B 1 59 ? -12.305 28.578 -1.249 1 98.56 59 ILE B O 1
ATOM 2302 N N . ALA B 1 60 ? -10.117 28.875 -1.469 1 98.75 60 ALA B N 1
ATOM 2303 C CA . ALA B 1 60 ? -9.844 28.703 -0.045 1 98.75 60 ALA B CA 1
ATOM 2304 C C . ALA B 1 60 ? -10.633 29.719 0.791 1 98.75 60 ALA B C 1
ATOM 2306 O O . ALA B 1 60 ? -11.266 29.344 1.784 1 98.75 60 ALA B O 1
ATOM 2307 N N . ASN B 1 61 ? -10.562 30.969 0.368 1 98.62 61 ASN B N 1
ATOM 2308 C CA . ASN B 1 61 ? -11.289 32.031 1.071 1 98.62 61 ASN B CA 1
ATOM 2309 C C . ASN B 1 61 ? -12.797 31.797 1.032 1 98.62 61 ASN B C 1
ATOM 2311 O O . ASN B 1 61 ? -13.484 32.031 2.027 1 98.62 61 ASN B O 1
ATOM 2315 N N . GLU B 1 62 ? -13.281 31.359 -0.083 1 98.5 62 GLU B N 1
ATOM 2316 C CA . GLU B 1 62 ? -14.703 31.078 -0.245 1 98.5 62 GLU B CA 1
ATOM 2317 C C . GLU B 1 62 ? -15.172 30 0.727 1 98.5 62 GLU B C 1
ATOM 2319 O O . GLU B 1 62 ? -16.312 30.031 1.2 1 98.5 62 GLU B O 1
ATOM 2324 N N . TYR B 1 63 ? -14.281 29.125 1.043 1 98.69 63 TYR B N 1
ATOM 2325 C CA . TYR B 1 63 ? -14.664 28 1.9 1 98.69 63 TYR B CA 1
ATOM 2326 C C . TYR B 1 63 ? -14.312 28.281 3.355 1 98.69 63 TYR B C 1
ATOM 2328 O O . TYR B 1 63 ? -14.461 27.422 4.215 1 98.69 63 TYR B O 1
ATOM 2336 N N . GLY B 1 64 ? -13.766 29.453 3.645 1 98.56 64 GLY B N 1
ATOM 2337 C CA . GLY B 1 64 ? -13.695 29.891 5.023 1 98.56 64 GLY B CA 1
ATOM 2338 C C . GLY B 1 64 ? -12.281 29.922 5.57 1 98.56 64 GLY B C 1
ATOM 2339 O O . GLY B 1 64 ? -12.047 30.422 6.676 1 98.56 64 GLY B O 1
ATOM 2340 N N . ALA B 1 65 ? -11.312 29.391 4.844 1 98.75 65 ALA B N 1
ATOM 2341 C CA . ALA B 1 65 ? -9.922 29.484 5.273 1 98.75 65 ALA B CA 1
ATOM 2342 C C . ALA B 1 65 ? -9.32 30.844 4.898 1 98.75 65 ALA B C 1
ATOM 2344 O O . ALA B 1 65 ? -9.938 31.609 4.164 1 98.75 65 ALA B O 1
ATOM 2345 N N . SER B 1 66 ? -8.195 31.125 5.504 1 98.38 66 SER B N 1
ATOM 2346 C CA . SER B 1 66 ? -7.438 32.312 5.152 1 98.38 66 SER B CA 1
ATOM 2347 C C . SER B 1 66 ? -6.305 32 4.184 1 98.38 66 SER B C 1
ATOM 2349 O O . SER B 1 66 ? -5.523 31.078 4.43 1 98.38 66 SER B O 1
ATOM 2351 N N . ALA B 1 67 ? -6.203 32.625 3.059 1 98.38 67 ALA B N 1
ATOM 2352 C CA . ALA B 1 67 ? -5.07 32.531 2.141 1 98.38 67 ALA B CA 1
ATOM 2353 C C . ALA B 1 67 ? -4.422 33.906 1.923 1 98.38 67 ALA B C 1
ATOM 2355 O O . ALA B 1 67 ? -4.535 34.469 0.842 1 98.38 67 ALA B O 1
ATOM 2356 N N . PRO B 1 68 ? -3.684 34.312 2.879 1 97.5 68 PRO B N 1
ATOM 2357 C CA . PRO B 1 68 ? -3.32 35.719 2.965 1 97.5 68 PRO B CA 1
ATOM 2358 C C . PRO B 1 68 ? -2.074 36.062 2.148 1 97.5 68 PRO B C 1
ATOM 2360 O O . PRO B 1 68 ? -1.746 37.25 1.979 1 97.5 68 PRO B O 1
ATOM 2363 N N . PHE B 1 69 ? -1.335 35.156 1.661 1 97.25 69 PHE B N 1
ATOM 2364 C CA . PHE B 1 69 ? -0.117 35.375 0.893 1 97.25 69 PHE B CA 1
ATOM 2365 C C . PHE B 1 69 ? 0.016 34.344 -0.227 1 97.25 69 PHE B C 1
ATOM 2367 O O . PHE B 1 69 ? -0.699 33.344 -0.243 1 97.25 69 PHE B O 1
ATOM 2374 N N . LEU B 1 70 ? 0.903 34.656 -1.179 1 97.5 70 LEU B N 1
ATOM 2375 C CA . LEU B 1 70 ? 1.292 33.688 -2.193 1 97.5 70 LEU B CA 1
ATOM 2376 C C . LEU B 1 70 ? 2.621 33.031 -1.835 1 97.5 70 LEU B C 1
ATOM 2378 O O . LEU B 1 70 ? 3.58 33.719 -1.473 1 97.5 70 LEU B O 1
ATOM 2382 N N . ARG B 1 71 ? 2.572 31.766 -1.862 1 97.75 71 ARG B N 1
ATOM 2383 C CA . ARG B 1 71 ? 3.787 31.016 -1.596 1 97.75 71 ARG B CA 1
ATOM 2384 C C . ARG B 1 71 ? 4.844 31.266 -2.662 1 97.75 71 ARG B C 1
ATOM 2386 O O . ARG B 1 71 ? 4.535 31.312 -3.855 1 97.75 71 ARG B O 1
ATOM 2393 N N . PRO B 1 72 ? 6.113 31.438 -2.281 1 97.62 72 PRO B N 1
ATOM 2394 C CA . PRO B 1 72 ? 7.184 31.656 -3.258 1 97.62 72 PRO B CA 1
ATOM 2395 C C . PRO B 1 72 ? 7.332 30.484 -4.234 1 97.62 72 PRO B C 1
ATOM 2397 O O . PRO B 1 72 ? 7.137 29.328 -3.854 1 97.62 72 PRO B O 1
ATOM 2400 N N . GLU B 1 73 ? 7.809 30.797 -5.398 1 96.25 73 GLU B N 1
ATOM 2401 C CA . GLU B 1 73 ? 7.977 29.812 -6.461 1 96.25 73 GLU B CA 1
ATOM 2402 C C . GLU B 1 73 ? 8.922 28.703 -6.039 1 96.25 73 GLU B C 1
ATOM 2404 O O . GLU B 1 73 ? 8.695 27.531 -6.344 1 96.25 73 GLU B O 1
ATOM 2409 N N . LYS B 1 74 ? 9.961 29.031 -5.367 1 96.38 74 LYS B N 1
ATOM 2410 C CA . LYS B 1 74 ? 10.977 28.062 -4.965 1 96.38 74 LYS B CA 1
ATOM 2411 C C . LYS B 1 74 ? 10.383 27 -4.055 1 96.38 74 LYS B C 1
ATOM 2413 O O . LYS B 1 74 ? 10.891 25.875 -3.996 1 96.38 74 LYS B O 1
ATOM 2418 N N . LEU B 1 75 ? 9.266 27.328 -3.361 1 97.06 75 LEU B N 1
ATOM 2419 C CA . LEU B 1 75 ? 8.609 26.406 -2.445 1 97.06 75 LEU B CA 1
ATOM 2420 C C . LEU B 1 75 ? 7.414 25.734 -3.113 1 97.06 75 LEU B C 1
ATOM 2422 O O . LEU B 1 75 ? 6.617 25.078 -2.445 1 97.06 75 LEU B O 1
ATOM 2426 N N . SER B 1 76 ? 7.262 25.969 -4.395 1 95.88 76 SER B N 1
ATOM 2427 C CA . SER B 1 76 ? 6.07 25.484 -5.09 1 95.88 76 SER B CA 1
ATOM 2428 C C . SER B 1 76 ? 6.441 24.531 -6.23 1 95.88 76 SER B C 1
ATOM 2430 O O . SER B 1 76 ? 5.621 24.266 -7.105 1 95.88 76 SER B O 1
ATOM 2432 N N . THR B 1 77 ? 7.676 24.062 -6.195 1 92.31 77 THR B N 1
ATOM 2433 C CA . THR B 1 77 ? 8.133 23.125 -7.223 1 92.31 77 THR B CA 1
ATOM 2434 C C . THR B 1 77 ? 7.781 21.688 -6.848 1 92.31 77 THR B C 1
ATOM 2436 O O . THR B 1 77 ? 7.391 21.422 -5.711 1 92.31 77 THR B O 1
ATOM 2439 N N . ASP B 1 78 ? 7.914 20.781 -7.781 1 87.31 78 ASP B N 1
ATOM 2440 C CA . ASP B 1 78 ? 7.66 19.375 -7.535 1 87.31 78 ASP B CA 1
ATOM 2441 C C . ASP B 1 78 ? 8.68 18.797 -6.555 1 87.31 78 ASP B C 1
ATOM 2443 O O . ASP B 1 78 ? 8.445 17.75 -5.953 1 87.31 78 ASP B O 1
ATOM 2447 N N . GLU B 1 79 ? 9.703 19.516 -6.355 1 85.94 79 GLU B N 1
ATOM 2448 C CA . GLU B 1 79 ? 10.789 19.031 -5.516 1 85.94 79 GLU B CA 1
ATOM 2449 C C . GLU B 1 79 ? 10.758 19.688 -4.137 1 85.94 79 GLU B C 1
ATOM 2451 O O . GLU B 1 79 ? 11.547 19.328 -3.258 1 85.94 79 GLU B O 1
ATOM 2456 N N . ALA B 1 80 ? 9.883 20.594 -4.012 1 89.88 80 ALA B N 1
ATOM 2457 C CA . ALA B 1 80 ? 9.82 21.297 -2.727 1 89.88 80 ALA B CA 1
ATOM 2458 C C . ALA B 1 80 ? 9.438 20.328 -1.604 1 89.88 80 ALA B C 1
ATOM 2460 O O . ALA B 1 80 ? 8.492 19.562 -1.738 1 89.88 80 ALA B O 1
ATOM 2461 N N . ALA B 1 81 ? 10.172 20.406 -0.5 1 90.19 81 ALA B N 1
ATOM 2462 C CA . ALA B 1 81 ? 9.891 19.562 0.661 1 90.19 81 ALA B CA 1
ATOM 2463 C C . ALA B 1 81 ? 8.719 20.109 1.468 1 90.19 81 ALA B C 1
ATOM 2465 O O . ALA B 1 81 ? 8.398 21.297 1.385 1 90.19 81 ALA B O 1
ATOM 2466 N N . LYS B 1 82 ? 8.141 19.312 2.254 1 94.75 82 LYS B N 1
ATOM 2467 C CA . LYS B 1 82 ? 6.949 19.641 3.031 1 94.75 82 LYS B CA 1
ATOM 2468 C C . LYS B 1 82 ? 7.27 20.641 4.129 1 94.75 82 LYS B C 1
ATOM 2470 O O . LYS B 1 82 ? 6.59 21.672 4.262 1 94.75 82 LYS B O 1
ATOM 2475 N N . VAL B 1 83 ? 8.336 20.422 4.848 1 97.12 83 VAL B N 1
ATOM 2476 C CA . VAL B 1 83 ? 8.609 21.156 6.078 1 97.12 83 VAL B CA 1
ATOM 2477 C C . VAL B 1 83 ? 8.883 22.625 5.75 1 97.12 83 VAL B C 1
ATOM 2479 O O . VAL B 1 83 ? 8.273 23.516 6.34 1 97.12 83 VAL B O 1
ATOM 2482 N N . PRO B 1 84 ? 9.688 22.906 4.742 1 97.31 84 PRO B N 1
ATOM 2483 C CA . PRO B 1 84 ? 9.938 24.312 4.426 1 97.31 84 PRO B CA 1
ATOM 2484 C C . PRO B 1 84 ? 8.656 25.062 4.035 1 97.31 84 PRO B C 1
ATOM 2486 O O . PRO B 1 84 ? 8.531 26.266 4.309 1 97.31 84 PRO B O 1
ATOM 2489 N N . VAL B 1 85 ? 7.746 24.422 3.436 1 97.94 85 VAL B N 1
ATOM 2490 C CA . VAL B 1 85 ? 6.484 25.031 3.033 1 97.94 85 VAL B CA 1
ATOM 2491 C C . VAL B 1 85 ? 5.672 25.406 4.27 1 97.94 85 VAL B C 1
ATOM 2493 O O . VAL B 1 85 ? 5.133 26.516 4.363 1 97.94 85 VAL B O 1
ATOM 2496 N N . ILE B 1 86 ? 5.602 24.5 5.223 1 98.75 86 ILE B N 1
ATOM 2497 C CA . ILE B 1 86 ? 4.879 24.75 6.465 1 98.75 86 ILE B CA 1
ATOM 2498 C C . ILE B 1 86 ? 5.559 25.859 7.25 1 98.75 86 ILE B C 1
ATOM 2500 O O . ILE B 1 86 ? 4.887 26.734 7.816 1 98.75 86 ILE B O 1
ATOM 2504 N N . GLN B 1 87 ? 6.883 25.828 7.262 1 98.75 87 GLN B N 1
ATOM 2505 C CA . GLN B 1 87 ? 7.656 26.859 7.945 1 98.75 87 GLN B CA 1
ATOM 2506 C C . GLN B 1 87 ? 7.367 28.25 7.359 1 98.75 87 GLN B C 1
ATOM 2508 O O . GLN B 1 87 ? 7.215 29.219 8.094 1 98.75 87 GLN B O 1
ATOM 2513 N N . HIS B 1 88 ? 7.32 28.312 6.062 1 98.69 88 HIS B N 1
ATOM 2514 C CA . HIS B 1 88 ? 6.996 29.578 5.402 1 98.69 88 HIS B CA 1
ATOM 2515 C C . HIS B 1 88 ? 5.613 30.078 5.812 1 98.69 88 HIS B C 1
ATOM 2517 O O . HIS B 1 88 ? 5.441 31.25 6.141 1 98.69 88 HIS B O 1
ATOM 2523 N N . ALA B 1 89 ? 4.648 29.172 5.789 1 98.75 89 ALA B N 1
ATOM 2524 C CA . ALA B 1 89 ? 3.289 29.531 6.184 1 98.75 89 ALA B CA 1
ATOM 2525 C C . ALA B 1 89 ? 3.25 30.031 7.621 1 98.75 89 ALA B C 1
ATOM 2527 O O . ALA B 1 89 ? 2.572 31.016 7.918 1 98.75 89 ALA B O 1
ATOM 2528 N N . LEU B 1 90 ? 3.963 29.375 8.477 1 98.75 90 LEU B N 1
ATOM 2529 C CA . LEU B 1 90 ? 4.051 29.781 9.875 1 98.75 90 LEU B CA 1
ATOM 2530 C C . LEU B 1 90 ? 4.637 31.172 10.008 1 98.75 90 LEU B C 1
ATOM 2532 O O . LEU B 1 90 ? 4.039 32.031 10.648 1 98.75 90 LEU B O 1
ATOM 2536 N N . THR B 1 91 ? 5.746 31.344 9.406 1 98.62 91 THR B N 1
ATOM 2537 C CA . THR B 1 91 ? 6.465 32.594 9.508 1 98.62 91 THR B CA 1
ATOM 2538 C C . THR B 1 91 ? 5.605 33.75 9.008 1 98.62 91 THR B C 1
ATOM 2540 O O . THR B 1 91 ? 5.473 34.781 9.688 1 98.62 91 THR B O 1
ATOM 2543 N N . GLU B 1 92 ? 5.055 33.656 7.828 1 98.62 92 GLU B N 1
ATOM 2544 C CA . GLU B 1 92 ? 4.227 34.688 7.246 1 98.62 92 GLU B CA 1
ATOM 2545 C C . GLU B 1 92 ? 3 34.969 8.109 1 98.62 92 GLU B C 1
ATOM 2547 O O . GLU B 1 92 ? 2.594 36.125 8.266 1 98.62 92 GLU B O 1
ATOM 2552 N N . THR B 1 93 ? 2.422 33.938 8.633 1 98.62 93 THR B N 1
ATOM 2553 C CA . THR B 1 93 ? 1.236 34.094 9.461 1 98.62 93 THR B CA 1
ATOM 2554 C C . THR B 1 93 ? 1.589 34.781 10.773 1 98.62 93 THR B C 1
ATOM 2556 O O . THR B 1 93 ? 0.871 35.688 11.219 1 98.62 93 THR B O 1
ATOM 2559 N N . GLU B 1 94 ? 2.65 34.344 11.406 1 98.56 94 GLU B N 1
ATOM 2560 C CA . GLU B 1 94 ? 3.08 35 12.648 1 98.56 94 GLU B CA 1
ATOM 2561 C C . GLU B 1 94 ? 3.381 36.469 12.438 1 98.56 94 GLU B C 1
ATOM 2563 O O . GLU B 1 94 ? 3.061 37.312 13.289 1 98.56 94 GLU B O 1
ATOM 2568 N N . LYS B 1 95 ? 4.031 36.75 11.328 1 98.31 95 LYS B N 1
ATOM 2569 C CA . LYS B 1 95 ? 4.305 38.156 10.984 1 98.31 95 LYS B CA 1
ATOM 2570 C C . LYS B 1 95 ? 3.01 38.938 10.836 1 98.31 95 LYS B C 1
ATOM 2572 O O . LYS B 1 95 ? 2.879 40.031 11.391 1 98.31 95 LYS B O 1
ATOM 2577 N N . ARG B 1 96 ? 2.068 38.406 10.117 1 97.75 96 ARG B N 1
ATOM 2578 C CA . ARG B 1 96 ? 0.801 39.062 9.828 1 97.75 96 ARG B CA 1
ATOM 2579 C C . ARG B 1 96 ? -0.016 39.25 11.102 1 97.75 96 ARG B C 1
ATOM 2581 O O . ARG B 1 96 ? -0.584 40.344 11.328 1 97.75 96 ARG B O 1
ATOM 2588 N N . GLU B 1 97 ? -0.07 38.219 11.906 1 97.25 97 GLU B N 1
ATOM 2589 C CA . GLU B 1 97 ? -0.914 38.219 13.102 1 97.25 97 GLU B CA 1
ATOM 2590 C C . GLU B 1 97 ? -0.178 38.844 14.289 1 97.25 97 GLU B C 1
ATOM 2592 O O . GLU B 1 97 ? -0.778 39.094 15.336 1 97.25 97 GLU B O 1
ATOM 2597 N N . ARG B 1 98 ? 1.12 39.062 14.188 1 97.5 98 ARG B N 1
ATOM 2598 C CA . ARG B 1 98 ? 1.978 39.594 15.25 1 97.5 98 ARG B CA 1
ATOM 2599 C C . ARG B 1 98 ? 1.861 38.75 16.516 1 97.5 98 ARG B C 1
ATOM 2601 O O . ARG B 1 98 ? 1.669 39.281 17.609 1 97.5 98 ARG B O 1
ATOM 2608 N N . LYS B 1 99 ? 1.881 37.438 16.359 1 96.62 99 LYS B N 1
ATOM 2609 C CA . LYS B 1 99 ? 1.866 36.5 17.469 1 96.62 99 LYS B CA 1
ATOM 2610 C C . LYS B 1 99 ? 2.572 35.188 17.078 1 96.62 99 LYS B C 1
ATOM 2612 O O . LYS B 1 99 ? 2.744 34.906 15.898 1 96.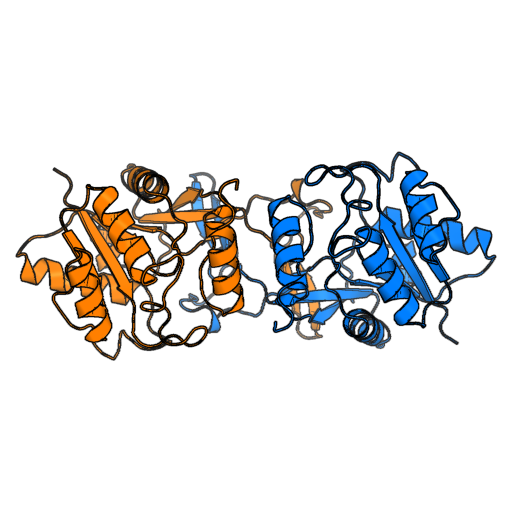62 99 LYS B O 1
ATOM 2617 N N . GLU B 1 100 ? 2.963 34.531 18.109 1 97.81 100 GLU B N 1
ATOM 2618 C CA . GLU B 1 100 ? 3.545 33.188 17.922 1 97.81 100 GLU B CA 1
ATOM 2619 C C . GLU B 1 100 ? 2.535 32.094 18.234 1 97.81 100 GLU B C 1
ATOM 2621 O O . GLU B 1 100 ? 1.65 32.281 19.078 1 97.81 100 GLU B O 1
ATOM 2626 N N . TYR B 1 101 ? 2.633 31.047 17.547 1 98.69 101 TYR B N 1
ATOM 2627 C CA . TYR B 1 101 ? 1.812 29.859 17.812 1 98.69 101 TYR B CA 1
ATOM 2628 C C . TYR B 1 101 ? 2.604 28.812 18.578 1 98.69 101 TYR B C 1
ATOM 2630 O O . TYR B 1 101 ? 3.832 28.766 18.484 1 98.69 101 TYR B O 1
ATOM 2638 N N . ASP B 1 102 ? 1.894 28.062 19.359 1 98.56 102 ASP B N 1
ATOM 2639 C CA . ASP B 1 102 ? 2.543 27 20.125 1 98.56 102 ASP B CA 1
ATOM 2640 C C . ASP B 1 102 ? 2.664 25.719 19.312 1 98.56 102 ASP B C 1
ATOM 2642 O O . ASP B 1 102 ? 3.662 25 19.406 1 98.56 102 ASP B O 1
ATOM 2646 N N . TYR B 1 103 ? 1.646 25.391 18.562 1 98.81 103 TYR B N 1
ATOM 2647 C CA . TYR B 1 103 ? 1.582 24.188 17.75 1 98.81 103 TYR B CA 1
ATOM 2648 C C . TYR B 1 103 ? 1.117 24.516 16.344 1 98.81 103 TYR B C 1
ATOM 2650 O O . TYR B 1 103 ? 0.34 25.453 16.125 1 98.81 103 TYR B O 1
ATOM 2658 N N . ILE B 1 104 ? 1.614 23.797 15.414 1 98.94 104 ILE B N 1
ATOM 2659 C CA . ILE B 1 104 ? 1.192 23.859 14.016 1 98.94 104 ILE B CA 1
ATOM 2660 C C . ILE B 1 104 ? 0.633 22.5 13.594 1 98.94 104 ILE B C 1
ATOM 2662 O O . ILE B 1 104 ? 1.284 21.469 13.773 1 98.94 104 ILE B O 1
ATOM 2666 N N . VAL B 1 105 ? -0.56 22.469 13.117 1 98.94 105 VAL B N 1
ATOM 2667 C CA . VAL B 1 105 ? -1.217 21.281 12.57 1 98.94 105 VAL B CA 1
ATOM 2668 C C . VAL B 1 105 ? -1.384 21.438 11.062 1 98.94 105 VAL B C 1
ATOM 2670 O O . VAL B 1 105 ? -2.139 22.297 10.602 1 98.94 105 VAL B O 1
ATOM 2673 N N . ASP B 1 106 ? -0.653 20.625 10.383 1 98.94 106 ASP B N 1
ATOM 2674 C CA . ASP B 1 106 ? -0.764 20.641 8.93 1 98.94 106 ASP B CA 1
ATOM 2675 C C . ASP B 1 106 ? -1.629 19.5 8.43 1 98.94 106 ASP B C 1
ATOM 2677 O O . ASP B 1 106 ? -1.396 18.344 8.781 1 98.94 106 ASP B O 1
ATOM 2681 N N . ILE B 1 107 ? -2.637 19.766 7.676 1 98.62 107 ILE B N 1
ATOM 2682 C CA . ILE B 1 107 ? -3.488 18.719 7.125 1 98.62 107 ILE B CA 1
ATOM 2683 C C . ILE B 1 107 ? -3.41 18.734 5.598 1 98.62 107 ILE B C 1
ATOM 2685 O O . ILE B 1 107 ? -3.539 19.797 4.98 1 98.62 107 ILE B O 1
ATOM 2689 N N . ASP B 1 108 ? -3.18 17.625 5.023 1 98.44 108 ASP B N 1
ATOM 2690 C CA . ASP B 1 108 ? -2.949 17.516 3.588 1 98.44 108 ASP B CA 1
ATOM 2691 C C . ASP B 1 108 ? -4.262 17.578 2.812 1 98.44 108 ASP B C 1
ATOM 2693 O O . ASP B 1 108 ? -5.219 16.875 3.131 1 98.44 108 ASP B O 1
ATOM 2697 N N . ALA B 1 109 ? -4.305 18.375 1.757 1 98.25 109 ALA B N 1
ATOM 2698 C CA . ALA B 1 109 ? -5.492 18.547 0.924 1 98.25 109 ALA B CA 1
ATOM 2699 C C . ALA B 1 109 ? -5.816 17.266 0.165 1 98.25 109 ALA B C 1
ATOM 2701 O O . ALA B 1 109 ? -6.965 17.047 -0.236 1 98.25 109 ALA B O 1
ATOM 2702 N N . THR B 1 110 ? -4.895 16.375 0.036 1 97.69 110 THR B N 1
ATOM 2703 C CA . THR B 1 110 ? -5.051 15.211 -0.825 1 97.69 110 THR B CA 1
ATOM 2704 C C . THR B 1 110 ? -5.613 14.031 -0.041 1 97.69 110 THR B C 1
ATOM 2706 O O . THR B 1 110 ? -5.805 12.945 -0.593 1 97.69 110 THR B O 1
ATOM 2709 N N . ALA B 1 111 ? -5.891 14.234 1.222 1 97.94 111 ALA B N 1
ATOM 2710 C CA . ALA B 1 111 ? -6.488 13.203 2.072 1 97.94 111 ALA B CA 1
ATOM 2711 C C . ALA B 1 111 ? -7.895 13.609 2.516 1 97.94 111 ALA B C 1
ATOM 2713 O O . ALA B 1 111 ? -8.141 13.82 3.705 1 97.94 111 ALA B O 1
ATOM 2714 N N . PRO B 1 112 ? -8.844 13.586 1.643 1 98.06 112 PRO B N 1
ATOM 2715 C CA . PRO B 1 112 ? -10.156 14.164 1.919 1 98.06 112 PRO B CA 1
ATOM 2716 C C . PRO B 1 112 ? -11.031 13.258 2.789 1 98.06 112 PRO B C 1
ATOM 2718 O O . PRO B 1 112 ? -12.086 13.688 3.27 1 98.06 112 PRO B O 1
ATOM 2721 N N . LEU B 1 113 ? -10.664 12.039 3.074 1 97.31 113 LEU B N 1
ATOM 2722 C CA . LEU B 1 113 ? -11.516 11.094 3.779 1 97.31 113 LEU B CA 1
ATOM 2723 C C . LEU B 1 113 ? -11.289 11.172 5.285 1 97.31 113 LEU B C 1
ATOM 2725 O O . LEU B 1 113 ? -11.969 10.484 6.059 1 97.31 113 LEU B O 1
ATOM 2729 N N . ARG B 1 114 ? -10.352 12.008 5.652 1 97.31 114 ARG B N 1
ATOM 2730 C CA . ARG B 1 114 ? -10.008 12.227 7.055 1 97.31 114 ARG B CA 1
ATOM 2731 C C . ARG B 1 114 ? -11.234 12.656 7.855 1 97.31 114 ARG B C 1
ATOM 2733 O O . ARG B 1 114 ? -12.047 13.445 7.379 1 97.31 114 ARG B O 1
ATOM 2740 N N . ASP B 1 115 ? -11.32 12.109 9.094 1 97.75 115 ASP B N 1
ATOM 2741 C CA . ASP B 1 115 ? -12.32 12.594 10.047 1 97.75 115 ASP B CA 1
ATOM 2742 C C . ASP B 1 115 ? -11.734 13.672 10.953 1 97.75 115 ASP B C 1
ATOM 2744 O O . ASP B 1 115 ? -10.523 13.703 11.188 1 97.75 115 ASP B O 1
ATOM 2748 N N . VAL B 1 116 ? -12.617 14.508 11.484 1 98.69 116 VAL B N 1
ATOM 2749 C CA . VAL B 1 116 ? -12.195 15.531 12.438 1 98.69 116 VAL B CA 1
ATOM 2750 C C . VAL B 1 116 ? -11.508 14.875 13.625 1 98.69 116 VAL B C 1
ATOM 2752 O O . VAL B 1 116 ? -10.531 15.406 14.164 1 98.69 116 VAL B O 1
ATOM 2755 N N . THR B 1 117 ? -11.977 13.695 13.953 1 98.62 117 THR B N 1
ATOM 2756 C CA . THR B 1 117 ? -11.398 12.992 15.094 1 98.62 117 THR B CA 1
ATOM 2757 C C . THR B 1 117 ? -9.961 12.57 14.805 1 98.62 117 THR B C 1
ATOM 2759 O O . THR B 1 117 ? -9.148 12.445 15.727 1 98.62 117 THR B O 1
ATOM 2762 N N . ASP B 1 118 ? -9.633 12.328 13.539 1 98.81 118 ASP B N 1
ATOM 2763 C CA . ASP B 1 118 ? -8.258 11.992 13.18 1 98.81 118 ASP B CA 1
ATOM 2764 C C . ASP B 1 118 ? -7.316 13.148 13.492 1 98.81 118 ASP B C 1
ATOM 2766 O O . ASP B 1 118 ? -6.184 12.938 13.93 1 98.81 118 ASP B O 1
ATOM 2770 N N . ILE B 1 119 ? -7.781 14.422 13.273 1 98.88 119 ILE B N 1
ATOM 2771 C CA . ILE B 1 119 ? -7.004 15.617 13.586 1 98.88 119 ILE B CA 1
ATOM 2772 C C . ILE B 1 119 ? -6.812 15.727 15.102 1 98.88 119 ILE B C 1
ATOM 2774 O O . ILE B 1 119 ? -5.684 15.883 15.578 1 98.88 119 ILE B O 1
ATOM 2778 N N . GLU B 1 120 ? -7.898 15.578 15.805 1 98.88 120 GLU B N 1
ATOM 2779 C CA . GLU B 1 120 ? -7.875 15.719 17.25 1 98.88 120 GLU B CA 1
ATOM 2780 C C . GLU B 1 120 ? -6.984 14.664 17.906 1 98.88 120 GLU B C 1
ATOM 2782 O O . GLU B 1 120 ? -6.18 14.977 18.781 1 98.88 120 GLU B O 1
ATOM 2787 N N . ASP B 1 121 ? -7.16 13.414 17.484 1 98.81 121 ASP B N 1
ATOM 2788 C CA . ASP B 1 121 ? -6.375 12.32 18.062 1 98.81 121 ASP B CA 1
ATOM 2789 C C . ASP B 1 121 ? -4.879 12.562 17.859 1 98.81 121 ASP B C 1
ATOM 2791 O O . ASP B 1 121 ? -4.086 12.367 18.781 1 98.81 121 ASP B O 1
ATOM 2795 N N . CYS B 1 122 ? -4.5 12.984 16.703 1 98.88 122 CYS B N 1
ATOM 2796 C CA . CYS B 1 122 ? -3.094 13.25 16.422 1 98.88 122 CYS B CA 1
ATOM 2797 C C . CYS B 1 122 ? -2.588 14.422 17.266 1 98.88 122 CYS B C 1
ATOM 2799 O O . CYS B 1 122 ? -1.476 14.375 17.781 1 98.88 122 CYS B O 1
ATOM 2801 N N . PHE B 1 123 ? -3.416 15.453 17.359 1 98.81 123 PHE B N 1
ATOM 2802 C CA . PHE B 1 123 ? -3.061 16.625 18.141 1 98.81 123 PHE B CA 1
ATOM 2803 C C . PHE B 1 123 ? -2.842 16.25 19.609 1 98.81 123 PHE B C 1
ATOM 2805 O O . PHE B 1 123 ? -1.868 16.688 20.219 1 98.81 123 PHE B O 1
ATOM 2812 N N . GLN B 1 124 ? -3.693 15.422 20.109 1 98.62 124 GLN B N 1
ATOM 2813 C CA . GLN B 1 124 ? -3.582 14.992 21.484 1 98.62 124 GLN B CA 1
ATOM 2814 C C . GLN B 1 124 ? -2.273 14.242 21.734 1 98.62 124 GLN B C 1
ATOM 2816 O O . GLN B 1 124 ? -1.629 14.422 22.766 1 98.62 124 GLN B O 1
ATOM 2821 N N . VAL B 1 125 ? -1.899 13.445 20.812 1 98.38 125 VAL B N 1
ATOM 2822 C CA . VAL B 1 125 ? -0.63 12.727 20.906 1 98.38 125 VAL B CA 1
ATOM 2823 C C . VAL B 1 125 ? 0.52 13.727 21 1 98.38 125 VAL B C 1
ATOM 2825 O O . VAL B 1 125 ? 1.429 13.562 21.812 1 98.38 125 VAL B O 1
ATOM 2828 N N . ALA B 1 126 ? 0.467 14.773 20.219 1 98 126 ALA B N 1
ATOM 2829 C CA . ALA B 1 126 ? 1.54 15.758 20.156 1 98 126 ALA B CA 1
ATOM 2830 C C . ALA B 1 126 ? 1.628 16.578 21.438 1 98 126 ALA B C 1
ATOM 2832 O O . ALA B 1 126 ? 2.662 17.172 21.719 1 98 126 ALA B O 1
ATOM 2833 N N . LEU B 1 127 ? 0.56 16.609 22.203 1 97.62 127 LEU B N 1
ATOM 2834 C CA . LEU B 1 127 ? 0.505 17.406 23.422 1 97.62 127 LEU B CA 1
ATOM 2835 C C . LEU B 1 127 ? 1.232 16.703 24.562 1 97.62 127 LEU B C 1
ATOM 2837 O O . LEU B 1 127 ? 1.5 17.312 25.594 1 97.62 127 LEU B O 1
ATOM 2841 N N . GLU B 1 128 ? 1.442 15.367 24.328 1 95.44 128 GLU B N 1
ATOM 2842 C CA . GLU B 1 128 ? 2.137 14.641 25.391 1 95.44 128 GLU B CA 1
ATOM 2843 C C . GLU B 1 128 ? 3.514 15.242 25.656 1 95.44 128 GLU B C 1
ATOM 2845 O O . GLU B 1 128 ? 4.176 15.734 24.75 1 95.44 128 GLU B O 1
ATOM 2850 N N . ASP B 1 129 ? 3.857 14.93 26.906 1 88.94 129 ASP B N 1
ATOM 2851 C CA . ASP B 1 129 ? 5.168 15.453 27.281 1 88.94 129 ASP B CA 1
ATOM 2852 C C . ASP B 1 129 ? 6.281 14.773 26.484 1 88.94 129 ASP B C 1
ATOM 2854 O O . ASP B 1 129 ? 6.18 13.586 26.156 1 88.94 129 ASP B O 1
ATOM 2858 N N . SER B 1 130 ? 7.324 15.398 26.031 1 93.06 130 SER B N 1
ATOM 2859 C CA . SER B 1 130 ? 8.539 14.898 25.391 1 93.06 130 SER B CA 1
ATOM 2860 C C . SER B 1 130 ? 8.312 14.617 23.922 1 93.06 130 SER B C 1
ATOM 2862 O O . SER B 1 130 ? 9.133 13.945 23.281 1 93.06 130 SER B O 1
ATOM 2864 N N . VAL B 1 131 ? 7.09 14.969 23.484 1 97.56 131 VAL B N 1
ATOM 2865 C CA . VAL B 1 131 ? 6.82 14.773 22.062 1 97.56 131 VAL B CA 1
ATOM 2866 C C . VAL B 1 131 ? 7.082 16.078 21.297 1 97.56 131 VAL B C 1
ATOM 2868 O O . VAL B 1 131 ? 6.625 17.141 21.719 1 97.56 131 VAL B O 1
ATOM 2871 N N . SER B 1 132 ? 7.855 15.984 20.266 1 98.12 132 SER B N 1
ATOM 2872 C CA . SER B 1 132 ? 8.172 17.156 19.453 1 98.12 132 SER B CA 1
ATOM 2873 C C . SER B 1 132 ? 7.215 17.312 18.281 1 98.12 132 SER B C 1
ATOM 2875 O O . SER B 1 132 ? 6.934 18.422 17.844 1 98.12 132 SER B O 1
ATOM 2877 N N . ASN B 1 133 ? 6.812 16.234 17.766 1 98.69 133 ASN B N 1
ATOM 2878 C CA . ASN B 1 133 ? 5.895 16.203 16.641 1 98.69 133 ASN B CA 1
ATOM 2879 C C . ASN B 1 133 ? 5.199 14.852 16.5 1 98.69 133 ASN B C 1
ATOM 2881 O O . ASN B 1 133 ? 5.637 13.867 17.094 1 98.69 133 ASN B O 1
ATOM 2885 N N . ALA B 1 134 ? 4.121 14.836 15.789 1 98.81 134 ALA B N 1
ATOM 2886 C CA . ALA B 1 134 ? 3.338 13.633 15.523 1 98.81 134 ALA B CA 1
ATOM 2887 C C . ALA B 1 134 ? 2.732 13.664 14.125 1 98.81 134 ALA B C 1
ATOM 2889 O O . ALA B 1 134 ? 2.541 14.742 13.555 1 98.81 134 ALA B O 1
ATOM 2890 N N . TYR B 1 135 ? 2.531 12.539 13.562 1 98.81 135 TYR B N 1
ATOM 2891 C CA . TYR B 1 135 ? 1.766 12.453 12.32 1 98.81 135 TYR B CA 1
ATOM 2892 C C . TYR B 1 135 ? 0.899 11.195 12.305 1 98.81 135 TYR B C 1
ATOM 2894 O O . TYR B 1 135 ? 1.089 10.289 13.117 1 98.81 135 TYR B O 1
ATOM 2902 N N . THR B 1 136 ? -0.07 11.211 11.406 1 98.88 136 THR B N 1
ATOM 2903 C CA . THR B 1 136 ? -0.963 10.062 11.305 1 98.88 136 THR B CA 1
ATOM 2904 C C . THR B 1 136 ? -0.348 8.969 10.43 1 98.88 136 THR B C 1
ATOM 2906 O O . THR B 1 136 ? 0.383 9.273 9.484 1 98.88 136 THR B O 1
ATOM 2909 N N . VAL B 1 137 ? -0.663 7.734 10.797 1 98.81 137 VAL B N 1
ATOM 2910 C CA . VAL B 1 137 ? -0.225 6.566 10.039 1 98.81 137 VAL B CA 1
ATOM 2911 C C . VAL B 1 137 ? -1.379 5.574 9.906 1 98.81 137 VAL B C 1
ATOM 2913 O O . VAL B 1 137 ? -2.42 5.734 10.547 1 98.81 137 VAL B O 1
ATOM 2916 N N . THR B 1 138 ? -1.207 4.613 9.062 1 98.12 138 THR B N 1
ATOM 2917 C CA . THR B 1 138 ? -2.035 3.416 8.977 1 98.12 138 THR B CA 1
ATOM 2918 C C . THR B 1 138 ? -1.169 2.16 8.938 1 98.12 138 THR B C 1
ATOM 2920 O O . THR B 1 138 ? 0.039 2.24 8.703 1 98.12 138 THR B O 1
ATOM 2923 N N . ASP B 1 139 ? -1.777 1.054 9.25 1 96.5 139 ASP B N 1
ATOM 2924 C CA . ASP B 1 139 ? -1.027 -0.19 9.109 1 96.5 139 ASP B CA 1
ATOM 2925 C C . ASP B 1 139 ? -0.451 -0.323 7.699 1 96.5 139 ASP B C 1
ATOM 2927 O O . ASP B 1 139 ? -1.132 -0.029 6.715 1 96.5 139 ASP B O 1
ATOM 2931 N N . ALA B 1 140 ? 0.796 -0.712 7.695 1 96.69 140 ALA B N 1
ATOM 2932 C CA . ALA B 1 140 ? 1.399 -0.896 6.379 1 96.69 140 ALA B CA 1
ATOM 2933 C C . ALA B 1 140 ? 0.683 -1.991 5.594 1 96.69 140 ALA B C 1
ATOM 2935 O O . ALA B 1 140 ? 0.387 -3.059 6.137 1 96.69 140 ALA B O 1
ATOM 2936 N N . ASP B 1 141 ? 0.447 -1.695 4.332 1 93.25 141 ASP B N 1
ATOM 2937 C CA . ASP B 1 141 ? -0.161 -2.695 3.459 1 93.25 141 ASP B CA 1
ATOM 2938 C C . ASP B 1 141 ? 0.807 -3.842 3.18 1 93.25 141 ASP B C 1
ATOM 2940 O O . ASP B 1 141 ? 0.39 -4.992 3.041 1 93.25 141 ASP B O 1
ATOM 2944 N N . LYS B 1 142 ? 1.996 -3.51 2.965 1 96.31 142 LYS B N 1
ATOM 2945 C CA . LYS B 1 142 ? 3.094 -4.449 2.77 1 96.31 142 LYS B CA 1
ATOM 2946 C C . LYS B 1 142 ? 4.199 -4.227 3.799 1 96.31 142 LYS B C 1
ATOM 2948 O O . LYS B 1 142 ? 4.461 -3.092 4.199 1 96.31 142 LYS B O 1
ATOM 2953 N N . ASN B 1 143 ? 4.816 -5.262 4.18 1 96.75 143 ASN B N 1
ATOM 2954 C CA . ASN B 1 143 ? 5.766 -5.285 5.289 1 96.75 143 ASN B CA 1
ATOM 2955 C C . ASN B 1 143 ? 7.172 -5.625 4.812 1 96.75 143 ASN B C 1
ATOM 2957 O O . ASN B 1 143 ? 7.379 -6.648 4.152 1 96.75 143 ASN B O 1
ATOM 2961 N N . PRO B 1 144 ? 8.156 -4.785 5.184 1 97.06 144 PRO B N 1
ATOM 2962 C CA . PRO B 1 144 ? 9.508 -5.023 4.684 1 97.06 144 PRO B CA 1
ATOM 2963 C C . PRO B 1 144 ? 10.109 -6.332 5.188 1 97.06 144 PRO B C 1
ATOM 2965 O O . PRO B 1 144 ? 11.086 -6.828 4.625 1 97.06 144 PRO B O 1
ATOM 2968 N N . TYR B 1 145 ? 9.562 -6.934 6.219 1 95.25 145 TYR B N 1
ATOM 2969 C CA . TYR B 1 145 ? 10.039 -8.195 6.773 1 95.25 145 TYR B CA 1
ATOM 2970 C C . TYR B 1 145 ? 9.359 -9.383 6.105 1 95.25 145 TYR B C 1
ATOM 2972 O O . TYR B 1 145 ? 9.672 -10.531 6.398 1 95.25 145 TYR B O 1
ATOM 2980 N N . PHE B 1 146 ? 8.461 -9.102 5.164 1 93.44 146 PHE B N 1
ATOM 2981 C CA . PHE B 1 146 ? 7.625 -10.211 4.715 1 93.44 146 PHE B CA 1
ATOM 2982 C C . PHE B 1 146 ? 7.375 -10.125 3.213 1 93.44 146 PHE B C 1
ATOM 2984 O O . PHE B 1 146 ? 7.629 -11.078 2.48 1 93.44 146 PHE B O 1
ATOM 2991 N N . ASN B 1 147 ? 6.969 -8.961 2.721 1 96.38 147 ASN B N 1
ATOM 2992 C CA . ASN B 1 147 ? 6.535 -8.977 1.328 1 96.38 147 ASN B CA 1
ATOM 2993 C C . ASN B 1 147 ? 6.902 -7.68 0.611 1 96.38 147 ASN B C 1
ATOM 2995 O O . ASN B 1 147 ? 6.297 -7.336 -0.406 1 96.38 147 ASN B O 1
ATOM 2999 N N . LEU B 1 148 ? 7.82 -6.941 1.106 1 97.81 148 LEU B N 1
ATOM 3000 C CA . LEU B 1 148 ? 8.547 -5.914 0.372 1 97.81 148 LEU B CA 1
ATOM 3001 C C . LEU B 1 148 ? 9.945 -6.402 -0.001 1 97.81 148 LEU B C 1
ATOM 3003 O O . LEU B 1 148 ? 10.648 -6.977 0.831 1 97.81 148 LEU B O 1
ATOM 3007 N N . VAL B 1 149 ? 10.312 -6.152 -1.257 1 98.19 149 VAL B N 1
ATOM 3008 C CA . VAL B 1 149 ? 11.578 -6.73 -1.699 1 98.19 149 VAL B CA 1
ATOM 3009 C C . VAL B 1 149 ? 12.414 -5.668 -2.402 1 98.19 149 VAL B C 1
ATOM 3011 O O . VAL B 1 149 ? 11.875 -4.676 -2.906 1 98.19 149 VAL B O 1
ATOM 3014 N N . GLU B 1 150 ? 13.688 -5.82 -2.369 1 97.81 150 GLU B N 1
ATOM 3015 C CA . GLU B 1 150 ? 14.688 -5.039 -3.092 1 97.81 150 GLU B CA 1
ATOM 3016 C C . GLU B 1 150 ? 15.57 -5.938 -3.951 1 97.81 150 GLU B C 1
ATOM 3018 O O . GLU B 1 150 ? 15.664 -7.145 -3.705 1 97.81 150 GLU B O 1
ATOM 3023 N N . LEU B 1 151 ? 16.109 -5.414 -4.945 1 97.94 151 LEU B N 1
ATOM 3024 C CA . LEU B 1 151 ? 16.984 -6.164 -5.855 1 97.94 151 LEU B CA 1
ATOM 3025 C C . LEU B 1 151 ? 18.453 -5.867 -5.574 1 97.94 151 LEU B C 1
ATOM 3027 O O . LEU B 1 151 ? 18.812 -4.723 -5.312 1 97.94 151 LEU B O 1
ATOM 3031 N N . ASP B 1 152 ? 19.25 -6.891 -5.645 1 96.81 152 ASP B N 1
ATOM 3032 C CA . ASP B 1 152 ? 20.688 -6.703 -5.465 1 96.81 152 ASP B CA 1
ATOM 3033 C C . ASP B 1 152 ? 21.359 -6.395 -6.797 1 96.81 152 ASP B C 1
ATOM 3035 O O . ASP B 1 152 ? 20.703 -6.078 -7.781 1 96.81 152 ASP B O 1
ATOM 3039 N N . GLU B 1 153 ? 22.656 -6.395 -6.801 1 96.12 153 GLU B N 1
ATOM 3040 C CA . GLU B 1 153 ? 23.438 -5.984 -7.961 1 96.12 153 GLU B CA 1
ATOM 3041 C C . GLU B 1 153 ? 23.203 -6.922 -9.148 1 96.12 153 GLU B C 1
ATOM 3043 O O . GLU B 1 153 ? 23.359 -6.523 -10.297 1 96.12 153 GLU B O 1
ATOM 3048 N N . ASP B 1 154 ? 22.844 -8.188 -8.906 1 96 154 ASP B N 1
ATOM 3049 C CA . ASP B 1 154 ? 22.594 -9.164 -9.953 1 96 154 ASP B CA 1
ATOM 3050 C C . ASP B 1 154 ? 21.094 -9.273 -10.266 1 96 154 ASP B C 1
ATOM 3052 O O . ASP B 1 154 ? 20.672 -10.203 -10.945 1 96 154 ASP B O 1
ATOM 3056 N N . ASP B 1 155 ? 20.25 -8.414 -9.633 1 96.5 155 ASP B N 1
ATOM 3057 C CA . ASP B 1 155 ? 18.812 -8.289 -9.859 1 96.5 155 ASP B CA 1
ATOM 3058 C C . ASP B 1 155 ? 18.062 -9.445 -9.203 1 96.5 155 ASP B C 1
ATOM 3060 O O . ASP B 1 155 ? 16.969 -9.82 -9.656 1 96.5 155 ASP B O 1
ATOM 3064 N N . TYR B 1 156 ? 18.703 -10.07 -8.266 1 98.25 156 TYR B N 1
ATOM 3065 C CA . TYR B 1 156 ? 17.969 -11.031 -7.453 1 98.25 156 TYR B CA 1
ATOM 3066 C C . TYR B 1 156 ? 17.203 -10.32 -6.332 1 98.25 156 TYR B C 1
ATOM 3068 O O . TYR B 1 156 ? 17.719 -9.359 -5.746 1 98.25 156 TYR B O 1
ATOM 3076 N N . ALA B 1 157 ? 16.062 -10.828 -6.008 1 98 157 ALA B N 1
ATOM 3077 C CA . ALA B 1 157 ? 15.18 -10.203 -5.035 1 98 157 ALA B CA 1
ATOM 3078 C C . ALA B 1 157 ? 15.438 -10.742 -3.631 1 98 157 ALA B C 1
ATOM 3080 O O . ALA B 1 157 ? 15.664 -11.938 -3.451 1 98 157 ALA B O 1
ATOM 3081 N N . HIS B 1 158 ? 15.398 -9.891 -2.703 1 95.94 158 HIS B N 1
ATOM 3082 C CA . HIS B 1 158 ? 15.438 -10.25 -1.289 1 95.94 158 HIS B CA 1
ATOM 3083 C C . HIS B 1 158 ? 14.492 -9.375 -0.476 1 95.94 158 HIS B C 1
ATOM 3085 O O . HIS B 1 158 ? 14.133 -8.273 -0.9 1 95.94 158 HIS B O 1
ATOM 3091 N N . LEU B 1 159 ? 14.125 -9.875 0.658 1 96 159 LEU B N 1
ATOM 3092 C CA . LEU B 1 159 ? 13.297 -9.062 1.544 1 96 159 LEU B CA 1
ATOM 3093 C C . LEU B 1 159 ? 14.008 -7.77 1.916 1 96 159 LEU B C 1
ATOM 3095 O O . LEU B 1 159 ? 15.227 -7.762 2.119 1 96 159 LEU B O 1
ATOM 3099 N N . SER B 1 160 ? 13.227 -6.73 1.979 1 96.5 160 SER B N 1
ATOM 3100 C CA . SER B 1 160 ? 13.797 -5.422 2.268 1 96.5 160 SER B CA 1
ATOM 3101 C C . SER B 1 160 ? 14.469 -5.402 3.635 1 96.5 160 SER B C 1
ATOM 3103 O O . SER B 1 160 ? 15.461 -4.695 3.834 1 96.5 160 SER B O 1
ATOM 3105 N N . LYS B 1 161 ? 13.875 -6.047 4.57 1 94.56 161 LYS B N 1
ATOM 3106 C CA . LYS B 1 161 ? 14.461 -6.258 5.891 1 94.56 161 LYS B CA 1
ATOM 3107 C C . LYS B 1 161 ? 14.477 -7.738 6.258 1 94.56 161 LYS B C 1
ATOM 3109 O O . LYS B 1 161 ? 13.594 -8.492 5.852 1 94.56 161 LYS B O 1
ATOM 3114 N N . GLU B 1 162 ? 15.516 -8.07 7.012 1 87.94 162 GLU B N 1
ATOM 3115 C CA . GLU B 1 162 ? 15.648 -9.453 7.438 1 87.94 162 GLU B CA 1
ATOM 3116 C C . GLU B 1 162 ? 15.57 -9.578 8.961 1 87.94 162 GLU B C 1
ATOM 3118 O O . GLU B 1 162 ? 15.984 -8.664 9.68 1 87.94 162 GLU B O 1
ATOM 3123 N N . LEU B 1 163 ? 14.891 -10.609 9.398 1 84.19 163 LEU B N 1
ATOM 3124 C CA . LEU B 1 163 ? 14.922 -11 10.805 1 84.19 163 LEU B CA 1
ATOM 3125 C C . LEU B 1 163 ? 15.812 -12.219 11.008 1 84.19 163 LEU B C 1
ATOM 3127 O O . LEU B 1 163 ? 16.047 -12.992 10.07 1 84.19 163 LEU B O 1
ATOM 3131 N N . PRO B 1 164 ? 16.344 -12.266 12.289 1 76.5 164 PRO B N 1
ATOM 3132 C CA . PRO B 1 164 ? 17.172 -13.445 12.547 1 76.5 164 PRO B CA 1
ATOM 3133 C C . PRO B 1 164 ? 16.453 -14.75 12.203 1 76.5 164 PRO B C 1
ATOM 3135 O O . PRO B 1 164 ? 17.078 -15.672 11.656 1 76.5 164 PRO B O 1
ATOM 3138 N N . ASP B 1 165 ? 15.18 -14.789 12.555 1 76.56 165 ASP B N 1
ATOM 3139 C CA . ASP B 1 165 ? 14.367 -15.945 12.18 1 76.56 165 ASP B CA 1
ATOM 3140 C C . ASP B 1 165 ? 13.508 -15.633 10.953 1 76.56 165 ASP B C 1
ATOM 3142 O O . ASP B 1 165 ? 13.055 -14.508 10.781 1 76.56 165 ASP B O 1
ATOM 3146 N N . ASP B 1 166 ? 13.43 -16.625 10.141 1 68 166 ASP B N 1
ATOM 3147 C CA . ASP B 1 166 ? 12.625 -16.422 8.938 1 68 166 ASP B CA 1
ATOM 3148 C C . ASP B 1 166 ? 11.164 -16.172 9.289 1 68 166 ASP B C 1
ATOM 3150 O O . ASP B 1 166 ? 10.609 -16.812 10.172 1 68 166 ASP B O 1
ATOM 3154 N N . VAL B 1 167 ? 10.656 -15.109 8.727 1 72.56 167 VAL B N 1
ATOM 3155 C CA . VAL B 1 167 ? 9.242 -14.789 8.836 1 72.56 167 VAL B CA 1
ATOM 3156 C C . VAL B 1 167 ? 8.469 -15.445 7.691 1 72.56 167 VAL B C 1
ATOM 3158 O O . VAL B 1 167 ? 8.625 -15.055 6.531 1 72.56 167 VAL B O 1
ATOM 3161 N N . ILE B 1 168 ? 7.66 -16.484 8.07 1 67.19 168 ILE B N 1
ATOM 3162 C CA . ILE B 1 168 ? 6.977 -17.25 7.031 1 67.19 168 ILE B CA 1
ATOM 3163 C C . ILE B 1 168 ? 5.543 -16.75 6.883 1 67.19 168 ILE B C 1
ATOM 3165 O O . ILE B 1 168 ? 4.914 -16.953 5.84 1 67.19 168 ILE B O 1
ATOM 3169 N N . ARG B 1 169 ? 5.156 -16.062 7.992 1 72.44 169 ARG B N 1
ATOM 3170 C CA . ARG B 1 169 ? 3.795 -15.531 7.988 1 72.44 169 ARG B CA 1
ATOM 3171 C C . ARG B 1 169 ? 3.775 -14.062 8.383 1 72.44 169 ARG B C 1
ATOM 3173 O O . ARG B 1 169 ? 4.578 -13.617 9.211 1 72.44 169 ARG B O 1
ATOM 3180 N N . ARG B 1 170 ? 2.805 -13.352 7.852 1 73.75 170 ARG B N 1
ATOM 3181 C CA . ARG B 1 170 ? 2.652 -11.922 8.086 1 73.75 170 ARG B CA 1
ATOM 3182 C C . ARG B 1 170 ? 2.512 -11.617 9.578 1 73.75 170 ARG B C 1
ATOM 3184 O O . ARG B 1 170 ? 3.08 -10.648 10.078 1 73.75 170 ARG B O 1
ATOM 3191 N N . GLN B 1 171 ? 1.758 -12.406 10.25 1 76.81 171 GLN B N 1
ATOM 3192 C CA . GLN B 1 171 ? 1.451 -12.18 11.656 1 76.81 171 GLN B CA 1
ATOM 3193 C C . GLN B 1 171 ? 2.707 -12.281 12.516 1 76.81 171 GLN B C 1
ATOM 3195 O O . GLN B 1 171 ? 2.723 -11.82 13.664 1 76.81 171 GLN B O 1
ATOM 3200 N N . GLU B 1 172 ? 3.752 -12.852 11.992 1 79.44 172 GLU B N 1
ATOM 3201 C CA . GLU B 1 172 ? 5.004 -13.047 12.719 1 79.44 172 GLU B CA 1
ATOM 3202 C C . GLU B 1 172 ? 5.945 -11.867 12.516 1 79.44 172 GLU B C 1
ATOM 3204 O O . GLU B 1 172 ? 6.949 -11.742 13.219 1 79.44 172 GLU B O 1
ATOM 3209 N N . ALA B 1 173 ? 5.566 -11 11.617 1 87.69 173 ALA B N 1
ATOM 3210 C CA . ALA B 1 173 ? 6.422 -9.852 11.312 1 87.69 173 ALA B CA 1
ATOM 3211 C C . ALA B 1 173 ? 6.191 -8.719 12.305 1 87.69 173 ALA B C 1
ATOM 3213 O O . ALA B 1 173 ? 5.074 -8.531 12.797 1 87.69 173 ALA B O 1
ATOM 3214 N N . PRO B 1 174 ? 7.25 -7.977 12.664 1 92.5 174 PRO B N 1
ATOM 3215 C CA . PRO B 1 174 ? 7.062 -6.766 13.469 1 92.5 174 PRO B CA 1
ATOM 3216 C C . PRO B 1 174 ? 6.082 -5.785 12.836 1 92.5 174 PRO B C 1
ATOM 3218 O O . PRO B 1 174 ? 6.008 -5.684 11.602 1 92.5 174 PRO B O 1
ATOM 3221 N N . PRO B 1 175 ? 5.355 -5.098 13.672 1 95.88 175 PRO B N 1
ATOM 3222 C CA . PRO B 1 175 ? 4.438 -4.102 13.109 1 95.88 175 PRO B CA 1
ATOM 3223 C C . PRO B 1 175 ? 5.168 -2.965 12.391 1 95.88 175 PRO B C 1
ATOM 3225 O O . PRO B 1 175 ? 6.203 -2.496 12.867 1 95.88 175 PRO B O 1
ATOM 3228 N N . VAL B 1 176 ? 4.684 -2.646 11.266 1 97.75 176 VAL B N 1
ATOM 3229 C CA . VAL B 1 176 ? 5.168 -1.521 10.477 1 97.75 176 VAL B CA 1
ATOM 3230 C C . VAL B 1 176 ? 3.99 -0.642 10.055 1 97.75 176 VAL B C 1
ATOM 3232 O O . VAL B 1 176 ? 2.918 -1.148 9.719 1 97.75 176 VAL B O 1
ATOM 3235 N N . TYR B 1 177 ? 4.219 0.67 10.078 1 98.56 177 TYR B N 1
ATOM 3236 C CA . TYR B 1 177 ? 3.166 1.626 9.75 1 98.56 177 TYR B CA 1
ATOM 3237 C C . TYR B 1 177 ? 3.551 2.469 8.539 1 98.56 177 TYR B C 1
ATOM 3239 O O . TYR B 1 177 ? 4.73 2.748 8.32 1 98.56 177 TYR B O 1
ATOM 3247 N N . ALA B 1 178 ? 2.543 2.811 7.809 1 98.44 178 ALA B N 1
ATOM 3248 C CA . ALA B 1 178 ? 2.723 3.693 6.66 1 98.44 178 ALA B CA 1
ATOM 3249 C C . ALA B 1 178 ? 2.258 5.113 6.984 1 98.44 178 ALA B C 1
ATOM 3251 O O . ALA B 1 178 ? 1.139 5.312 7.461 1 98.44 178 ALA B O 1
ATOM 3252 N N . MET B 1 179 ? 3.164 6.051 6.766 1 98.12 179 MET B N 1
ATOM 3253 C CA . MET B 1 179 ? 2.682 7.43 6.797 1 98.12 179 MET B CA 1
ATOM 3254 C C . MET B 1 179 ? 1.577 7.641 5.766 1 98.12 179 MET B C 1
ATOM 3256 O O . MET B 1 179 ? 1.712 7.23 4.613 1 98.12 179 MET B O 1
ATOM 3260 N N . ASN B 1 180 ? 0.486 8.273 6.211 1 97.81 180 ASN B N 1
ATOM 3261 C CA . ASN B 1 180 ? -0.659 8.312 5.305 1 97.81 180 ASN B CA 1
ATOM 3262 C C . ASN B 1 180 ? -0.904 9.727 4.773 1 97.81 180 ASN B C 1
ATOM 3264 O O . ASN B 1 180 ? -1.974 10.008 4.23 1 97.81 180 ASN B O 1
ATOM 3268 N N . ALA B 1 181 ? 0.068 10.633 5.047 1 96.56 181 ALA B N 1
ATOM 3269 C CA . ALA B 1 181 ? 0.001 11.984 4.488 1 96.56 181 ALA B CA 1
ATOM 3270 C C . ALA B 1 181 ? -1.36 12.617 4.754 1 96.56 181 ALA B C 1
ATOM 3272 O O . ALA B 1 181 ? -2.016 13.109 3.83 1 96.56 181 ALA B O 1
ATOM 3273 N N . SER B 1 182 ? -1.784 12.617 6.004 1 98.62 182 SER B N 1
ATOM 3274 C CA . SER B 1 182 ? -3.096 13.156 6.352 1 98.62 182 SER B CA 1
ATOM 3275 C C . SER B 1 182 ? -2.98 14.297 7.355 1 98.62 182 SER B C 1
ATOM 3277 O O . SER B 1 182 ? -3.48 15.398 7.117 1 98.62 182 SER B O 1
ATOM 3279 N N . VAL B 1 183 ? -2.32 14.07 8.477 1 98.88 183 VAL B N 1
ATOM 3280 C CA . VAL B 1 183 ? -2.188 15.07 9.531 1 98.88 183 VAL B CA 1
ATOM 3281 C C . VAL B 1 183 ? -0.754 15.07 10.062 1 98.88 183 VAL B C 1
ATOM 3283 O O . VAL B 1 183 ? -0.175 14.016 10.312 1 98.88 183 VAL B O 1
ATOM 3286 N N . TYR B 1 184 ? -0.174 16.203 10.203 1 98.88 184 TYR B N 1
ATOM 3287 C CA . TYR B 1 184 ? 1.108 16.438 10.859 1 98.88 184 TYR B CA 1
ATOM 3288 C C . TYR B 1 184 ? 0.981 17.5 11.945 1 98.88 184 TYR B C 1
ATOM 3290 O O . TYR B 1 184 ? 0.374 18.547 11.734 1 98.88 184 TYR B O 1
ATOM 3298 N N . VAL B 1 185 ? 1.515 17.234 13.055 1 98.88 185 VAL B N 1
ATOM 3299 C CA . VAL B 1 185 ? 1.508 18.188 14.164 1 98.88 185 VAL B CA 1
ATOM 3300 C C . VAL B 1 185 ? 2.939 18.453 14.617 1 98.88 185 VAL B C 1
ATOM 3302 O O . VAL B 1 185 ? 3.736 17.531 14.773 1 98.88 185 VAL B O 1
ATOM 3305 N N . TYR B 1 186 ? 3.195 19.719 14.844 1 98.75 186 TYR B N 1
ATOM 3306 C CA . TYR B 1 186 ? 4.527 20.125 15.281 1 98.75 186 TYR B CA 1
ATOM 3307 C C . TYR B 1 186 ? 4.445 21.062 16.469 1 98.75 186 TYR B C 1
ATOM 3309 O O . TYR B 1 186 ? 3.625 21.984 16.5 1 98.75 186 TYR B O 1
ATOM 3317 N N . GLU B 1 187 ? 5.277 20.797 17.453 1 98.38 187 GLU B N 1
ATOM 3318 C CA . GLU B 1 187 ? 5.648 21.906 18.328 1 98.38 187 GLU B CA 1
ATOM 3319 C C . GLU B 1 187 ? 6.387 23 17.562 1 98.38 187 GLU B C 1
ATOM 3321 O O . GLU B 1 187 ? 7.234 22.703 16.719 1 98.38 187 GLU B O 1
ATOM 3326 N N . ARG B 1 188 ? 6.082 24.203 17.922 1 98.31 188 ARG B N 1
ATOM 3327 C CA . ARG B 1 188 ? 6.629 25.328 17.172 1 98.31 188 ARG B CA 1
ATOM 3328 C C . ARG B 1 188 ? 8.156 25.312 17.172 1 98.31 188 ARG B C 1
ATOM 3330 O O . ARG B 1 188 ? 8.789 25.469 16.125 1 98.31 188 ARG B O 1
ATOM 3337 N N . ASP B 1 189 ? 8.734 25.156 18.312 1 97.12 189 ASP B N 1
ATOM 3338 C CA . ASP B 1 189 ? 10.188 25.203 18.438 1 97.12 189 ASP B CA 1
ATOM 3339 C C . ASP B 1 189 ? 10.852 24.109 17.625 1 97.12 189 ASP B C 1
ATOM 3341 O O . ASP B 1 189 ? 11.938 24.297 17.078 1 97.12 189 ASP B O 1
ATOM 3345 N N . PHE B 1 190 ? 10.273 23 17.609 1 98 190 PHE B N 1
ATOM 3346 C CA . PHE B 1 190 ? 10.797 21.906 16.781 1 98 190 PHE B CA 1
ATOM 3347 C C . PHE B 1 190 ? 10.672 22.25 15.297 1 98 190 PHE B C 1
ATOM 3349 O O . PHE B 1 190 ? 11.641 22.109 14.547 1 98 190 PHE B O 1
ATOM 3356 N N . LEU B 1 191 ? 9.531 22.734 14.898 1 98.56 191 LEU B N 1
ATOM 3357 C CA . LEU B 1 191 ? 9.258 22.984 13.492 1 98.56 191 LEU B CA 1
ATOM 3358 C C . LEU B 1 191 ? 10.242 24.016 12.922 1 98.56 191 LEU B C 1
ATOM 3360 O O . LEU B 1 191 ? 10.758 23.828 11.82 1 98.56 191 LEU B O 1
ATOM 3364 N N . VAL B 1 192 ? 10.477 25.031 13.648 1 98.12 192 VAL B N 1
ATOM 3365 C CA . VAL B 1 192 ? 11.258 26.141 13.117 1 98.12 192 VAL B CA 1
ATOM 3366 C C . VAL B 1 192 ? 12.711 25.703 12.922 1 98.12 192 VAL B C 1
ATOM 3368 O O . VAL B 1 192 ? 13.469 26.344 12.203 1 98.12 192 VAL B O 1
ATOM 3371 N N . ARG B 1 193 ? 13.125 24.562 13.508 1 96.5 193 ARG B N 1
ATOM 3372 C CA . ARG B 1 193 ? 14.531 24.188 13.484 1 96.5 193 ARG B CA 1
ATOM 3373 C C . ARG B 1 193 ? 14.742 22.938 12.648 1 96.5 193 ARG B C 1
ATOM 3375 O O . ARG B 1 193 ? 15.875 22.609 12.281 1 96.5 193 ARG B O 1
ATOM 3382 N N . THR B 1 194 ? 13.75 22.266 12.328 1 95.38 194 THR B N 1
ATOM 3383 C CA . THR B 1 194 ? 13.906 20.953 11.711 1 95.38 194 THR B CA 1
ATOM 3384 C C . THR B 1 194 ? 13.812 21.062 10.195 1 95.38 194 THR B C 1
ATOM 3386 O O . THR B 1 194 ? 13.273 22.031 9.664 1 95.38 194 THR B O 1
ATOM 3389 N N . ASP B 1 195 ? 14.352 20.047 9.508 1 90.94 195 ASP B N 1
ATOM 3390 C CA . ASP B 1 195 ? 14.219 19.953 8.055 1 90.94 195 ASP B CA 1
ATOM 3391 C C . ASP B 1 195 ? 13.531 18.641 7.664 1 90.94 195 ASP B C 1
ATOM 3393 O O . ASP B 1 195 ? 13.477 18.297 6.48 1 90.94 195 ASP B O 1
ATOM 3397 N N . THR B 1 196 ? 13.047 17.906 8.656 1 90.62 196 THR B N 1
ATOM 3398 C CA . THR B 1 196 ? 12.453 16.609 8.398 1 90.62 196 THR B CA 1
ATOM 3399 C C . THR B 1 196 ? 11.156 16.438 9.195 1 90.62 196 THR B C 1
ATOM 3401 O O . THR B 1 196 ? 10.945 17.125 10.195 1 90.62 196 THR B O 1
ATOM 3404 N N . VAL B 1 197 ? 10.359 15.586 8.703 1 93.81 197 VAL B N 1
ATOM 3405 C CA . VAL B 1 197 ? 9.133 15.281 9.422 1 93.81 197 VAL B CA 1
ATOM 3406 C C . VAL B 1 197 ? 9.422 14.281 10.539 1 93.81 197 VAL B C 1
ATOM 3408 O O . VAL B 1 197 ? 8.594 14.07 11.43 1 93.81 197 VAL B O 1
ATOM 3411 N N . HIS B 1 198 ? 10.625 13.688 10.453 1 91.06 198 HIS B N 1
ATOM 3412 C CA . HIS B 1 198 ? 11.031 12.672 11.414 1 91.06 198 HIS B CA 1
ATOM 3413 C C . HIS B 1 198 ? 11.945 13.25 12.484 1 91.06 198 HIS B C 1
ATOM 3415 O O . HIS B 1 198 ? 13.047 13.719 12.18 1 91.06 198 HIS B O 1
ATOM 3421 N N . GLY B 1 199 ? 11.469 13.414 13.703 1 92.31 199 GLY B N 1
ATOM 3422 C CA . GLY B 1 199 ? 12.328 13.797 14.82 1 92.31 199 GLY B CA 1
ATOM 3423 C C . GLY B 1 199 ? 12.609 12.656 15.773 1 92.31 199 GLY B C 1
ATOM 3424 O O . GLY B 1 199 ? 12.016 11.586 15.664 1 92.31 199 GLY B O 1
ATOM 3425 N N . GLU B 1 200 ? 13.508 12.898 16.734 1 94.25 200 GLU B N 1
ATOM 3426 C CA . GLU B 1 200 ? 13.867 11.906 17.734 1 94.25 200 GLU B CA 1
ATOM 3427 C C . GLU B 1 200 ? 12.688 11.586 18.656 1 94.25 200 GLU B C 1
ATOM 3429 O O . GLU B 1 200 ? 12.617 10.5 19.234 1 94.25 200 GLU B O 1
ATOM 3434 N N . ARG B 1 201 ? 11.836 12.508 18.75 1 97.56 201 ARG B N 1
ATOM 3435 C CA . ARG B 1 201 ? 10.688 12.383 19.641 1 97.56 201 ARG B CA 1
ATOM 3436 C C . ARG B 1 201 ? 9.383 12.492 18.875 1 97.56 201 ARG B C 1
ATOM 3438 O O . ARG B 1 201 ? 8.461 13.203 19.297 1 97.56 201 ARG B O 1
ATOM 3445 N N . THR B 1 202 ? 9.359 11.867 17.719 1 98.44 202 THR B N 1
ATOM 3446 C CA . THR B 1 202 ? 8.164 11.805 16.875 1 98.44 202 THR B CA 1
ATOM 3447 C C . THR B 1 202 ? 7.262 10.656 17.297 1 98.44 202 THR B C 1
ATOM 3449 O O . THR B 1 202 ? 7.719 9.523 17.453 1 98.44 202 THR B O 1
ATOM 3452 N N . LYS B 1 203 ? 5.977 10.914 17.484 1 98.69 203 LYS B N 1
ATOM 3453 C CA . LYS B 1 203 ? 4.988 9.867 17.734 1 98.69 203 LYS B CA 1
ATOM 3454 C C . LYS B 1 203 ? 3.971 9.781 16.609 1 98.69 203 LYS B C 1
ATOM 3456 O O . LYS B 1 203 ? 4 10.586 15.672 1 98.69 203 LYS B O 1
ATOM 3461 N N . VAL B 1 204 ? 3.135 8.703 16.688 1 98.81 204 VAL B N 1
ATOM 3462 C CA . VAL B 1 204 ? 2.191 8.508 15.594 1 98.81 204 VAL B CA 1
ATOM 3463 C C . VAL B 1 204 ? 0.778 8.352 16.156 1 98.81 204 VAL B C 1
ATOM 3465 O O . VAL B 1 204 ? 0.599 8.016 17.328 1 98.81 204 VAL B O 1
ATOM 3468 N N . SER B 1 205 ? -0.147 8.75 15.398 1 98.81 205 SER B N 1
ATOM 3469 C CA . SER B 1 205 ? -1.564 8.484 15.617 1 98.81 205 SER B CA 1
ATOM 3470 C C . SER B 1 205 ? -2.133 7.598 14.516 1 98.81 205 SER B C 1
ATOM 3472 O O . SER B 1 205 ? -2.043 7.93 13.328 1 98.81 205 SER B O 1
ATOM 3474 N N . ILE B 1 206 ? -2.76 6.449 14.836 1 98.56 206 ILE B N 1
ATOM 3475 C CA . ILE B 1 206 ? -3.162 5.441 13.859 1 98.56 206 ILE B CA 1
ATOM 3476 C C . ILE B 1 206 ? -4.551 5.777 13.312 1 98.56 206 ILE B C 1
ATOM 3478 O O . ILE B 1 206 ? -5.473 6.059 14.078 1 98.56 206 ILE B O 1
ATOM 3482 N N . MET B 1 207 ? -4.664 5.824 12.031 1 98.25 207 MET B N 1
ATOM 3483 C CA . MET B 1 207 ? -5.914 5.992 11.297 1 98.25 207 MET B CA 1
ATOM 3484 C C . MET B 1 207 ? -6.305 4.703 10.578 1 98.25 207 MET B C 1
ATOM 3486 O O . MET B 1 207 ? -5.438 3.943 10.141 1 98.25 207 MET B O 1
ATOM 3490 N N . PRO B 1 208 ? -7.613 4.414 10.5 1 96.19 208 PRO B N 1
ATOM 3491 C CA . PRO B 1 208 ? -8.016 3.24 9.719 1 96.19 208 PRO B CA 1
ATOM 3492 C C . PRO B 1 208 ? -7.668 3.365 8.242 1 96.19 208 PRO B C 1
ATOM 3494 O O . PRO B 1 208 ? -7.582 4.477 7.715 1 96.19 208 PRO B O 1
ATOM 3497 N N . ARG B 1 209 ? -7.492 2.27 7.582 1 93.31 209 ARG B N 1
ATOM 3498 C CA . ARG B 1 209 ? -7.082 2.201 6.184 1 93.31 209 ARG B CA 1
ATOM 3499 C C . ARG B 1 209 ? -8.078 2.922 5.285 1 93.31 209 ARG B C 1
ATOM 3501 O O . ARG B 1 209 ? -7.688 3.605 4.336 1 93.31 209 ARG B O 1
ATOM 3508 N N . GLU B 1 210 ? -9.336 2.842 5.562 1 92.19 210 GLU B N 1
ATOM 3509 C CA . GLU B 1 210 ? -10.398 3.357 4.711 1 92.19 210 GLU B CA 1
ATOM 3510 C C . GLU B 1 210 ? -10.375 4.883 4.656 1 92.19 210 GLU B C 1
ATOM 3512 O O . GLU B 1 210 ? -10.914 5.484 3.727 1 92.19 210 GLU B O 1
ATOM 3517 N N . ARG B 1 211 ? -9.719 5.504 5.633 1 96 211 ARG B N 1
ATOM 3518 C CA . ARG B 1 211 ? -9.641 6.961 5.66 1 96 211 ARG B CA 1
ATOM 3519 C C . ARG B 1 211 ? -8.227 7.438 5.355 1 96 211 ARG B C 1
ATOM 3521 O O . ARG B 1 211 ? -7.926 8.625 5.48 1 96 211 ARG B O 1
ATOM 3528 N N . SER B 1 212 ? -7.363 6.48 4.996 1 96.25 212 SER B N 1
ATOM 3529 C CA . SER B 1 212 ? -5.953 6.793 4.812 1 96.25 212 SER B CA 1
ATOM 3530 C C . SER B 1 212 ? -5.57 6.781 3.336 1 96.25 212 SER B C 1
ATOM 3532 O O . SER B 1 212 ? -4.449 6.414 2.982 1 96.25 212 SER B O 1
ATOM 3534 N N . VAL B 1 213 ? -6.441 7.25 2.447 1 93.94 213 VAL B N 1
ATOM 3535 C CA . VAL B 1 213 ? -6.145 7.273 1.019 1 93.94 213 VAL B CA 1
ATOM 3536 C C . VAL B 1 213 ? -5.707 8.672 0.603 1 93.94 213 VAL B C 1
ATOM 3538 O O . VAL B 1 213 ? -6.453 9.641 0.776 1 93.94 213 VAL B O 1
ATOM 3541 N N . ASP B 1 214 ? -4.473 8.758 0.113 1 94.81 214 ASP B N 1
ATOM 3542 C CA . ASP B 1 214 ? -3.873 9.969 -0.438 1 94.81 214 ASP B CA 1
ATOM 3543 C C . ASP B 1 214 ? -4.023 10.016 -1.957 1 94.81 214 ASP B C 1
ATOM 3545 O O . ASP B 1 214 ? -3.734 9.039 -2.645 1 94.81 214 ASP B O 1
ATOM 3549 N N . ILE B 1 215 ? -4.5 11.094 -2.521 1 96.06 215 ILE B N 1
ATOM 3550 C CA . ILE B 1 215 ? -4.73 11.211 -3.955 1 96.06 215 ILE B CA 1
ATOM 3551 C C . ILE B 1 215 ? -3.457 11.695 -4.645 1 96.06 215 ILE B C 1
ATOM 3553 O O . ILE B 1 215 ? -3.102 12.875 -4.547 1 96.06 215 ILE B O 1
ATOM 3557 N N . ASP B 1 216 ? -2.838 10.852 -5.371 1 92 216 ASP B N 1
ATOM 3558 C CA . ASP B 1 216 ? -1.649 11.227 -6.133 1 92 216 ASP B CA 1
ATOM 3559 C C . ASP B 1 216 ? -1.81 10.867 -7.605 1 92 216 ASP B C 1
ATOM 3561 O O . ASP B 1 216 ? -1.108 11.414 -8.461 1 92 216 ASP B O 1
ATOM 3565 N N . THR B 1 217 ? -2.693 9.93 -7.898 1 91.38 217 THR B N 1
ATOM 3566 C CA . THR B 1 217 ? -2.918 9.445 -9.258 1 91.38 217 THR B CA 1
ATOM 3567 C C . THR B 1 217 ? -4.406 9.461 -9.594 1 91.38 217 THR B C 1
ATOM 3569 O O . THR B 1 217 ? -5.25 9.562 -8.703 1 91.38 217 THR B O 1
ATOM 3572 N N . PRO B 1 218 ? -4.656 9.336 -10.922 1 90.06 218 PRO B N 1
ATOM 3573 C CA . PRO B 1 218 ? -6.066 9.227 -11.297 1 90.06 218 PRO B CA 1
ATOM 3574 C C . PRO B 1 218 ? -6.762 8.031 -10.641 1 90.06 218 PRO B C 1
ATOM 3576 O O . PRO B 1 218 ? -7.945 8.117 -10.312 1 90.06 218 PRO B O 1
ATOM 3579 N N . LEU B 1 219 ? -6.02 7.016 -10.422 1 87.94 219 LEU B N 1
ATOM 3580 C CA . LEU B 1 219 ? -6.59 5.844 -9.766 1 87.94 219 LEU B CA 1
ATOM 3581 C C . LEU B 1 219 ? -6.957 6.152 -8.32 1 87.94 219 LEU B C 1
ATOM 3583 O O . LEU B 1 219 ? -8.008 5.727 -7.836 1 87.94 219 LEU B O 1
ATOM 3587 N N . ASP B 1 220 ? -6.105 6.852 -7.629 1 91.69 220 ASP B N 1
ATOM 3588 C CA . ASP B 1 220 ? -6.41 7.27 -6.266 1 91.69 220 ASP B CA 1
ATOM 3589 C C . ASP B 1 220 ? -7.688 8.109 -6.219 1 91.69 220 ASP B C 1
ATOM 3591 O O . ASP B 1 220 ? -8.531 7.914 -5.344 1 91.69 220 ASP B O 1
ATOM 3595 N N . LEU B 1 221 ? -7.758 9.016 -7.188 1 92.31 221 LEU B N 1
ATOM 3596 C CA . LEU B 1 221 ? -8.922 9.898 -7.273 1 92.31 221 LEU B CA 1
ATOM 3597 C C . LEU B 1 221 ? -10.203 9.086 -7.445 1 92.31 221 LEU B C 1
ATOM 3599 O O . LEU B 1 221 ? -11.18 9.312 -6.73 1 92.31 221 LEU B O 1
ATOM 3603 N N . ARG B 1 222 ? -10.188 8.203 -8.32 1 86.69 222 ARG B N 1
ATOM 3604 C CA . ARG B 1 222 ? -11.352 7.355 -8.57 1 86.69 222 ARG B CA 1
ATOM 3605 C C . ARG B 1 222 ? -11.703 6.539 -7.332 1 86.69 222 ARG B C 1
ATOM 3607 O O . ARG B 1 222 ? -12.883 6.363 -7.012 1 86.69 222 ARG B O 1
ATOM 3614 N N . PHE B 1 223 ? -10.68 6.043 -6.68 1 88.62 223 PHE B N 1
ATOM 3615 C CA . PHE B 1 223 ? -10.898 5.238 -5.484 1 88.62 223 PHE B CA 1
ATOM 3616 C C . PHE B 1 223 ? -11.531 6.074 -4.375 1 88.62 223 PHE B C 1
ATOM 3618 O O . PHE B 1 223 ? -12.477 5.629 -3.721 1 88.62 223 PHE B O 1
ATOM 3625 N N . VAL B 1 224 ? -11.039 7.234 -4.18 1 93.5 224 VAL B N 1
ATOM 3626 C CA . VAL B 1 224 ? -11.57 8.133 -3.166 1 93.5 224 VAL B CA 1
ATOM 3627 C C . VAL B 1 224 ? -13.031 8.461 -3.48 1 93.5 224 VAL B C 1
ATOM 3629 O O . VAL B 1 224 ? -13.883 8.43 -2.592 1 93.5 224 VAL B O 1
ATOM 3632 N N . GLU B 1 225 ? -13.305 8.711 -4.684 1 90.88 225 GLU B N 1
ATOM 3633 C CA . GLU B 1 225 ? -14.68 9 -5.09 1 90.88 225 GLU B CA 1
ATOM 3634 C C . GLU B 1 225 ? -15.594 7.809 -4.828 1 90.88 225 GLU B C 1
ATOM 3636 O O . GLU B 1 225 ? -16.719 7.977 -4.359 1 90.88 225 GLU B O 1
ATOM 3641 N N . PHE B 1 226 ? -15.094 6.715 -5.152 1 87.75 226 PHE B N 1
ATOM 3642 C CA . PHE B 1 226 ? -15.828 5.484 -4.887 1 87.75 226 PHE B CA 1
ATOM 3643 C C . PHE B 1 226 ? -16.125 5.344 -3.398 1 87.75 226 PHE B C 1
ATOM 3645 O O . PHE B 1 226 ? -17.266 5.031 -3.014 1 87.75 226 PHE B O 1
ATOM 3652 N N . LEU B 1 227 ? -15.133 5.605 -2.533 1 91.69 227 LEU B N 1
ATOM 3653 C CA . LEU B 1 227 ? -15.289 5.477 -1.089 1 91.69 227 LEU B CA 1
ATOM 3654 C C . LEU B 1 227 ? -16.281 6.5 -0.553 1 91.69 227 LEU B C 1
ATOM 3656 O O . LEU B 1 227 ? -17.016 6.219 0.39 1 91.69 227 LEU B O 1
ATOM 3660 N N . MET B 1 228 ? -16.281 7.609 -1.136 1 92.5 228 MET B N 1
ATOM 3661 C CA . MET B 1 228 ? -17.203 8.664 -0.708 1 92.5 228 MET B CA 1
ATOM 3662 C C . MET B 1 228 ? -18.641 8.297 -1.028 1 92.5 228 MET B C 1
ATOM 3664 O O . MET B 1 228 ? -19.562 8.734 -0.336 1 92.5 228 MET B O 1
ATOM 3668 N N . GLU B 1 229 ? -18.781 7.566 -2.043 1 85.94 229 GLU B N 1
ATOM 3669 C CA . GLU B 1 229 ? -20.109 7.152 -2.469 1 85.94 229 GLU B CA 1
ATOM 3670 C C . GLU B 1 229 ? -20.609 5.965 -1.651 1 85.94 229 GLU B C 1
ATOM 3672 O O . GLU B 1 229 ? -21.812 5.781 -1.481 1 85.94 229 GLU B O 1
ATOM 3677 N N . CYS B 1 230 ? -19.609 5.086 -1.318 1 76.69 230 CYS B N 1
ATOM 3678 C CA . CYS B 1 230 ? -19.969 3.869 -0.601 1 76.69 230 CYS B CA 1
ATOM 3679 C C . CYS B 1 230 ? -20.297 4.176 0.856 1 76.69 230 CYS B C 1
ATOM 3681 O O . CYS B 1 230 ? -19.516 4.812 1.554 1 76.69 230 CYS B O 1
ATOM 3683 N N . LYS B 1 231 ? -21.422 4.816 1.295 1 59.94 231 LYS B N 1
ATOM 3684 C CA . LYS B 1 231 ? -21.828 5.148 2.656 1 59.94 231 LYS B CA 1
ATOM 3685 C C . LYS B 1 231 ? -21.375 4.078 3.643 1 59.94 231 LYS B C 1
ATOM 3687 O O . LYS B 1 231 ? -21.141 4.367 4.82 1 59.94 231 LYS B O 1
ATOM 3692 N N . ASP B 1 232 ? -21.438 2.879 3.414 1 52.41 232 ASP B N 1
ATOM 3693 C CA . ASP B 1 232 ? -21.375 1.783 4.375 1 52.41 232 ASP B CA 1
ATOM 3694 C C . ASP B 1 232 ? -19.922 1.34 4.602 1 52.41 232 ASP B C 1
ATOM 3696 O O . ASP B 1 232 ? -19.688 0.254 5.129 1 52.41 232 ASP B O 1
ATOM 3700 N N . VAL B 1 233 ? -19.141 2.08 4.086 1 45.22 233 VAL B N 1
ATOM 3701 C CA . VAL B 1 233 ? -17.828 1.637 4.555 1 45.22 233 VAL B CA 1
ATOM 3702 C C . VAL B 1 233 ? -17.469 2.365 5.848 1 45.22 233 VAL B C 1
ATOM 3704 O O . VAL B 1 233 ? -17.797 3.541 6.02 1 45.22 233 VAL B O 1
#